Protein AF-A0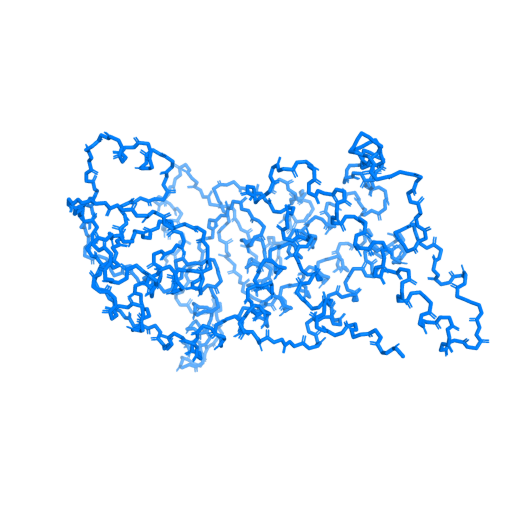A8B6HIJ5-F1 (afdb_monomer)

InterPro domains:
  IPR004137 Hydroxylamine reductase/Ni-containing CO dehydrogenase [PF03063] (13-241)
  IPR004137 Hydroxylamine reductase/Ni-containing CO dehydrogenase [PF03063] (275-353)
  IPR004137 Hydroxylamine reductase/Ni-containing CO dehydrogenase [PTHR30109] (12-237)
  IPR011254 Prismane-like superfamily [SSF56821] (16-355)
  IPR016099 Prismane-like, alpha/beta-sandwich [G3DSA:3.40.50.2030] (252-368)
  IPR016100 Prismane, alpha-bundle [G3DSA:1.20.1270.20] (6-90)
  IPR016100 Prismane, alpha-bundle [G3DSA:1.20.1270.20] (100-184)

Organism: Mytilus galloprovincialis (NCBI:txid29158)

pLDDT: mean 83.3, std 16.52, range [24.28, 98.0]

Radius of gyration: 22.78 Å; Cα contacts (8 Å, |Δi|>4): 437; chains: 1; bounding box: 58×48×63 Å

Sequence (368 aa):
MSFDLNASNSLYKYRNTRSTLTNVNFDQDRFPEYIKTATKHRDAIKKLMEKKSSQPLDEKLKHVPASWVPESYDVKYLEDEGLKVGVLENQSIYGPDVNGYMTIYGIKGLSAYACHANALGEEDPEVSTSLYEVLDFLTSGTEEERHDLTTNLKLALKVGEINLRVMELLDKGHRKQLGIQSPSTVNRAPVPGKCILVSGHDLMDLYAILKHTEKEGINVYTHGEMLPAHS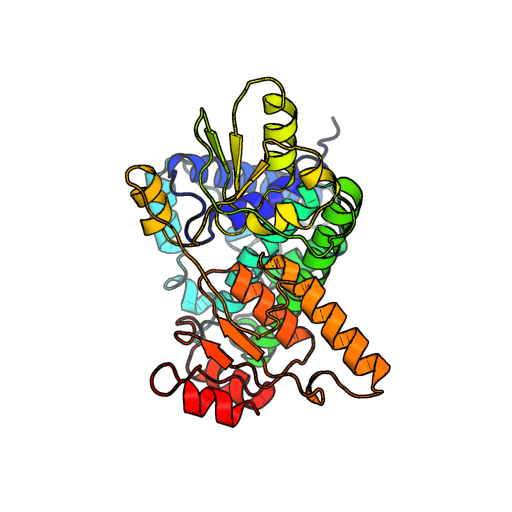YHILREFKHAKSLPGFDDKTVQKFDKNTFTVGFGREVILDNADKCNDSYGAIMVAQALASALNTDINSLPLSLSLSWFEQKAVAVLLSLLSLGIKNIRLGPVMPAFLTPTVRQALKDQYGIMPVDIRHPLKDIEDMM

Solvent-accessible surface area (backbone atoms only — not comparable to full-atom values): 20808 Å² total; per-residue (Å²): 134,84,79,66,66,61,76,65,40,61,56,47,68,22,44,58,51,30,44,72,40,80,95,64,62,85,62,68,79,54,50,39,56,48,51,54,52,49,52,52,51,51,53,51,50,50,56,52,50,55,75,72,42,97,57,83,56,71,78,84,43,65,44,61,88,77,59,67,76,76,95,58,65,48,63,70,57,48,49,62,53,45,64,66,67,30,78,75,65,36,26,81,63,34,20,91,56,45,48,52,49,60,34,51,34,17,49,28,16,32,18,46,41,38,36,53,6,42,75,58,72,30,81,55,71,62,53,56,51,56,50,49,52,54,56,43,47,77,67,68,49,53,62,67,57,42,49,33,64,69,55,35,50,52,53,28,29,50,46,3,50,44,26,49,53,31,34,52,33,29,52,51,28,45,36,74,76,36,41,68,72,45,95,66,88,79,64,48,70,89,73,93,73,53,71,46,83,45,63,56,72,63,64,65,61,50,50,52,52,50,68,76,31,71,86,69,74,41,34,40,30,26,34,48,47,29,56,58,51,59,27,18,58,60,55,55,68,46,80,50,57,42,38,54,57,64,82,49,74,66,46,66,62,29,74,82,53,87,80,88,80,85,88,88,69,101,63,87,79,77,83,63,46,73,33,80,63,31,46,50,55,51,50,51,50,46,51,51,49,15,58,76,67,74,49,52,65,77,74,42,103,67,70,48,76,48,76,61,88,52,32,51,49,44,15,50,51,25,28,41,49,52,72,67,50,54,55,36,25,34,15,83,61,70,61,85,64,53,37,72,68,55,47,47,52,41,27,75,77,32,42,45,40,68,46,47,80,90,44,54,69,57,50,51,59,78,57,109

Nearest PDB structures (foldseek):
  8cns-assembly1_A  TM=8.242E-01  e=7.238E-14  Methanothermococcus thermolithotrophicus DSM 2095
  1upx-assembly1_A  TM=8.158E-01  e=1.186E-13  Desulfovibrio desulfuricans
  1e1d-assembly1_A  TM=7.990E-01  e=7.918E-14  Nitratidesulfovibrio vulgaris
  7e0l-assembly2_K  TM=8.227E-01  e=3.596E-12  Methanothermobacter marburgensis str. Marburg
  7wsx-assembly1_B  TM=7.880E-01  e=8.331E-11  Methanothermobacter marburgensis

Secondary structure (DSSP, 8-state):
----TTHHHHHHHHHHHHTTSTTT---TTHHHHHHHHHHHHHHHHHHHHHHH-SS-GGGTT-SHHHH---S---HHHHHHHHTTSSTTTTHHHH-SS-HHHHHHHHHHHHHHHHHHHHHTT---HHHHHHHHHHHHHHHHS-HHHHH-HHHHHHHHHHHHHHHHHHHHHHHHHHHHHH--B-------S--SSEEEEE-SS-HHHHHHHHHHHTTTTEEEEE-GGGGGGGGBHHHHT-TTEEE-S-SSHHHHHHTTS--------SS----S-SSGGGHHHHHHHHHHHHHHTTS-GGGSS---EEE--SHHHHHHHHHHHHTT----EEESS--TTS-HHHHHHHHHHH--EE--TT-HHHHHHTT-

Structure (mmCIF, N/CA/C/O backbone):
data_AF-A0A8B6HIJ5-F1
#
_entry.id   AF-A0A8B6HIJ5-F1
#
loop_
_atom_site.group_PDB
_atom_site.id
_atom_site.type_symbol
_atom_site.label_atom_id
_atom_site.label_alt_id
_atom_site.label_comp_id
_atom_site.label_asym_id
_atom_site.label_entity_id
_atom_site.label_seq_id
_atom_site.pdbx_PDB_ins_code
_atom_site.Cartn_x
_atom_site.Cartn_y
_atom_site.Cartn_z
_atom_site.occupancy
_atom_site.B_iso_or_equiv
_atom_site.auth_seq_id
_atom_site.auth_comp_id
_atom_site.auth_asym_id
_atom_site.auth_atom_id
_atom_site.pdbx_PDB_model_num
ATOM 1 N N . MET A 1 1 ? -11.083 24.907 -25.120 1.00 32.09 1 MET A N 1
ATOM 2 C CA . MET A 1 1 ? -11.414 23.605 -24.501 1.00 32.09 1 MET A CA 1
ATOM 3 C C . MET A 1 1 ? -10.233 23.171 -23.646 1.00 32.09 1 MET A C 1
ATOM 5 O O . MET A 1 1 ? -9.287 22.584 -24.157 1.00 32.09 1 MET A O 1
ATOM 9 N N . SER A 1 2 ? -10.234 23.562 -22.374 1.00 27.45 2 SER A N 1
ATOM 10 C CA . SER A 1 2 ? -9.283 23.091 -21.368 1.00 27.45 2 SER A CA 1
ATOM 11 C C . SER A 1 2 ? -9.643 21.649 -21.024 1.00 27.45 2 SER A C 1
ATOM 13 O O . SER A 1 2 ? -10.650 21.402 -20.366 1.00 27.45 2 SER A O 1
ATOM 15 N N . PHE A 1 3 ? -8.872 20.686 -21.524 1.00 34.44 3 PHE A N 1
ATOM 16 C CA . PHE A 1 3 ? -8.910 19.341 -20.964 1.00 34.44 3 PHE A CA 1
ATOM 17 C C . PHE A 1 3 ? -8.360 19.462 -19.541 1.00 34.44 3 PHE A C 1
ATOM 19 O O . PHE A 1 3 ? -7.166 19.705 -19.368 1.00 34.44 3 PHE A O 1
ATOM 26 N N . ASP A 1 4 ? -9.237 19.392 -18.541 1.00 36.66 4 ASP A N 1
ATOM 27 C CA . ASP A 1 4 ? -8.843 19.364 -17.136 1.00 36.66 4 ASP A CA 1
ATOM 28 C C . ASP A 1 4 ? -8.202 18.002 -16.832 1.00 36.66 4 ASP A C 1
ATOM 30 O O . ASP A 1 4 ? -8.840 17.022 -16.434 1.00 36.66 4 ASP A O 1
ATOM 34 N N . LEU A 1 5 ? -6.906 17.937 -17.133 1.00 43.66 5 LEU A N 1
ATOM 35 C CA . LEU A 1 5 ? -6.015 16.832 -16.807 1.00 43.66 5 LEU A CA 1
ATOM 36 C C . LEU A 1 5 ? -5.764 16.710 -15.304 1.00 43.66 5 LEU A C 1
ATOM 38 O O . LEU A 1 5 ? -5.082 15.770 -14.923 1.00 43.66 5 LEU A O 1
ATOM 42 N N . ASN A 1 6 ? -6.267 17.613 -14.457 1.00 48.31 6 ASN A N 1
ATOM 43 C CA . ASN A 1 6 ? -5.980 17.564 -13.028 1.00 48.31 6 ASN A CA 1
ATOM 44 C C . ASN A 1 6 ? -7.020 16.716 -12.287 1.00 48.31 6 ASN A C 1
ATOM 46 O O . ASN A 1 6 ? -6.643 15.755 -11.627 1.00 48.31 6 ASN A O 1
ATOM 50 N N . ALA A 1 7 ? -8.320 16.969 -12.469 1.00 40.06 7 ALA A N 1
ATOM 51 C CA . ALA A 1 7 ? -9.354 16.269 -11.691 1.00 40.06 7 ALA A CA 1
ATOM 52 C C . ALA A 1 7 ? -9.641 14.825 -12.160 1.00 40.06 7 ALA A C 1
ATOM 54 O O . ALA A 1 7 ? -9.906 13.938 -11.353 1.00 40.06 7 ALA A O 1
ATOM 55 N N . SER A 1 8 ? -9.587 14.563 -13.471 1.00 43.56 8 SER A N 1
ATOM 56 C CA . SER A 1 8 ? -9.859 13.221 -14.025 1.00 43.56 8 SER A CA 1
ATOM 57 C C . SER A 1 8 ? -8.665 12.266 -13.921 1.00 43.56 8 SER A C 1
ATOM 59 O O . SER A 1 8 ? -8.841 11.050 -13.892 1.00 43.56 8 SER A O 1
ATOM 61 N N . ASN A 1 9 ? -7.451 12.812 -13.842 1.00 53.19 9 ASN A N 1
ATOM 62 C CA . ASN A 1 9 ? -6.207 12.049 -13.852 1.00 53.19 9 ASN A CA 1
ATOM 63 C C . ASN A 1 9 ? -5.758 11.670 -12.435 1.00 53.19 9 ASN A C 1
ATOM 65 O O . ASN A 1 9 ? -5.149 10.620 -12.267 1.00 53.19 9 ASN A O 1
ATOM 69 N N . SER A 1 10 ? -6.078 12.468 -11.407 1.00 52.88 10 SER A N 1
ATOM 70 C CA . SER A 1 10 ? -5.586 12.212 -10.048 1.00 52.88 10 SER A CA 1
ATOM 71 C C . SER A 1 10 ? -6.171 10.931 -9.439 1.00 52.88 10 SER A C 1
ATOM 73 O O . SER A 1 10 ? -5.424 10.072 -8.974 1.00 52.88 10 SER A O 1
ATOM 75 N N . LEU A 1 11 ? -7.490 10.726 -9.523 1.00 55.50 11 LEU A N 1
ATOM 76 C CA . LEU A 1 11 ? -8.153 9.484 -9.094 1.00 55.50 11 LEU A CA 1
ATOM 77 C C . LEU A 1 11 ? -7.778 8.289 -9.980 1.00 55.50 11 LEU A C 1
ATOM 79 O O . LEU A 1 11 ? -7.619 7.166 -9.499 1.00 55.50 11 LEU A O 1
ATOM 83 N N . TYR A 1 12 ? -7.639 8.521 -11.284 1.00 66.19 12 TYR A N 1
ATOM 84 C CA . TYR A 1 12 ? -7.384 7.458 -12.249 1.00 66.19 12 TYR A CA 1
ATOM 85 C C . TYR A 1 12 ? -5.957 6.902 -12.164 1.00 66.19 12 TYR A C 1
ATOM 87 O O . TYR A 1 12 ? -5.760 5.690 -12.280 1.00 66.19 12 TYR A O 1
ATOM 95 N N . LYS A 1 13 ? -4.977 7.774 -11.890 1.00 72.81 13 LYS A N 1
ATOM 96 C CA . LYS A 1 13 ? -3.544 7.460 -11.828 1.00 72.81 13 LYS A CA 1
ATOM 97 C C . LYS A 1 13 ? -3.235 6.227 -10.981 1.00 72.81 13 LYS A C 1
ATOM 99 O O . LYS A 1 13 ? -2.440 5.385 -11.388 1.00 72.81 13 LYS A O 1
ATOM 104 N N . TYR A 1 14 ? -3.879 6.109 -9.824 1.00 85.69 14 TYR A N 1
ATOM 105 C CA . TYR A 1 14 ? -3.638 5.010 -8.889 1.00 85.69 14 TYR A CA 1
ATOM 106 C C . TYR A 1 14 ? -4.634 3.860 -9.040 1.00 85.69 14 TYR A C 1
ATOM 108 O O . TYR A 1 14 ? -4.318 2.719 -8.699 1.00 85.69 14 TYR A O 1
ATOM 116 N N . ARG A 1 15 ? -5.833 4.131 -9.569 1.00 84.88 15 ARG A N 1
ATOM 117 C CA . ARG A 1 15 ? -6.931 3.158 -9.657 1.00 84.88 15 ARG A CA 1
ATOM 118 C C . ARG A 1 15 ? -6.578 1.949 -10.519 1.00 84.88 15 ARG A C 1
ATOM 120 O O . ARG A 1 15 ? -6.873 0.823 -10.123 1.00 84.88 15 ARG A O 1
ATOM 127 N N . ASN A 1 16 ? -5.927 2.170 -11.658 1.00 87.94 16 ASN A N 1
ATOM 128 C CA . ASN A 1 16 ? -5.509 1.083 -12.542 1.00 87.94 16 ASN A CA 1
ATOM 129 C C . ASN A 1 16 ? -4.526 0.148 -11.849 1.00 87.94 16 ASN A C 1
ATOM 131 O O . ASN A 1 16 ? -4.763 -1.054 -11.771 1.00 87.94 16 ASN A O 1
ATOM 135 N N . THR A 1 17 ? -3.464 0.707 -11.275 1.00 90.19 17 THR A N 1
ATOM 136 C CA . THR A 1 17 ? -2.471 -0.058 -10.522 1.00 90.19 17 THR A CA 1
ATOM 137 C C . THR A 1 17 ? -3.124 -0.793 -9.351 1.00 90.19 17 THR A C 1
ATOM 139 O O . THR A 1 17 ? -2.894 -1.992 -9.177 1.00 90.19 17 THR A O 1
ATOM 142 N N . ARG A 1 18 ? -4.020 -0.118 -8.611 1.00 88.94 18 ARG A N 1
ATOM 143 C CA . ARG A 1 18 ? -4.779 -0.703 -7.498 1.00 88.94 18 ARG A CA 1
ATOM 144 C C . ARG A 1 18 ? -5.619 -1.911 -7.928 1.00 88.94 18 ARG A C 1
ATOM 146 O O . ARG A 1 18 ? -5.718 -2.884 -7.191 1.00 88.94 18 ARG A O 1
ATOM 153 N N . SER A 1 19 ? -6.212 -1.875 -9.120 1.00 90.81 19 SER A N 1
ATOM 154 C CA . SER A 1 19 ? -7.050 -2.976 -9.620 1.00 90.81 19 SER A CA 1
ATOM 155 C C . SER A 1 19 ? -6.290 -4.295 -9.819 1.00 90.81 19 SER A C 1
ATOM 157 O O . SER A 1 19 ? -6.915 -5.343 -9.930 1.00 90.81 19 SER A O 1
ATOM 159 N N . THR A 1 20 ? -4.952 -4.247 -9.818 1.00 92.62 20 THR A N 1
ATOM 160 C CA . THR A 1 20 ? -4.061 -5.403 -10.005 1.00 92.62 20 THR A CA 1
ATOM 161 C C . THR A 1 20 ? -3.468 -5.948 -8.697 1.00 92.62 20 THR A C 1
ATOM 163 O O . THR A 1 20 ? -2.506 -6.726 -8.743 1.00 92.62 20 THR A O 1
ATOM 166 N N . LEU A 1 21 ? -3.969 -5.502 -7.537 1.00 92.56 21 LEU A N 1
ATOM 167 C CA . LEU A 1 21 ? -3.647 -6.116 -6.246 1.00 92.56 21 LEU A CA 1
ATOM 168 C C . LEU A 1 21 ? -4.324 -7.483 -6.118 1.00 92.56 21 LEU A C 1
ATOM 170 O O . LEU A 1 21 ? -5.367 -7.746 -6.723 1.00 92.56 21 LEU A O 1
ATOM 174 N N . THR A 1 22 ? -3.741 -8.337 -5.279 1.00 92.25 22 THR A N 1
ATOM 175 C CA . THR A 1 22 ? -4.320 -9.636 -4.929 1.00 92.25 22 THR A CA 1
ATOM 176 C C . THR A 1 22 ? -5.737 -9.450 -4.378 1.00 92.25 22 THR A C 1
ATOM 178 O O . THR A 1 22 ? -5.953 -8.652 -3.470 1.00 92.25 22 THR A O 1
ATOM 181 N N . ASN A 1 23 ? -6.697 -10.212 -4.910 1.00 88.25 23 ASN A N 1
ATOM 182 C CA . ASN A 1 23 ? -8.101 -10.226 -4.483 1.00 88.25 23 ASN A CA 1
ATOM 183 C C . ASN A 1 23 ? -8.872 -8.899 -4.632 1.00 88.25 23 ASN A C 1
ATOM 185 O O . ASN A 1 23 ? -9.823 -8.666 -3.890 1.00 88.25 23 ASN A O 1
ATOM 189 N N . VAL A 1 24 ? -8.504 -8.036 -5.590 1.00 88.81 24 VAL A N 1
ATOM 190 C CA . VAL A 1 24 ? -9.208 -6.756 -5.808 1.00 88.81 24 VAL A CA 1
ATOM 191 C C . VAL A 1 24 ? -10.208 -6.787 -6.959 1.00 88.81 24 VAL A C 1
ATOM 193 O O . VAL A 1 24 ? -11.347 -6.364 -6.774 1.00 88.81 24 VAL A O 1
ATOM 196 N N . ASN A 1 25 ? -9.811 -7.236 -8.151 1.00 90.25 25 ASN A N 1
ATOM 197 C CA . ASN A 1 25 ? -10.698 -7.237 -9.311 1.00 90.25 25 ASN A CA 1
ATOM 198 C C . ASN A 1 25 ? -10.501 -8.491 -10.166 1.00 90.25 25 ASN A C 1
ATOM 200 O O . ASN A 1 25 ? -9.410 -8.733 -10.671 1.00 90.25 25 ASN A O 1
ATOM 204 N N . PHE A 1 26 ? -11.581 -9.247 -10.344 1.00 91.81 26 PHE A N 1
ATOM 205 C CA . PHE A 1 26 ? -11.626 -10.476 -11.142 1.00 91.81 26 PHE A CA 1
ATOM 206 C C . PHE A 1 26 ? -12.487 -10.324 -12.400 1.00 91.81 26 PHE A C 1
ATOM 208 O O . PHE A 1 26 ? -12.658 -11.278 -13.151 1.00 91.81 26 PHE A O 1
ATOM 215 N N . ASP A 1 27 ? -13.051 -9.136 -12.617 1.00 92.94 27 ASP A N 1
ATOM 216 C CA . ASP A 1 27 ? -13.854 -8.835 -13.792 1.00 92.94 27 ASP A CA 1
ATOM 217 C C . ASP A 1 27 ? -12.931 -8.500 -14.971 1.00 92.94 27 ASP A C 1
ATOM 219 O O . ASP A 1 27 ? -12.347 -7.410 -15.042 1.00 92.94 27 ASP A O 1
ATOM 223 N N . GLN A 1 28 ? -12.778 -9.469 -15.875 1.00 92.62 28 GLN A N 1
ATOM 224 C CA . GLN A 1 28 ? -11.919 -9.369 -17.055 1.00 92.62 28 GLN A CA 1
ATOM 225 C C . GLN A 1 28 ? -12.324 -8.215 -17.982 1.00 92.62 28 GLN A C 1
ATOM 227 O O . GLN A 1 28 ? -11.456 -7.586 -18.585 1.00 92.62 28 GLN A O 1
ATOM 232 N N . ASP A 1 29 ? -13.613 -7.866 -18.031 1.00 93.25 29 ASP A N 1
ATOM 233 C CA . ASP A 1 29 ? -14.143 -6.862 -18.958 1.00 93.25 29 ASP A CA 1
ATOM 234 C C . ASP A 1 29 ? -13.778 -5.431 -18.528 1.00 93.25 29 ASP A C 1
ATOM 236 O O . ASP A 1 29 ? -13.795 -4.494 -19.329 1.00 93.25 29 ASP A O 1
ATOM 240 N N . ARG A 1 30 ? -13.347 -5.250 -17.273 1.00 92.69 30 ARG A N 1
ATOM 241 C CA . ARG A 1 30 ? -12.899 -3.953 -16.737 1.00 92.69 30 ARG A CA 1
ATOM 242 C C . ARG A 1 30 ? -11.489 -3.579 -17.176 1.00 92.69 30 ARG A C 1
ATOM 244 O O . ARG A 1 30 ? -11.177 -2.392 -17.281 1.00 92.69 30 ARG A O 1
ATOM 251 N N . PHE A 1 31 ? -10.621 -4.556 -17.426 1.00 93.12 31 PHE A N 1
ATOM 252 C CA . PHE A 1 31 ? -9.229 -4.292 -17.799 1.00 93.12 31 PHE A CA 1
ATOM 253 C C . PHE A 1 31 ? -9.080 -3.623 -19.175 1.00 93.12 31 PHE A C 1
ATOM 255 O O . PHE A 1 31 ? -8.307 -2.664 -19.258 1.00 93.12 31 PHE A O 1
ATOM 262 N N . PRO A 1 32 ? -9.840 -4.001 -20.223 1.00 95.19 32 PRO A N 1
ATOM 263 C CA . PRO A 1 32 ? -9.919 -3.229 -21.460 1.00 95.19 3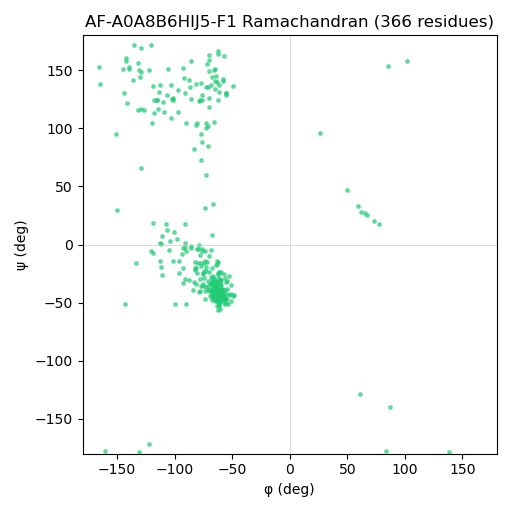2 PRO A CA 1
ATOM 264 C C . PRO A 1 32 ? -10.200 -1.739 -21.250 1.00 95.19 32 PRO A C 1
ATOM 266 O O . PRO A 1 32 ? -9.532 -0.893 -21.847 1.00 95.19 32 PRO A O 1
ATOM 269 N N . GLU A 1 33 ? -11.144 -1.392 -20.370 1.00 92.69 33 GLU A N 1
ATOM 270 C CA . GLU A 1 33 ? -11.494 0.004 -20.077 1.00 92.69 33 GLU A CA 1
ATOM 271 C C . GLU A 1 33 ? -10.337 0.756 -19.409 1.00 92.69 33 GLU A C 1
ATOM 273 O O . GLU A 1 33 ? -10.046 1.907 -19.764 1.00 92.69 33 GLU A O 1
ATOM 278 N N . TYR A 1 34 ? -9.650 0.093 -18.475 1.00 91.50 34 TYR A N 1
ATOM 279 C CA . TYR A 1 34 ? -8.462 0.620 -17.808 1.00 91.50 34 TYR A CA 1
ATOM 280 C C . TYR A 1 34 ? -7.293 0.812 -18.783 1.00 91.50 34 TYR A C 1
ATOM 282 O O . TYR A 1 34 ? -6.598 1.830 -18.758 1.00 91.50 34 TYR A O 1
ATOM 290 N N . ILE A 1 35 ? -7.066 -0.127 -19.693 1.00 92.44 35 ILE A N 1
ATOM 291 C CA . ILE A 1 35 ? -5.982 -0.003 -20.670 1.00 92.44 35 ILE A CA 1
ATOM 292 C C . ILE A 1 35 ? -6.319 1.116 -21.664 1.00 92.44 35 ILE A C 1
ATOM 294 O O . ILE A 1 35 ? -5.494 1.997 -21.899 1.00 92.44 35 ILE A O 1
ATOM 298 N N . LYS A 1 36 ? -7.563 1.178 -22.151 1.00 92.00 36 LYS A N 1
ATOM 299 C CA . LYS A 1 36 ? -8.046 2.222 -23.070 1.00 92.00 36 LYS A CA 1
ATOM 300 C C . LYS A 1 36 ? -7.988 3.627 -22.489 1.00 92.00 36 LYS A C 1
ATOM 302 O O . LYS A 1 36 ? -7.662 4.588 -23.186 1.00 92.00 36 LYS A O 1
ATOM 307 N N . THR A 1 37 ? -8.324 3.781 -21.215 1.00 89.81 37 THR A N 1
ATOM 308 C CA . THR A 1 37 ? -8.261 5.098 -20.581 1.00 89.81 37 THR A CA 1
ATOM 309 C C . THR A 1 37 ? -6.805 5.485 -20.285 1.00 89.81 37 THR A C 1
ATOM 311 O O . THR A 1 37 ? -6.437 6.642 -20.485 1.00 89.81 37 THR A O 1
ATOM 314 N N . ALA A 1 38 ? -5.930 4.527 -19.948 1.00 89.00 38 ALA A N 1
ATOM 315 C CA . ALA A 1 38 ? -4.496 4.783 -19.786 1.00 89.00 38 ALA A CA 1
ATOM 316 C C . ALA A 1 38 ? -3.813 5.209 -21.099 1.00 89.00 38 ALA A C 1
ATOM 318 O O . ALA A 1 38 ? -3.092 6.209 -21.108 1.00 89.00 38 ALA A O 1
ATOM 319 N N . THR A 1 39 ? -4.078 4.525 -22.218 1.00 90.19 39 THR A N 1
ATOM 320 C CA . THR A 1 39 ? -3.539 4.901 -23.540 1.00 90.19 39 THR A CA 1
ATOM 321 C C . THR A 1 39 ? -4.029 6.283 -23.969 1.00 90.19 39 THR A C 1
ATOM 323 O O . THR A 1 39 ? -3.231 7.106 -24.411 1.00 90.19 39 THR A O 1
ATOM 326 N N . LYS A 1 40 ? -5.308 6.609 -23.731 1.00 89.62 40 LYS A N 1
ATOM 327 C CA . LYS A 1 40 ? -5.850 7.954 -23.980 1.00 89.62 40 LYS A CA 1
ATOM 328 C C . LYS A 1 40 ? -5.116 9.037 -23.182 1.00 89.62 40 LYS A C 1
ATOM 330 O O . LYS A 1 40 ? -4.809 10.093 -23.739 1.00 89.62 40 LYS A O 1
ATOM 335 N N . HIS A 1 41 ? -4.846 8.806 -21.895 1.00 87.06 41 HIS A N 1
ATOM 336 C CA . HIS A 1 41 ? -4.104 9.759 -21.063 1.00 87.06 41 HIS A CA 1
ATOM 337 C C . HIS A 1 41 ? -2.654 9.909 -21.523 1.00 87.06 41 HIS A C 1
ATOM 339 O O . HIS A 1 41 ? -2.186 11.036 -21.687 1.00 87.06 41 HIS A O 1
ATOM 345 N N . ARG A 1 42 ? -1.971 8.796 -21.803 1.00 88.31 42 ARG A N 1
ATOM 346 C CA . ARG A 1 42 ? -0.613 8.795 -22.353 1.00 88.31 42 ARG A CA 1
ATOM 347 C C . ARG A 1 42 ? -0.532 9.599 -23.650 1.00 88.31 42 ARG A C 1
ATOM 349 O O . ARG A 1 42 ? 0.307 10.488 -23.764 1.00 88.31 42 ARG A O 1
ATOM 356 N N . ASP A 1 43 ? -1.426 9.346 -24.602 1.00 87.31 43 ASP A N 1
ATOM 357 C CA . ASP A 1 43 ? -1.418 10.020 -25.904 1.00 87.31 43 ASP A CA 1
ATOM 358 C C . ASP A 1 43 ? -1.749 11.517 -25.774 1.00 87.31 43 ASP A C 1
ATOM 360 O O . ASP A 1 43 ? -1.217 12.351 -26.513 1.00 87.31 43 ASP A O 1
ATOM 364 N N . ALA A 1 44 ? -2.602 11.891 -24.814 1.00 86.88 44 ALA A N 1
ATOM 365 C CA . ALA A 1 44 ? -2.866 13.290 -24.490 1.00 86.88 44 ALA A CA 1
ATOM 366 C C . ALA A 1 44 ? -1.624 13.989 -23.911 1.00 86.88 44 ALA A C 1
ATOM 368 O O . ALA A 1 44 ? -1.314 15.111 -24.319 1.00 86.88 44 ALA A O 1
ATOM 369 N N . ILE A 1 45 ? -0.893 13.325 -23.009 1.00 85.00 45 ILE A N 1
ATOM 370 C CA . ILE A 1 45 ? 0.373 13.824 -22.454 1.00 85.00 45 ILE A CA 1
ATOM 371 C C . ILE A 1 45 ? 1.414 13.969 -23.566 1.00 85.00 45 ILE A C 1
ATOM 373 O O . ILE A 1 45 ? 2.020 15.034 -23.682 1.00 85.00 45 ILE A O 1
ATOM 377 N N . LYS A 1 46 ? 1.553 12.967 -24.445 1.00 83.62 46 LYS A N 1
ATOM 378 C CA . LYS A 1 46 ? 2.453 13.019 -25.605 1.00 83.62 46 LYS A CA 1
ATOM 379 C C . LYS A 1 46 ? 2.181 14.256 -26.467 1.00 83.62 46 LYS A C 1
ATOM 381 O O . LYS A 1 46 ? 3.082 15.063 -26.670 1.00 83.62 46 LYS A O 1
ATOM 386 N N . LYS A 1 47 ? 0.923 14.499 -26.850 1.00 85.00 47 LYS A N 1
ATOM 387 C CA . LYS A 1 47 ? 0.526 15.699 -27.618 1.00 85.00 47 LYS A CA 1
ATOM 388 C C . LYS A 1 47 ? 0.833 17.014 -26.897 1.00 85.00 47 LYS A C 1
ATOM 390 O O . LYS A 1 47 ? 1.125 18.020 -27.542 1.00 85.00 47 LYS A O 1
ATOM 395 N N . LEU A 1 48 ? 0.722 17.054 -25.568 1.00 84.56 48 LEU A N 1
ATOM 396 C CA . LEU A 1 48 ? 1.085 18.243 -24.791 1.00 84.56 48 LEU A CA 1
ATOM 397 C C . LEU A 1 48 ? 2.592 18.475 -24.762 1.00 84.56 48 LEU A C 1
ATOM 399 O O . LEU A 1 48 ? 3.023 19.624 -24.851 1.00 84.56 48 LEU A O 1
ATOM 403 N N . MET A 1 49 ? 3.380 17.407 -24.653 1.00 82.88 49 MET A N 1
ATOM 404 C CA . MET A 1 49 ? 4.833 17.494 -24.727 1.00 82.88 49 MET A CA 1
ATOM 405 C C . MET A 1 49 ? 5.279 17.952 -26.119 1.00 82.88 49 MET A C 1
ATOM 407 O O . MET A 1 49 ? 6.131 18.830 -26.205 1.00 82.88 49 MET A O 1
ATOM 411 N N . GLU A 1 50 ? 4.676 17.436 -27.197 1.00 83.62 50 GLU A N 1
ATOM 412 C CA . GLU A 1 50 ? 5.005 17.823 -28.582 1.00 83.62 50 GLU A CA 1
ATOM 413 C C . GLU A 1 50 ? 4.773 19.319 -28.811 1.00 83.62 50 GLU A C 1
ATOM 415 O O . GLU A 1 50 ? 5.591 19.992 -29.424 1.00 83.62 50 GLU A O 1
ATOM 420 N N . LYS A 1 51 ? 3.694 19.873 -28.244 1.00 85.00 51 LYS A N 1
ATOM 421 C CA . LYS A 1 51 ? 3.406 21.316 -28.305 1.00 85.00 51 LYS A CA 1
ATOM 422 C C . LYS A 1 51 ? 4.387 22.177 -27.512 1.00 85.00 51 LYS A C 1
ATOM 424 O O . LYS A 1 51 ? 4.521 23.359 -27.813 1.00 85.00 51 LYS A O 1
ATOM 429 N N . LYS A 1 52 ? 4.995 21.629 -26.457 1.00 83.94 52 LYS A N 1
ATOM 430 C CA . LYS A 1 52 ? 5.942 22.346 -25.588 1.00 83.94 52 LYS A CA 1
ATOM 431 C C . LYS A 1 52 ? 7.396 22.179 -26.024 1.00 83.94 52 LYS A C 1
ATOM 433 O O . LYS A 1 52 ? 8.235 22.972 -25.610 1.00 83.94 52 LYS A O 1
ATOM 438 N N . SER A 1 53 ? 7.698 21.149 -26.807 1.00 78.38 53 SER A N 1
ATOM 439 C CA . SER A 1 53 ? 9.051 20.834 -27.246 1.00 78.38 53 SER A CA 1
ATOM 440 C C . SER A 1 53 ? 9.370 21.510 -28.576 1.00 78.38 53 SER A C 1
ATOM 442 O O . SER A 1 53 ? 8.639 21.365 -29.550 1.00 78.38 53 SER A O 1
ATOM 444 N N . SER A 1 54 ? 10.512 22.193 -28.639 1.00 72.06 54 SER A N 1
ATOM 445 C CA . SER A 1 54 ? 11.078 22.714 -29.893 1.00 72.06 54 SER A CA 1
ATOM 446 C C . SER A 1 54 ? 11.809 21.638 -30.714 1.00 72.06 54 SER A C 1
ATOM 448 O O . SER A 1 54 ? 12.295 21.930 -31.803 1.00 72.06 54 SER A O 1
ATOM 450 N N . GLN A 1 55 ? 11.929 20.412 -30.187 1.00 66.75 55 GLN A N 1
ATOM 451 C CA . GLN A 1 55 ? 12.575 19.265 -30.836 1.00 66.75 55 GLN A CA 1
ATOM 452 C C . GLN A 1 55 ? 11.605 18.078 -30.977 1.00 66.75 55 GLN A C 1
ATOM 454 O O . GLN A 1 55 ? 10.746 17.902 -30.103 1.00 66.75 55 GLN A O 1
ATOM 459 N N . PRO A 1 56 ? 11.756 17.229 -32.014 1.00 67.25 56 PRO A N 1
ATOM 460 C CA . PRO A 1 56 ? 11.004 15.982 -32.132 1.00 67.25 56 PRO A CA 1
ATOM 461 C C . PRO A 1 56 ? 11.183 15.104 -30.886 1.00 67.25 56 PRO A C 1
ATOM 463 O O . PRO A 1 56 ? 12.304 14.867 -30.438 1.00 67.25 56 PRO A O 1
ATOM 466 N N . LEU A 1 57 ? 10.080 14.612 -30.319 1.00 69.25 57 LEU A N 1
ATOM 467 C CA . LEU A 1 57 ? 10.109 13.728 -29.144 1.00 69.25 57 LEU A CA 1
ATOM 468 C C . LEU A 1 57 ? 10.422 12.268 -29.491 1.00 69.25 57 LEU A C 1
ATOM 470 O O . LEU A 1 57 ? 10.553 11.440 -28.589 1.00 69.25 57 LEU A O 1
ATOM 474 N N . ASP A 1 58 ? 10.545 11.959 -30.780 1.00 64.88 58 ASP A N 1
ATOM 475 C CA . ASP A 1 58 ? 10.592 10.593 -31.291 1.00 64.88 58 ASP A CA 1
ATOM 476 C C . ASP A 1 58 ? 11.785 9.786 -30.791 1.00 64.88 58 ASP A C 1
ATOM 478 O O . ASP A 1 58 ? 11.665 8.574 -30.731 1.00 64.88 58 ASP A O 1
ATOM 482 N N . GLU A 1 59 ? 12.907 10.400 -30.394 1.00 63.09 59 GLU A N 1
ATOM 483 C CA . GLU A 1 59 ? 14.024 9.672 -29.766 1.00 63.09 59 GLU A CA 1
ATOM 484 C C . GLU A 1 59 ? 13.845 9.445 -28.263 1.00 63.09 59 GLU A C 1
ATOM 486 O O . GLU A 1 59 ? 14.255 8.404 -27.759 1.00 63.09 59 GLU A O 1
ATOM 491 N N . LYS A 1 60 ? 13.183 10.369 -27.554 1.00 63.22 60 LYS A N 1
ATOM 492 C CA . LYS A 1 60 ? 12.967 10.290 -26.096 1.00 63.22 60 LYS A CA 1
ATOM 493 C C . LYS A 1 60 ? 11.782 9.401 -25.706 1.00 63.22 60 LYS A C 1
ATOM 495 O O . LYS A 1 60 ? 11.700 8.958 -24.570 1.00 63.22 60 LYS A O 1
ATOM 500 N N . LEU A 1 61 ? 10.860 9.142 -26.636 1.00 67.12 61 LEU A N 1
ATOM 501 C CA . LEU A 1 61 ? 9.654 8.333 -26.415 1.00 67.12 61 LEU A CA 1
ATOM 502 C C . LEU A 1 61 ? 9.716 6.946 -27.086 1.00 67.12 61 LEU A C 1
ATOM 504 O O . LEU A 1 61 ? 8.673 6.315 -27.260 1.00 67.12 61 LEU A O 1
ATOM 508 N N . LYS A 1 62 ? 10.908 6.452 -27.467 1.00 65.12 62 LYS A N 1
ATOM 509 C CA . LYS A 1 62 ? 11.068 5.131 -28.122 1.00 65.12 62 LYS A CA 1
ATOM 510 C C . LYS A 1 62 ? 10.818 3.937 -27.201 1.00 65.12 62 LYS A C 1
ATOM 512 O O . LYS A 1 62 ? 10.739 2.814 -27.691 1.00 65.12 62 LYS A O 1
ATOM 517 N N . HIS A 1 63 ? 10.692 4.142 -25.891 1.00 71.75 63 HIS A N 1
ATOM 518 C CA . HIS A 1 63 ? 10.410 3.043 -24.970 1.00 71.75 63 HIS A CA 1
ATOM 519 C C . HIS A 1 63 ? 9.020 2.445 -25.240 1.00 71.75 63 HIS A C 1
ATOM 521 O O . HIS A 1 63 ? 8.055 3.158 -25.540 1.00 71.75 63 HIS A O 1
ATOM 527 N N . VAL A 1 64 ? 8.923 1.115 -25.146 1.00 74.19 64 VAL A N 1
ATOM 528 C CA . VAL A 1 64 ? 7.750 0.344 -25.592 1.00 74.19 64 VAL A CA 1
ATOM 529 C C . VAL A 1 64 ? 6.442 0.822 -24.938 1.00 74.19 64 VAL A C 1
ATOM 531 O O . VAL A 1 64 ? 5.501 1.102 -25.676 1.00 74.19 64 VAL A O 1
ATOM 534 N N . PRO A 1 65 ? 6.342 1.049 -23.610 1.00 83.00 65 PRO A N 1
ATOM 535 C CA . PRO A 1 65 ? 5.074 1.482 -23.002 1.00 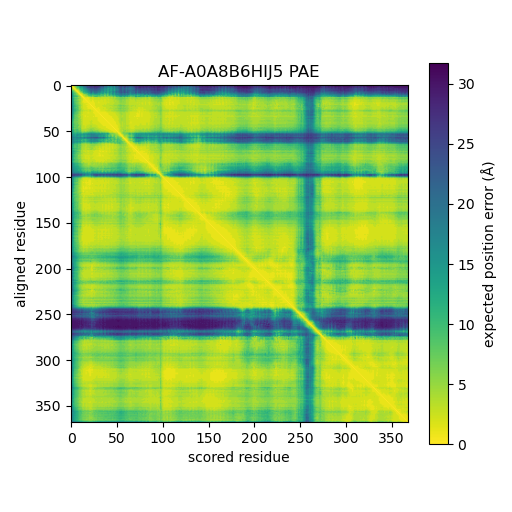83.00 65 PRO A CA 1
ATOM 536 C C . PRO A 1 65 ? 4.590 2.863 -23.484 1.00 83.00 65 PRO A C 1
ATOM 538 O O . PRO A 1 65 ? 3.384 3.111 -23.605 1.00 83.00 65 PRO A O 1
ATOM 541 N N . ALA A 1 66 ? 5.530 3.764 -23.792 1.00 83.81 66 ALA A N 1
ATOM 542 C CA . ALA A 1 66 ? 5.244 5.122 -24.252 1.00 83.81 66 ALA A CA 1
ATOM 543 C C . ALA A 1 66 ? 4.779 5.171 -25.721 1.00 83.81 66 ALA A C 1
ATOM 545 O O . ALA A 1 66 ? 4.080 6.108 -26.113 1.00 83.81 66 ALA A O 1
ATOM 546 N N . SER A 1 67 ? 5.146 4.166 -26.520 1.00 84.19 67 SER A N 1
ATOM 547 C CA . SER A 1 67 ? 4.893 4.107 -27.965 1.00 84.19 67 SER A CA 1
ATOM 548 C C . SER A 1 67 ? 3.898 3.021 -28.394 1.00 84.19 67 SER A C 1
ATOM 550 O O . SER A 1 67 ? 3.400 3.085 -29.514 1.00 84.19 67 SER A O 1
ATOM 552 N N . TRP A 1 68 ? 3.567 2.060 -27.524 1.00 89.19 68 TRP A N 1
ATOM 553 C CA . TRP A 1 68 ? 2.683 0.934 -27.844 1.00 89.19 68 TRP A CA 1
ATOM 554 C C . TRP A 1 68 ? 1.269 1.390 -28.223 1.00 89.19 68 TRP A C 1
ATOM 556 O O . TRP A 1 68 ? 0.591 2.074 -27.456 1.00 89.19 68 TRP A O 1
ATOM 566 N N . VAL A 1 69 ? 0.785 0.992 -29.393 1.00 90.19 69 VAL A N 1
ATOM 567 C CA . VAL A 1 69 ? -0.587 1.262 -29.831 1.00 90.19 69 VAL A CA 1
ATOM 568 C C . VAL A 1 69 ? -1.277 -0.085 -30.014 1.00 90.19 69 VAL A C 1
ATOM 570 O O . VAL A 1 69 ? -0.863 -0.831 -30.899 1.00 90.19 69 VAL A O 1
ATOM 573 N N . PRO A 1 70 ? -2.289 -0.424 -29.196 1.00 92.88 70 PRO A N 1
ATOM 574 C CA . PRO A 1 70 ? -2.996 -1.684 -29.362 1.00 92.88 70 PRO A CA 1
ATOM 575 C C . PRO A 1 70 ? -3.821 -1.676 -30.650 1.00 92.88 70 PRO A C 1
ATOM 577 O O . PRO A 1 70 ? -4.511 -0.696 -30.940 1.00 92.88 70 PRO A O 1
ATOM 580 N N . GLU A 1 71 ? -3.795 -2.785 -31.387 1.00 95.69 71 GLU A N 1
ATOM 581 C CA . GLU A 1 71 ? -4.643 -2.986 -32.569 1.00 95.69 71 GLU A CA 1
ATOM 582 C C . GLU A 1 71 ? -6.116 -3.184 -32.183 1.00 95.69 71 GLU A C 1
ATOM 584 O O . GLU A 1 71 ? -7.017 -2.764 -32.911 1.00 95.69 71 GLU A O 1
ATOM 589 N N . SER A 1 72 ? -6.365 -3.777 -31.012 1.00 96.44 72 SER A N 1
ATOM 590 C CA . SER A 1 72 ? -7.697 -3.951 -30.434 1.00 96.44 72 SER A CA 1
ATOM 591 C C . SER A 1 72 ? -7.681 -3.775 -28.910 1.00 96.44 72 SER A C 1
ATOM 593 O O . SER A 1 72 ? -6.646 -3.874 -28.259 1.00 96.44 72 SER A O 1
ATOM 595 N N . TYR A 1 73 ? -8.852 -3.515 -28.328 1.00 95.94 73 TYR A N 1
ATOM 596 C CA . TYR A 1 73 ? -9.077 -3.586 -26.879 1.00 95.94 73 TYR A CA 1
ATOM 597 C C . TYR A 1 73 ? -9.895 -4.820 -26.479 1.00 95.94 73 TYR A C 1
ATOM 599 O O . TYR A 1 73 ? -10.365 -4.898 -25.349 1.00 95.94 73 TYR A O 1
ATOM 607 N N . ASP A 1 74 ? -10.087 -5.778 -27.385 1.00 96.25 74 ASP A N 1
ATOM 608 C CA . ASP A 1 74 ? -10.753 -7.034 -27.050 1.00 96.25 74 ASP A CA 1
ATOM 609 C C . ASP A 1 74 ? -9.934 -7.808 -26.013 1.00 96.25 74 ASP A C 1
ATOM 611 O O . ASP A 1 74 ? -8.704 -7.873 -26.105 1.00 96.25 74 ASP A O 1
ATOM 615 N N . VAL A 1 75 ? -10.620 -8.429 -25.047 1.00 96.00 75 VAL A N 1
ATOM 616 C CA . VAL A 1 75 ? -9.987 -9.148 -23.925 1.00 96.00 75 VAL A CA 1
ATOM 617 C C . VAL A 1 75 ? -8.938 -10.134 -24.430 1.00 96.00 75 VAL A C 1
ATOM 619 O O . VAL A 1 75 ? -7.794 -10.079 -23.994 1.00 96.00 75 VAL A O 1
ATOM 622 N N . LYS A 1 76 ? -9.284 -10.960 -25.426 1.00 96.44 76 LYS A N 1
ATOM 623 C CA . LYS A 1 76 ? -8.375 -11.982 -25.954 1.00 96.44 76 LYS A CA 1
ATOM 624 C C . LYS A 1 76 ? -7.092 -11.397 -26.556 1.00 96.44 76 LYS A C 1
ATOM 626 O O . LYS A 1 76 ? -6.009 -11.918 -26.313 1.00 96.44 76 LYS A O 1
ATOM 631 N N . TYR A 1 77 ? -7.208 -10.302 -27.307 1.00 96.88 77 TYR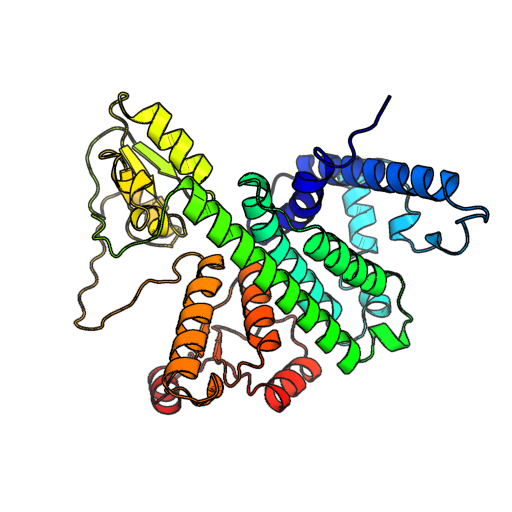 A N 1
ATOM 632 C CA . TYR A 1 77 ? -6.045 -9.609 -27.861 1.00 96.88 77 TYR A CA 1
ATOM 633 C C . TYR A 1 77 ? -5.151 -9.063 -26.739 1.00 96.88 77 TYR A C 1
ATOM 635 O O . TYR A 1 77 ? -3.938 -9.249 -26.765 1.00 96.88 77 TYR A O 1
ATOM 643 N N . LEU A 1 78 ? -5.746 -8.421 -25.729 1.00 95.81 78 LEU A N 1
ATOM 644 C CA . LEU A 1 78 ? -5.002 -7.841 -24.610 1.00 95.81 78 LEU A CA 1
ATOM 645 C C . LEU A 1 78 ? -4.345 -8.906 -23.722 1.00 95.81 78 LEU A C 1
ATOM 647 O O . LEU A 1 78 ? -3.253 -8.669 -23.212 1.00 95.81 78 LEU A O 1
ATOM 651 N N . GLU A 1 79 ? -4.968 -10.072 -23.559 1.00 94.44 79 GLU A N 1
ATOM 652 C CA . GLU A 1 79 ? -4.354 -11.234 -22.908 1.00 94.44 79 GLU A CA 1
ATOM 653 C C . GLU A 1 79 ? -3.122 -11.717 -23.678 1.00 94.44 79 GLU A C 1
ATOM 655 O O . GLU A 1 79 ? -2.055 -11.880 -23.087 1.00 94.44 79 GLU A O 1
ATOM 660 N N . ASP A 1 80 ? -3.249 -11.898 -24.996 1.00 94.88 80 ASP A N 1
ATOM 661 C CA . ASP A 1 80 ? -2.154 -12.371 -25.847 1.00 94.88 80 ASP A CA 1
ATOM 662 C C . ASP A 1 80 ? -0.990 -11.361 -25.892 1.00 94.88 80 ASP A C 1
ATOM 664 O O . ASP A 1 80 ? 0.176 -11.759 -25.909 1.00 94.88 80 ASP A O 1
ATOM 668 N N . GLU A 1 81 ? -1.277 -10.056 -25.858 1.00 93.75 81 GLU A N 1
ATOM 669 C CA . GLU A 1 81 ? -0.266 -9.005 -25.679 1.00 93.75 81 GLU A CA 1
ATOM 670 C C . GLU A 1 81 ? 0.354 -9.042 -24.275 1.00 93.75 81 GLU A C 1
ATOM 672 O O . GLU A 1 81 ? 1.573 -8.947 -24.132 1.00 93.75 81 GLU A O 1
ATOM 677 N N . GLY A 1 82 ? -0.466 -9.223 -23.237 1.00 91.25 82 GLY A N 1
ATOM 678 C CA . GLY A 1 82 ? -0.032 -9.301 -21.843 1.00 91.25 82 GLY A CA 1
ATOM 679 C C . GLY A 1 82 ? 0.950 -10.444 -21.589 1.00 91.25 82 GLY A C 1
ATOM 680 O O . GLY A 1 82 ? 1.934 -10.253 -20.878 1.00 91.25 82 GLY A O 1
ATOM 681 N N . LEU A 1 83 ? 0.742 -11.598 -22.232 1.00 91.00 83 LEU A N 1
ATOM 682 C CA . LEU A 1 83 ? 1.652 -12.747 -22.166 1.00 91.00 83 LEU A CA 1
ATOM 683 C C . LEU A 1 83 ? 3.051 -12.444 -22.716 1.00 91.00 83 LEU A C 1
ATOM 685 O O . LEU A 1 83 ? 4.003 -13.103 -22.321 1.00 91.00 83 LEU A O 1
ATOM 689 N N . LYS A 1 84 ? 3.206 -11.451 -23.600 1.00 89.56 84 LYS A N 1
ATOM 690 C CA . LYS A 1 84 ? 4.513 -11.062 -24.164 1.00 89.56 84 LYS A CA 1
ATOM 691 C C . LYS A 1 84 ? 5.297 -10.131 -23.247 1.00 89.56 84 LYS A C 1
ATOM 693 O O . LYS A 1 84 ? 6.508 -10.010 -23.394 1.00 89.56 84 LYS A O 1
ATOM 698 N N . VAL A 1 85 ? 4.603 -9.443 -22.341 1.00 86.06 85 VAL A N 1
ATOM 699 C CA . VAL A 1 85 ? 5.171 -8.424 -21.444 1.00 86.06 85 VAL A CA 1
ATOM 700 C C . VAL A 1 85 ? 5.017 -8.802 -19.971 1.00 86.06 85 VAL A C 1
ATOM 702 O O . VAL A 1 85 ? 5.111 -7.948 -19.083 1.00 86.06 85 VAL A O 1
ATOM 705 N N . GLY A 1 86 ? 4.776 -10.087 -19.715 1.00 81.00 86 GLY A N 1
ATOM 706 C CA . GLY A 1 86 ? 4.721 -10.657 -18.384 1.00 81.00 86 GLY A CA 1
ATOM 707 C C . GLY A 1 86 ? 6.054 -10.524 -17.659 1.00 81.00 86 GLY A C 1
ATOM 708 O O . GLY A 1 86 ? 7.097 -10.166 -18.214 1.00 81.00 86 GLY A O 1
ATOM 709 N N . VAL A 1 87 ? 6.014 -10.758 -16.351 1.00 75.38 87 VAL A N 1
ATOM 710 C CA . VAL A 1 87 ? 7.173 -10.452 -15.512 1.00 75.38 87 VAL A CA 1
ATOM 711 C C . VAL A 1 87 ? 8.312 -11.465 -15.684 1.00 75.38 87 VAL A C 1
ATOM 713 O O . VAL A 1 87 ? 9.468 -11.131 -15.428 1.00 75.38 87 VAL A O 1
ATOM 716 N N . LEU A 1 88 ? 8.007 -12.680 -16.149 1.00 77.50 88 LEU A N 1
ATOM 717 C CA . LEU A 1 88 ? 9.019 -13.673 -16.516 1.00 77.50 88 LEU A CA 1
ATOM 718 C C . LEU A 1 88 ? 9.619 -13.356 -17.889 1.00 77.50 88 LEU A C 1
ATOM 720 O O . LEU A 1 88 ? 10.828 -13.442 -18.077 1.00 77.50 88 LEU A O 1
ATOM 724 N N . GLU A 1 89 ? 8.785 -12.923 -18.829 1.00 82.12 89 GLU A N 1
ATOM 725 C CA . GLU A 1 89 ? 9.180 -12.599 -20.199 1.00 82.12 89 GLU A CA 1
ATOM 726 C C . GLU A 1 89 ? 10.066 -11.351 -20.252 1.00 82.12 89 GLU A C 1
ATOM 728 O O . GLU A 1 89 ? 11.018 -11.288 -21.027 1.00 82.12 89 GLU A O 1
ATOM 733 N N . ASN A 1 90 ? 9.821 -10.391 -19.360 1.00 78.44 90 ASN A N 1
ATOM 734 C CA . ASN A 1 90 ? 10.617 -9.176 -19.235 1.00 78.44 90 ASN A CA 1
ATOM 735 C C . ASN A 1 90 ? 11.782 -9.299 -18.234 1.00 78.44 90 ASN A C 1
ATOM 737 O O . ASN A 1 90 ? 12.334 -8.280 -17.815 1.00 78.44 90 ASN A O 1
ATOM 741 N N . GLN A 1 91 ? 12.197 -10.510 -17.844 1.00 75.00 91 GLN A N 1
ATOM 742 C CA . GLN A 1 91 ? 13.302 -10.680 -16.891 1.00 75.00 91 GLN A CA 1
ATOM 743 C C . GLN A 1 91 ? 14.622 -10.079 -17.406 1.00 75.00 91 GLN A C 1
ATOM 745 O O . GLN A 1 91 ? 15.367 -9.495 -16.629 1.00 75.00 91 GLN A O 1
ATOM 750 N N . SER A 1 92 ? 14.905 -10.138 -18.710 1.00 73.06 92 SER A N 1
ATOM 751 C CA . SER A 1 92 ? 16.088 -9.474 -19.285 1.00 73.06 92 SER A CA 1
ATOM 752 C C . SER A 1 92 ? 16.009 -7.946 -19.196 1.00 73.06 92 SER A C 1
ATOM 754 O O . SER A 1 92 ? 17.027 -7.277 -19.039 1.00 73.06 92 SER A O 1
ATOM 756 N N . ILE A 1 93 ? 14.800 -7.380 -19.231 1.00 72.69 93 ILE A N 1
ATOM 757 C CA . ILE A 1 93 ? 14.580 -5.943 -19.062 1.00 72.69 93 ILE A CA 1
ATOM 758 C C . ILE A 1 93 ? 14.787 -5.561 -17.595 1.00 72.69 93 ILE A C 1
ATOM 760 O O . ILE A 1 93 ? 15.497 -4.599 -17.318 1.00 72.69 93 ILE A O 1
ATOM 764 N N . TYR A 1 94 ? 14.205 -6.314 -16.660 1.00 70.06 94 TYR A N 1
ATOM 765 C CA . TYR A 1 94 ? 14.164 -5.955 -15.237 1.00 70.06 94 TYR A CA 1
ATOM 766 C C . TYR A 1 94 ? 15.298 -6.528 -14.375 1.00 70.06 94 TYR A C 1
ATOM 768 O O . TYR A 1 94 ? 15.414 -6.136 -13.216 1.00 70.06 94 TYR A O 1
ATOM 776 N N . GLY A 1 95 ? 16.118 -7.426 -14.917 1.00 69.88 95 GLY A N 1
ATOM 777 C CA . GLY A 1 95 ? 17.238 -8.059 -14.225 1.00 69.88 95 GLY A CA 1
ATOM 778 C C . GLY A 1 95 ? 16.967 -9.487 -13.735 1.00 69.88 95 GLY A C 1
ATOM 779 O O . GLY A 1 95 ? 15.816 -9.900 -13.562 1.00 69.88 95 GLY A O 1
ATOM 780 N N . PRO A 1 96 ? 18.042 -10.275 -13.520 1.00 64.88 96 PRO A N 1
ATOM 781 C CA . PRO A 1 96 ? 17.949 -11.667 -13.079 1.00 64.88 96 PRO A CA 1
ATOM 782 C C . PRO A 1 96 ? 17.495 -11.770 -11.622 1.00 64.88 96 PRO A C 1
ATOM 784 O O . PRO A 1 96 ? 16.732 -12.672 -11.267 1.00 64.88 96 PRO A O 1
ATOM 787 N N . ASP A 1 97 ? 17.931 -10.817 -10.798 1.00 65.81 97 ASP A N 1
ATOM 788 C CA . ASP A 1 97 ? 17.343 -10.564 -9.501 1.00 65.81 97 ASP A CA 1
ATOM 789 C C . ASP A 1 97 ? 16.031 -9.818 -9.718 1.00 65.81 97 ASP A C 1
ATOM 791 O O . ASP A 1 97 ? 15.970 -8.827 -10.436 1.00 65.81 97 ASP A O 1
ATOM 795 N N . VAL A 1 98 ? 14.976 -10.335 -9.097 1.00 56.69 98 VAL A N 1
ATOM 796 C CA . VAL A 1 98 ? 13.543 -9.992 -9.178 1.00 56.69 98 VAL A CA 1
ATOM 797 C C . VAL A 1 98 ? 13.263 -8.572 -8.611 1.00 56.69 98 VAL A C 1
ATOM 799 O O . VAL A 1 98 ? 12.231 -8.275 -8.015 1.00 56.69 98 VAL A O 1
ATOM 802 N N . ASN A 1 99 ? 14.196 -7.648 -8.811 1.00 55.12 99 ASN A N 1
ATOM 803 C CA . ASN A 1 99 ? 14.298 -6.314 -8.243 1.00 55.12 99 ASN A CA 1
ATOM 804 C C . ASN A 1 99 ? 13.193 -5.362 -8.718 1.00 55.12 99 ASN A C 1
ATOM 806 O O . ASN A 1 99 ? 12.735 -4.512 -7.950 1.00 55.12 99 ASN A O 1
ATOM 810 N N . GLY A 1 100 ? 12.666 -5.573 -9.929 1.00 60.09 100 GLY A N 1
ATOM 811 C CA . GLY A 1 100 ? 11.453 -4.897 -10.384 1.00 60.09 100 GLY A CA 1
ATOM 812 C C . GLY A 1 100 ? 10.225 -5.238 -9.533 1.00 60.09 100 GLY A C 1
ATOM 813 O O . GLY A 1 100 ? 9.352 -4.398 -9.358 1.00 60.09 100 GLY A O 1
ATOM 814 N N . TYR A 1 101 ? 10.144 -6.429 -8.936 1.00 76.69 101 TYR A N 1
ATOM 815 C CA . TYR A 1 101 ? 8.915 -6.886 -8.289 1.00 76.69 101 TYR A CA 1
ATOM 816 C C . TYR A 1 101 ? 8.713 -6.266 -6.917 1.00 76.69 101 TYR A C 1
ATOM 818 O O . TYR A 1 101 ? 7.594 -5.882 -6.608 1.00 76.69 101 TYR A O 1
ATOM 826 N N . MET A 1 102 ? 9.762 -6.136 -6.100 1.00 86.00 102 MET A N 1
ATOM 827 C CA . MET A 1 102 ? 9.627 -5.471 -4.800 1.00 86.00 102 MET A CA 1
ATOM 828 C C . MET A 1 102 ? 9.186 -4.015 -4.993 1.00 86.00 102 MET A C 1
ATOM 830 O O . MET A 1 102 ? 8.240 -3.568 -4.348 1.00 86.00 102 MET A O 1
ATOM 834 N N . THR A 1 103 ? 9.798 -3.321 -5.955 1.00 90.06 103 THR A N 1
ATOM 835 C CA . THR A 1 103 ? 9.433 -1.956 -6.346 1.00 90.06 103 THR A CA 1
ATOM 836 C C . THR A 1 103 ? 8.007 -1.894 -6.902 1.00 90.06 103 THR A C 1
ATOM 838 O O . THR A 1 103 ? 7.192 -1.134 -6.391 1.00 90.06 103 THR A O 1
ATOM 841 N N . ILE A 1 104 ? 7.648 -2.723 -7.891 1.00 89.50 104 ILE A N 1
ATOM 842 C CA . ILE A 1 104 ? 6.307 -2.742 -8.506 1.00 89.50 104 ILE A CA 1
ATOM 843 C C . ILE A 1 104 ? 5.230 -3.136 -7.490 1.00 89.50 104 ILE A C 1
ATOM 845 O O . ILE A 1 104 ? 4.164 -2.526 -7.460 1.00 89.50 104 ILE A O 1
ATOM 849 N N . TYR A 1 105 ? 5.473 -4.130 -6.636 1.00 91.94 105 TYR A N 1
ATOM 850 C CA . TYR A 1 105 ? 4.543 -4.516 -5.575 1.00 91.94 105 TYR A CA 1
ATOM 851 C C . TYR A 1 105 ? 4.419 -3.417 -4.520 1.00 91.94 105 TYR A C 1
ATOM 853 O O . TYR A 1 105 ? 3.301 -3.108 -4.119 1.00 91.94 105 TYR A O 1
ATOM 861 N N . GLY A 1 106 ? 5.509 -2.737 -4.160 1.00 94.81 106 GLY A N 1
ATOM 862 C CA . GLY A 1 106 ? 5.447 -1.515 -3.360 1.00 94.81 106 GLY A CA 1
ATOM 863 C C . GLY A 1 106 ? 4.587 -0.427 -4.015 1.00 94.81 106 GLY A C 1
ATOM 864 O O . GLY A 1 106 ? 3.718 0.145 -3.361 1.00 94.81 106 GLY A O 1
ATOM 865 N N . ILE A 1 107 ? 4.743 -0.204 -5.326 1.00 94.06 107 ILE A N 1
ATOM 866 C CA . ILE A 1 107 ? 3.933 0.744 -6.112 1.00 94.06 107 ILE A CA 1
ATOM 867 C C . ILE A 1 107 ? 2.455 0.345 -6.132 1.00 94.06 107 ILE A C 1
ATOM 869 O O . ILE A 1 107 ? 1.578 1.206 -6.036 1.00 94.06 107 ILE A O 1
ATOM 873 N N . LYS A 1 108 ? 2.142 -0.950 -6.226 1.00 94.12 108 LYS A N 1
ATOM 874 C CA . LYS A 1 108 ? 0.763 -1.438 -6.105 1.00 94.12 108 LYS A CA 1
ATOM 875 C C . LYS A 1 108 ? 0.195 -1.112 -4.727 1.00 94.12 108 LYS A C 1
ATOM 877 O O . LYS A 1 108 ? -0.854 -0.474 -4.648 1.00 94.12 108 LYS A O 1
ATOM 882 N N . GLY A 1 109 ? 0.907 -1.475 -3.662 1.00 95.31 109 GLY A N 1
ATOM 883 C CA . GLY A 1 109 ? 0.496 -1.195 -2.287 1.00 95.31 109 GLY A CA 1
ATOM 884 C C . GLY A 1 109 ? 0.261 0.294 -2.026 1.00 95.31 109 GLY A C 1
ATOM 885 O O . GLY A 1 109 ? -0.830 0.671 -1.601 1.00 95.31 109 GLY A O 1
ATOM 886 N N . LEU A 1 110 ? 1.224 1.155 -2.377 1.00 95.50 110 LEU A N 1
ATOM 887 C CA . LEU A 1 110 ? 1.078 2.602 -2.184 1.00 95.50 110 LEU A CA 1
ATOM 888 C C . LEU A 1 110 ? -0.046 3.192 -3.036 1.00 95.50 110 LEU A C 1
ATOM 890 O O . LEU A 1 110 ? -0.729 4.109 -2.590 1.00 95.50 110 LEU A O 1
ATOM 894 N N . SER A 1 111 ? -0.293 2.656 -4.239 1.00 94.19 111 SER A N 1
ATOM 895 C CA . SER A 1 111 ? -1.396 3.112 -5.095 1.00 94.19 111 SER A CA 1
ATOM 896 C C . SER A 1 111 ? -2.757 2.843 -4.455 1.00 94.19 111 SER A C 1
ATOM 898 O O . SER A 1 111 ? -3.688 3.625 -4.646 1.00 94.19 111 SER A O 1
ATOM 900 N N . ALA A 1 112 ? -2.897 1.770 -3.669 1.00 91.88 112 ALA A N 1
ATOM 901 C CA . ALA A 1 112 ? -4.128 1.524 -2.924 1.00 91.88 112 ALA A CA 1
ATOM 902 C C . ALA A 1 112 ? -4.385 2.634 -1.893 1.00 91.88 112 ALA A C 1
ATOM 904 O O . ALA A 1 112 ? -5.479 3.196 -1.869 1.00 91.88 112 ALA A O 1
ATOM 905 N N . TYR A 1 113 ? -3.372 3.009 -1.109 1.00 94.00 113 TYR A N 1
ATOM 906 C CA . TYR A 1 113 ? -3.495 4.092 -0.131 1.00 94.00 113 TYR A CA 1
ATOM 907 C C . TYR A 1 113 ? -3.666 5.463 -0.788 1.00 94.00 113 TYR A C 1
ATOM 909 O O . TYR A 1 113 ? -4.526 6.232 -0.365 1.00 94.00 113 TYR A O 1
ATOM 917 N N . ALA A 1 114 ? -2.927 5.747 -1.862 1.00 93.69 114 ALA A N 1
ATOM 918 C CA . ALA A 1 114 ? -3.023 7.007 -2.595 1.00 93.69 114 ALA A CA 1
ATOM 919 C C . ALA A 1 114 ? -4.410 7.181 -3.224 1.00 93.69 114 ALA A C 1
ATOM 921 O O . ALA A 1 114 ? -4.971 8.270 -3.200 1.00 93.69 114 ALA A O 1
ATOM 922 N N . CYS A 1 115 ? -5.016 6.093 -3.713 1.00 89.31 115 CYS A N 1
ATOM 923 C CA . CYS A 1 115 ? -6.395 6.113 -4.194 1.00 89.31 115 CYS A CA 1
ATOM 924 C C . CYS A 1 115 ? -7.382 6.542 -3.095 1.00 89.31 115 CYS A C 1
ATOM 926 O O . CYS A 1 115 ? -8.299 7.309 -3.382 1.00 89.31 115 CYS A O 1
ATOM 928 N N . HIS A 1 116 ? -7.208 6.062 -1.858 1.00 88.81 116 HIS A N 1
ATOM 929 C CA . HIS A 1 116 ? -8.061 6.455 -0.733 1.00 88.81 116 HIS A CA 1
ATOM 930 C C . HIS A 1 116 ? -7.771 7.886 -0.254 1.00 88.81 116 HIS A C 1
ATOM 932 O O . HIS A 1 116 ? -8.711 8.635 -0.007 1.00 88.81 116 HIS A O 1
ATOM 938 N N . ALA A 1 117 ? -6.503 8.306 -0.196 1.00 91.94 117 ALA A N 1
ATOM 939 C CA . ALA A 1 117 ? -6.136 9.683 0.146 1.00 91.94 117 ALA A CA 1
ATOM 940 C C . ALA A 1 117 ? -6.743 10.689 -0.850 1.00 91.94 117 ALA A C 1
ATOM 942 O O . ALA A 1 117 ? -7.419 11.637 -0.444 1.00 91.94 117 ALA A O 1
ATOM 943 N N . ASN A 1 118 ? -6.623 10.412 -2.154 1.00 90.50 118 ASN A N 1
ATOM 944 C CA . ASN A 1 118 ? -7.219 11.233 -3.208 1.00 90.50 118 ASN A CA 1
ATOM 945 C C . ASN A 1 118 ? -8.750 11.293 -3.096 1.00 90.50 118 ASN A C 1
ATOM 947 O O . ASN A 1 118 ? -9.338 12.359 -3.267 1.00 90.50 118 ASN A O 1
ATOM 951 N N . ALA A 1 119 ? -9.410 10.174 -2.773 1.00 87.00 119 ALA A N 1
ATOM 952 C CA . ALA A 1 119 ? -10.860 10.146 -2.561 1.00 87.00 119 ALA A CA 1
ATOM 953 C C . ALA A 1 119 ? -11.308 11.024 -1.374 1.00 87.00 119 ALA A C 1
ATOM 955 O O . ALA A 1 119 ? -12.425 11.538 -1.370 1.00 87.00 119 ALA A O 1
ATOM 956 N N . LEU A 1 120 ? -10.423 11.254 -0.399 1.00 89.56 120 LEU A N 1
ATOM 957 C CA . LEU A 1 120 ? -10.636 12.162 0.733 1.00 89.56 120 LEU A CA 1
ATOM 958 C C . LEU A 1 120 ? -10.277 13.625 0.413 1.00 89.56 120 LEU A C 1
ATOM 960 O O . LEU A 1 120 ? -10.454 14.500 1.267 1.00 89.56 120 LEU A O 1
ATOM 964 N N . GLY A 1 121 ? -9.800 13.899 -0.806 1.00 91.62 121 GLY A N 1
ATOM 965 C CA . GLY A 1 121 ? -9.336 15.212 -1.252 1.00 91.62 121 GLY A CA 1
ATOM 966 C C . GLY A 1 121 ? -7.941 15.585 -0.746 1.00 91.62 121 GLY A C 1
ATOM 967 O O . GLY A 1 121 ? -7.599 16.767 -0.746 1.00 91.62 121 GLY A O 1
ATOM 968 N N . GLU A 1 122 ? -7.154 14.612 -0.285 1.00 93.06 122 GLU A N 1
ATOM 969 C CA . GLU A 1 122 ? -5.779 14.820 0.163 1.00 93.06 122 GLU A CA 1
ATOM 970 C C . GLU A 1 122 ? -4.811 14.325 -0.916 1.00 93.06 122 GLU A C 1
ATOM 972 O O . GLU A 1 122 ? -4.671 13.127 -1.150 1.00 93.06 122 GLU A O 1
ATOM 977 N N . GLU A 1 123 ? -4.136 15.265 -1.576 1.00 89.56 123 GLU A N 1
ATOM 978 C CA . GLU A 1 123 ? -3.173 14.984 -2.639 1.00 89.56 123 GLU A CA 1
ATOM 979 C C . GLU A 1 123 ? -1.868 15.746 -2.396 1.00 89.56 123 GLU A C 1
ATOM 981 O O . GLU A 1 123 ? -1.862 16.849 -1.846 1.00 89.56 123 GLU A O 1
ATOM 986 N N . ASP A 1 124 ? -0.762 15.170 -2.860 1.00 90.44 124 ASP A N 1
ATOM 987 C CA . ASP A 1 124 ? 0.541 15.825 -2.903 1.00 90.44 124 ASP A CA 1
ATOM 988 C C . ASP A 1 124 ? 1.149 15.631 -4.304 1.00 90.44 124 ASP A C 1
ATOM 990 O O . ASP A 1 124 ? 1.399 14.489 -4.715 1.00 90.44 124 ASP A O 1
ATOM 994 N N . PRO A 1 125 ? 1.367 16.709 -5.079 1.00 88.69 125 PRO A N 1
ATOM 995 C CA . PRO A 1 125 ? 1.996 16.615 -6.391 1.00 88.69 125 PRO A CA 1
ATOM 996 C C . PRO A 1 125 ? 3.372 15.943 -6.354 1.00 88.69 125 PRO A C 1
ATOM 998 O O . PRO A 1 125 ? 3.733 15.277 -7.322 1.00 88.69 125 PRO A O 1
ATOM 1001 N N . GLU A 1 126 ? 4.108 16.049 -5.245 1.00 90.00 126 GLU A N 1
ATOM 1002 C CA . GLU A 1 126 ? 5.436 15.449 -5.111 1.00 90.00 126 GLU A CA 1
ATOM 1003 C C . GLU A 1 126 ? 5.374 13.919 -5.078 1.00 90.00 126 GLU A C 1
ATOM 1005 O O . GLU A 1 126 ? 6.160 13.257 -5.752 1.00 90.00 126 GLU A O 1
ATOM 1010 N N . VAL A 1 127 ? 4.367 13.339 -4.407 1.00 91.56 127 VAL A N 1
ATOM 1011 C CA . VAL A 1 127 ? 4.087 11.887 -4.471 1.00 91.56 127 VAL A CA 1
ATOM 1012 C C . VAL A 1 127 ? 3.923 11.458 -5.924 1.00 91.56 127 VAL A C 1
ATOM 1014 O O . VAL A 1 127 ? 4.442 10.430 -6.360 1.00 91.56 127 VAL A O 1
ATOM 1017 N N . SER A 1 128 ? 3.201 12.273 -6.691 1.00 87.00 128 SER A N 1
ATOM 1018 C CA . SER A 1 128 ? 2.948 11.999 -8.090 1.00 87.00 128 SER A CA 1
ATOM 1019 C C . SER A 1 128 ? 4.206 12.064 -8.953 1.00 87.00 128 SER A C 1
ATOM 1021 O O . SER A 1 128 ? 4.382 11.177 -9.793 1.00 87.00 128 SER A O 1
ATOM 1023 N N . THR A 1 129 ? 5.023 13.098 -8.772 1.00 88.62 129 THR A N 1
ATOM 1024 C CA . THR A 1 129 ? 6.288 13.305 -9.485 1.00 88.62 129 THR A CA 1
ATOM 1025 C C . THR A 1 129 ? 7.262 12.178 -9.176 1.00 88.62 129 THR A C 1
ATOM 1027 O O . THR A 1 129 ? 7.639 11.445 -10.087 1.00 88.62 129 THR A O 1
ATOM 1030 N N . SER A 1 130 ? 7.549 11.952 -7.893 1.00 91.12 130 SER A N 1
ATOM 1031 C CA . SER A 1 130 ? 8.454 10.901 -7.424 1.00 91.12 130 SER A CA 1
ATOM 1032 C C . SER A 1 130 ? 8.030 9.505 -7.914 1.00 91.12 130 SER A C 1
ATOM 1034 O O . SER A 1 130 ? 8.869 8.701 -8.312 1.00 91.12 130 SER A O 1
ATOM 1036 N N . LEU A 1 131 ? 6.726 9.192 -7.954 1.00 90.94 131 LEU A N 1
ATOM 1037 C CA . LEU A 1 131 ? 6.262 7.910 -8.500 1.00 90.94 131 LEU A CA 1
ATOM 1038 C C . LEU A 1 131 ? 6.518 7.783 -10.009 1.00 90.94 131 LEU A C 1
ATOM 1040 O O . LEU A 1 131 ? 6.857 6.699 -10.483 1.00 90.94 131 LEU A O 1
ATOM 1044 N N . TYR A 1 132 ? 6.335 8.863 -10.772 1.00 88.38 132 TYR A N 1
ATOM 1045 C CA . TYR A 1 132 ? 6.620 8.839 -12.205 1.00 88.38 132 TYR A CA 1
ATOM 1046 C C . TYR A 1 132 ? 8.116 8.739 -12.494 1.00 88.38 132 TYR A C 1
ATOM 1048 O O . TYR A 1 132 ? 8.465 8.056 -13.445 1.00 88.38 132 TYR A O 1
ATOM 1056 N N . GLU A 1 133 ? 8.986 9.320 -11.667 1.00 89.94 133 GLU A N 1
ATOM 1057 C CA . GLU A 1 133 ? 10.440 9.124 -11.770 1.00 89.94 133 GLU A CA 1
ATOM 1058 C C . GLU A 1 133 ? 10.824 7.653 -11.573 1.00 89.94 133 GLU A C 1
ATOM 1060 O O . GLU A 1 133 ? 11.618 7.107 -12.338 1.00 89.94 133 GLU A O 1
ATOM 1065 N N . VAL A 1 134 ? 10.203 6.977 -10.598 1.00 90.56 134 VAL A N 1
ATOM 1066 C CA . VAL A 1 134 ? 10.419 5.540 -10.380 1.00 90.56 134 VAL A CA 1
ATOM 1067 C C . VAL A 1 134 ? 9.948 4.716 -11.582 1.00 90.56 134 VAL A C 1
ATOM 1069 O O . VAL A 1 134 ? 10.665 3.832 -12.049 1.00 90.56 134 VAL A O 1
ATOM 1072 N N . LEU A 1 135 ? 8.742 4.989 -12.089 1.00 87.69 135 LEU A N 1
ATOM 1073 C CA . LEU A 1 135 ? 8.188 4.282 -13.249 1.00 87.69 135 LEU A CA 1
ATOM 1074 C C . LEU A 1 135 ? 8.986 4.552 -14.529 1.00 87.69 135 LEU A C 1
ATOM 1076 O O . LEU A 1 135 ? 9.168 3.634 -15.327 1.00 87.69 135 LEU A O 1
ATOM 1080 N N . ASP A 1 136 ? 9.468 5.782 -14.712 1.00 86.06 136 ASP A N 1
ATOM 1081 C CA . ASP A 1 136 ? 10.340 6.141 -15.824 1.00 86.06 136 ASP A CA 1
ATOM 1082 C C . ASP A 1 136 ? 11.614 5.306 -15.756 1.00 86.06 136 ASP A C 1
ATOM 1084 O O . ASP A 1 136 ? 11.836 4.511 -16.662 1.00 86.06 136 ASP A O 1
ATOM 1088 N N . PHE A 1 137 ? 12.342 5.333 -14.634 1.00 87.31 137 PHE A N 1
ATOM 1089 C CA . PHE A 1 137 ? 13.570 4.553 -14.452 1.00 87.31 137 PHE A CA 1
ATOM 1090 C C . PHE A 1 137 ? 13.381 3.055 -14.752 1.00 87.31 137 PHE A C 1
ATOM 1092 O O . PHE A 1 137 ? 14.191 2.452 -15.461 1.00 87.31 137 PHE A O 1
ATOM 1099 N N . LEU A 1 138 ? 12.279 2.451 -14.284 1.00 83.38 138 LEU A N 1
ATOM 1100 C CA . LEU A 1 138 ? 11.968 1.039 -14.551 1.00 83.38 138 LEU A CA 1
ATOM 1101 C C . LEU A 1 138 ? 11.830 0.718 -16.049 1.00 83.38 138 LEU A C 1
ATOM 1103 O O . LEU A 1 138 ? 12.008 -0.434 -16.442 1.00 83.38 138 LEU A O 1
ATOM 1107 N N . THR A 1 139 ? 11.517 1.706 -16.886 1.00 80.75 139 THR A N 1
ATOM 1108 C CA . THR A 1 139 ? 11.283 1.528 -18.329 1.00 80.75 139 THR A CA 1
ATOM 1109 C C . THR A 1 139 ? 12.365 2.143 -19.219 1.00 80.75 139 THR A C 1
ATOM 1111 O O . THR A 1 139 ? 12.574 1.656 -20.332 1.00 80.75 139 THR A O 1
ATOM 1114 N N . SER A 1 140 ? 13.059 3.177 -18.740 1.00 80.88 140 SER A N 1
ATOM 1115 C CA . SER A 1 140 ? 14.002 3.998 -19.504 1.00 80.88 140 SER A CA 1
ATOM 1116 C C . SER A 1 140 ? 15.461 3.824 -19.079 1.00 80.88 140 SER A C 1
ATOM 1118 O O . SER A 1 140 ? 16.345 4.117 -19.882 1.00 80.88 140 SER A O 1
ATOM 1120 N N . GLY A 1 141 ? 15.726 3.302 -17.871 1.00 82.56 141 GLY A N 1
ATOM 1121 C CA . GLY A 1 141 ? 17.085 3.086 -17.360 1.00 82.56 141 GLY A CA 1
ATOM 1122 C C . GLY A 1 141 ? 17.942 2.202 -18.272 1.00 82.56 141 GLY A C 1
ATOM 1123 O O . GLY A 1 141 ? 17.437 1.475 -19.132 1.00 82.56 141 GLY A O 1
ATOM 1124 N N . THR A 1 142 ? 19.258 2.228 -18.119 1.00 85.62 142 THR A N 1
ATOM 1125 C CA . THR A 1 142 ? 20.106 1.270 -18.841 1.00 85.62 142 THR A CA 1
ATOM 1126 C C . THR A 1 142 ? 19.921 -0.143 -18.278 1.00 85.62 142 THR A C 1
ATOM 1128 O O . THR A 1 142 ? 19.448 -0.332 -17.156 1.00 85.62 142 THR A O 1
ATOM 1131 N N . GLU A 1 143 ? 20.261 -1.166 -19.066 1.00 84.00 143 GLU A N 1
ATOM 1132 C CA . GLU A 1 143 ? 20.234 -2.555 -18.588 1.00 84.00 143 GLU A CA 1
ATOM 1133 C C . GLU A 1 143 ? 21.143 -2.738 -17.365 1.00 84.00 143 GLU A C 1
ATOM 1135 O O . GLU A 1 143 ? 20.714 -3.308 -16.367 1.00 84.00 143 GLU A O 1
ATOM 1140 N N . GLU A 1 144 ? 22.345 -2.156 -17.401 1.00 87.12 144 GLU A N 1
ATOM 1141 C CA . GLU A 1 144 ? 23.304 -2.176 -16.293 1.00 87.12 144 GLU A CA 1
ATOM 1142 C C . GLU A 1 144 ? 22.716 -1.572 -15.007 1.00 87.12 144 GLU A C 1
ATOM 1144 O O . GLU A 1 144 ? 22.740 -2.214 -13.958 1.00 87.12 144 GLU A O 1
ATOM 1149 N N . GLU A 1 145 ? 22.105 -0.385 -15.083 1.00 86.69 145 GLU A N 1
ATOM 1150 C CA . GLU A 1 145 ? 21.476 0.264 -13.922 1.00 86.69 145 GLU A CA 1
ATOM 1151 C C . GLU A 1 145 ? 20.289 -0.535 -13.375 1.00 86.69 145 GLU A C 1
ATOM 1153 O O . GLU A 1 145 ? 20.117 -0.646 -12.159 1.00 86.69 145 GLU A O 1
ATOM 1158 N N . ARG A 1 146 ? 19.461 -1.109 -14.258 1.00 82.75 146 ARG A N 1
ATOM 1159 C CA . ARG A 1 146 ? 18.320 -1.938 -13.844 1.00 82.75 146 ARG A CA 1
ATOM 1160 C C . ARG A 1 146 ? 18.740 -3.294 -13.297 1.00 82.75 146 ARG A C 1
ATOM 1162 O O . ARG A 1 146 ? 17.944 -3.916 -12.604 1.00 82.75 146 ARG A O 1
ATOM 1169 N N . HIS A 1 147 ? 19.945 -3.771 -13.585 1.00 84.31 147 HIS A N 1
ATOM 1170 C CA . HIS A 1 147 ? 20.451 -5.042 -13.062 1.00 84.31 147 HIS A CA 1
ATOM 1171 C C . HIS A 1 147 ? 21.322 -4.848 -11.812 1.00 84.31 147 HIS A C 1
ATOM 1173 O O . HIS A 1 147 ? 21.532 -5.805 -11.069 1.00 84.31 147 HIS A O 1
ATOM 1179 N N . ASP A 1 148 ? 21.765 -3.622 -11.517 1.00 87.50 148 ASP A N 1
ATOM 1180 C CA . ASP A 1 148 ? 22.512 -3.309 -10.298 1.00 87.50 148 ASP A CA 1
ATOM 1181 C C . ASP A 1 148 ? 21.627 -3.392 -9.042 1.00 87.50 148 ASP A C 1
ATOM 1183 O O . ASP A 1 148 ? 20.660 -2.644 -8.859 1.00 87.50 148 ASP A O 1
ATOM 1187 N N . LEU A 1 149 ? 21.984 -4.292 -8.126 1.00 86.38 149 LEU A N 1
ATOM 1188 C CA . LEU A 1 149 ? 21.249 -4.516 -6.882 1.00 86.38 149 LEU A CA 1
ATOM 1189 C C . LEU A 1 149 ? 21.158 -3.250 -6.022 1.00 86.38 149 LEU A C 1
ATOM 1191 O O . LEU A 1 149 ? 20.107 -2.972 -5.446 1.00 86.38 149 LEU A O 1
ATOM 1195 N N . THR A 1 150 ? 22.237 -2.471 -5.937 1.00 88.94 150 THR A N 1
ATOM 1196 C CA . THR A 1 150 ? 22.278 -1.279 -5.078 1.00 88.94 150 THR A CA 1
ATOM 1197 C C . THR A 1 150 ? 21.290 -0.222 -5.564 1.00 88.94 150 THR A C 1
ATOM 1199 O O . THR A 1 150 ? 20.538 0.349 -4.771 1.00 88.94 150 THR A O 1
ATOM 1202 N N . THR A 1 151 ? 21.269 0.027 -6.869 1.00 88.94 151 THR A N 1
ATOM 1203 C CA . THR A 1 151 ? 20.366 0.976 -7.524 1.00 88.94 151 THR A CA 1
ATOM 1204 C C . THR A 1 151 ? 18.913 0.544 -7.373 1.00 88.94 151 THR A C 1
ATOM 1206 O O . THR A 1 151 ? 18.065 1.341 -6.974 1.00 88.94 151 THR A O 1
ATOM 1209 N N . ASN A 1 152 ? 18.631 -0.741 -7.572 1.00 86.25 152 ASN A N 1
ATOM 1210 C CA . ASN A 1 152 ? 17.295 -1.290 -7.375 1.00 86.25 152 ASN A CA 1
ATOM 1211 C C . ASN A 1 152 ? 16.794 -1.195 -5.931 1.00 86.25 152 ASN A C 1
ATOM 1213 O O . ASN A 1 152 ? 15.641 -0.828 -5.700 1.00 86.25 152 ASN A O 1
ATOM 1217 N N . LEU A 1 153 ? 17.645 -1.504 -4.948 1.00 89.31 153 LEU A N 1
ATOM 1218 C CA . LEU A 1 153 ? 17.284 -1.356 -3.540 1.00 89.31 153 LEU A CA 1
ATOM 1219 C C . LEU A 1 153 ? 16.985 0.109 -3.211 1.00 89.31 153 LEU A C 1
ATOM 1221 O O . LEU A 1 153 ? 15.967 0.385 -2.583 1.00 89.31 153 LEU A O 1
ATOM 1225 N N . LYS A 1 154 ? 17.795 1.059 -3.696 1.00 91.75 154 LYS A N 1
ATOM 1226 C CA . LYS A 1 154 ? 17.515 2.499 -3.541 1.00 91.75 154 LYS A CA 1
ATOM 1227 C C . LYS A 1 154 ? 16.163 2.889 -4.136 1.00 91.75 154 LYS A C 1
ATOM 1229 O O . LYS A 1 154 ? 15.419 3.638 -3.508 1.00 91.75 154 LYS A O 1
ATOM 1234 N N . LEU A 1 155 ? 15.823 2.355 -5.306 1.00 91.69 155 LEU A N 1
ATOM 1235 C CA . LEU A 1 155 ? 14.537 2.604 -5.951 1.00 91.69 155 LEU A CA 1
ATOM 1236 C C . LEU A 1 155 ? 13.363 2.075 -5.113 1.00 91.69 155 LEU A C 1
ATOM 1238 O O . LEU A 1 155 ? 12.375 2.778 -4.907 1.00 91.69 155 LEU A O 1
ATOM 1242 N N . ALA A 1 156 ? 13.485 0.865 -4.570 1.00 93.00 156 ALA A N 1
ATOM 1243 C CA . ALA A 1 156 ? 12.468 0.293 -3.694 1.00 93.00 156 ALA A CA 1
ATOM 1244 C C . ALA A 1 156 ? 12.330 1.073 -2.372 1.00 93.00 156 ALA A C 1
ATOM 1246 O O . ALA A 1 156 ? 11.219 1.282 -1.886 1.00 93.00 156 ALA A O 1
ATOM 1247 N N . LEU A 1 157 ? 13.434 1.565 -1.805 1.00 95.50 157 LEU A N 1
ATOM 1248 C CA . LEU A 1 157 ? 13.400 2.432 -0.622 1.00 95.50 157 LEU A CA 1
ATOM 1249 C C . LEU A 1 157 ? 12.728 3.774 -0.929 1.00 95.50 157 LEU A C 1
ATOM 1251 O O . LEU A 1 157 ? 11.918 4.235 -0.130 1.00 95.50 157 LEU A O 1
ATOM 1255 N N . LYS A 1 158 ? 12.963 4.348 -2.117 1.00 96.31 158 LYS A N 1
ATOM 1256 C CA . LYS A 1 158 ? 12.257 5.551 -2.581 1.00 96.31 158 LYS A CA 1
ATOM 1257 C C . LYS A 1 158 ? 10.744 5.328 -2.648 1.00 96.31 158 LYS A C 1
ATOM 1259 O O . LYS A 1 158 ? 9.975 6.185 -2.225 1.00 96.31 158 LYS A O 1
ATOM 1264 N N . VAL A 1 159 ? 10.299 4.156 -3.105 1.00 96.94 159 VAL A N 1
ATOM 1265 C CA . VAL A 1 159 ? 8.882 3.749 -3.045 1.00 96.94 159 VAL A CA 1
ATOM 1266 C C . VAL A 1 159 ? 8.367 3.704 -1.599 1.00 96.94 159 VAL A C 1
ATOM 1268 O O . VAL A 1 159 ? 7.250 4.149 -1.339 1.00 96.94 159 VAL A O 1
ATOM 1271 N N . GLY A 1 160 ? 9.185 3.240 -0.651 1.00 97.69 160 GLY A N 1
ATOM 1272 C CA . GLY A 1 160 ? 8.898 3.285 0.786 1.00 97.69 160 GLY A CA 1
ATOM 1273 C C . GLY A 1 160 ? 8.706 4.701 1.340 1.00 97.69 160 GLY A C 1
ATOM 1274 O O . GLY A 1 160 ? 7.740 4.940 2.071 1.00 97.69 160 GLY A O 1
ATOM 1275 N N . GLU A 1 161 ? 9.560 5.648 0.940 1.00 97.94 161 GLU A N 1
ATOM 1276 C CA . GLU A 1 161 ? 9.451 7.071 1.303 1.00 97.94 161 GLU A CA 1
ATOM 1277 C C . GLU A 1 161 ? 8.160 7.694 0.757 1.00 97.94 161 GLU A C 1
ATOM 1279 O O . GLU A 1 161 ? 7.415 8.349 1.491 1.00 97.94 161 GLU A O 1
ATOM 1284 N N . ILE A 1 162 ? 7.860 7.447 -0.524 1.00 97.75 162 ILE A N 1
ATOM 1285 C CA . ILE A 1 162 ? 6.624 7.910 -1.170 1.00 97.75 162 ILE A CA 1
ATOM 1286 C C . ILE A 1 162 ? 5.411 7.346 -0.424 1.00 97.75 162 ILE A C 1
ATOM 1288 O O . ILE A 1 162 ? 4.465 8.074 -0.121 1.00 97.75 162 ILE A O 1
ATOM 1292 N N . ASN A 1 163 ? 5.438 6.052 -0.099 1.00 98.00 163 ASN A N 1
ATOM 1293 C CA . ASN A 1 163 ? 4.352 5.396 0.614 1.00 98.00 163 ASN A CA 1
ATOM 1294 C C . ASN A 1 163 ? 4.135 5.978 2.020 1.00 98.00 163 ASN A C 1
ATOM 1296 O O . ASN A 1 163 ? 2.990 6.149 2.431 1.00 98.00 163 ASN A O 1
ATOM 1300 N N . LEU A 1 164 ? 5.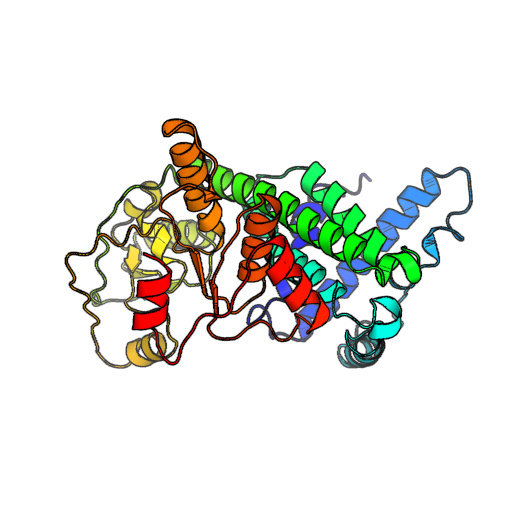204 6.342 2.735 1.00 96.81 164 LEU A N 1
ATOM 1301 C CA . LEU A 1 164 ? 5.088 6.984 4.046 1.00 96.81 164 LEU A CA 1
ATOM 1302 C C . LEU A 1 164 ? 4.320 8.308 3.947 1.00 96.81 164 LEU A C 1
ATOM 1304 O O . LEU A 1 164 ? 3.394 8.544 4.725 1.00 96.81 164 LEU A O 1
ATOM 1308 N N . ARG A 1 165 ? 4.643 9.125 2.937 1.00 97.50 165 ARG A N 1
ATOM 1309 C CA . ARG A 1 165 ? 3.921 10.371 2.654 1.00 97.50 165 ARG A CA 1
ATOM 1310 C C . ARG A 1 165 ? 2.459 10.119 2.285 1.00 97.50 165 ARG A C 1
ATOM 1312 O O . ARG A 1 165 ? 1.572 10.838 2.733 1.00 97.50 165 ARG A O 1
ATOM 1319 N N . VAL A 1 166 ? 2.182 9.087 1.494 1.00 96.81 166 VAL A N 1
ATOM 1320 C CA . VAL A 1 166 ? 0.809 8.705 1.138 1.00 96.81 166 VAL A CA 1
ATOM 1321 C C . VAL A 1 166 ? -0.002 8.276 2.365 1.00 96.81 166 VAL A C 1
ATOM 1323 O O . VAL A 1 166 ? -1.155 8.686 2.497 1.00 96.81 166 VAL A O 1
ATOM 1326 N N . MET A 1 167 ? 0.572 7.478 3.271 1.00 96.06 167 MET A N 1
ATOM 1327 C CA . MET A 1 167 ? -0.126 7.068 4.494 1.00 96.06 167 MET A CA 1
ATOM 1328 C C . MET A 1 167 ? -0.395 8.258 5.427 1.00 96.06 167 MET A C 1
ATOM 1330 O O . MET A 1 167 ? -1.468 8.315 6.021 1.00 96.06 167 MET A O 1
ATOM 1334 N N . GLU A 1 168 ? 0.513 9.238 5.497 1.00 95.75 168 GLU A N 1
ATOM 1335 C CA . GLU A 1 168 ? 0.277 10.507 6.202 1.00 95.75 168 GLU A CA 1
ATOM 1336 C C . GLU A 1 168 ? -0.916 11.279 5.609 1.00 95.75 168 GLU A C 1
ATOM 1338 O O . GLU A 1 168 ? -1.785 11.741 6.349 1.00 95.75 168 GLU A O 1
ATOM 1343 N N . LEU A 1 169 ? -0.992 11.407 4.278 1.00 95.81 169 LEU A N 1
ATOM 1344 C CA . LEU A 1 169 ? -2.120 12.068 3.604 1.00 95.81 169 LEU A CA 1
ATOM 1345 C C . LEU A 1 169 ? -3.444 11.342 3.875 1.00 95.81 169 LEU A C 1
ATOM 1347 O O . LEU A 1 169 ? -4.462 11.987 4.131 1.00 95.81 169 LEU A O 1
ATOM 1351 N N . LEU A 1 170 ? -3.428 10.007 3.851 1.00 93.88 170 LEU A N 1
ATOM 1352 C CA . LEU A 1 170 ? -4.594 9.179 4.148 1.00 93.88 170 LEU A CA 1
ATOM 1353 C C . LEU A 1 170 ? -5.057 9.351 5.605 1.00 93.88 170 LEU A C 1
ATOM 1355 O O . LEU A 1 170 ? -6.241 9.586 5.849 1.00 93.88 170 LEU A O 1
ATOM 1359 N N . ASP A 1 171 ? -4.132 9.292 6.567 1.00 92.31 171 ASP A N 1
ATOM 1360 C CA . ASP A 1 171 ? -4.413 9.548 7.984 1.00 92.31 171 ASP A CA 1
ATOM 1361 C C . ASP A 1 171 ? -4.992 10.956 8.193 1.00 92.31 171 ASP A C 1
ATOM 1363 O O . ASP A 1 171 ? -6.042 11.109 8.825 1.00 92.31 171 ASP A O 1
ATOM 1367 N N . LYS A 1 172 ? -4.382 11.981 7.585 1.00 93.94 172 LYS A N 1
ATOM 1368 C CA . LYS A 1 172 ? -4.883 13.362 7.609 1.00 93.94 172 LYS A CA 1
ATOM 1369 C C . LYS A 1 172 ? -6.312 13.456 7.070 1.00 93.94 172 LYS A C 1
ATOM 1371 O O . LYS A 1 172 ? -7.160 14.086 7.708 1.00 93.94 172 LYS A O 1
ATOM 1376 N N . GLY A 1 173 ? -6.587 12.828 5.926 1.00 93.88 173 GLY A N 1
ATOM 1377 C CA . GLY A 1 173 ? -7.909 12.810 5.300 1.00 93.88 173 GLY A CA 1
ATOM 1378 C C . GLY A 1 173 ? -8.962 12.182 6.210 1.00 93.88 173 GLY A C 1
ATOM 1379 O O . GLY A 1 173 ? -10.007 12.789 6.458 1.00 93.88 173 GLY A O 1
ATOM 1380 N N . HIS A 1 174 ? -8.661 11.019 6.793 1.00 91.50 174 HIS A N 1
ATOM 1381 C CA . HIS A 1 174 ? -9.553 10.370 7.751 1.00 91.50 174 HIS A CA 1
ATOM 1382 C C . HIS A 1 174 ? -9.772 11.227 8.999 1.00 91.50 174 HIS A C 1
ATOM 1384 O O . HIS A 1 174 ? -10.916 11.425 9.400 1.00 91.50 174 HIS A O 1
ATOM 1390 N N . ARG A 1 175 ? -8.718 11.796 9.597 1.00 90.44 175 ARG A N 1
ATOM 1391 C CA . ARG A 1 175 ? -8.854 12.639 10.797 1.00 90.44 175 ARG A CA 1
ATOM 1392 C C . ARG A 1 175 ? -9.699 13.879 10.547 1.00 90.44 175 ARG A C 1
ATOM 1394 O O . ARG A 1 175 ? -10.504 14.251 11.396 1.00 90.44 175 ARG A O 1
ATOM 1401 N N . LYS A 1 176 ? -9.546 14.505 9.380 1.00 94.69 176 LYS A N 1
ATOM 1402 C CA . LYS A 1 176 ? -10.328 15.678 8.977 1.00 94.69 176 LYS A CA 1
ATOM 1403 C C . LYS A 1 176 ? -11.816 15.359 8.822 1.00 94.69 176 LYS A C 1
ATOM 1405 O O . LYS A 1 176 ? -12.641 16.193 9.180 1.00 94.69 176 LYS A O 1
ATOM 1410 N N . GLN A 1 177 ? -12.157 14.186 8.285 1.00 92.31 177 GLN A N 1
ATOM 1411 C CA . GLN A 1 177 ? -13.547 13.824 7.981 1.00 92.31 177 GLN A CA 1
ATOM 1412 C C . GLN A 1 177 ? -14.258 13.062 9.110 1.00 92.31 177 GLN A C 1
ATOM 1414 O O . GLN A 1 177 ? -15.460 13.230 9.288 1.00 92.31 177 GLN A O 1
ATOM 1419 N N . LEU A 1 178 ? -13.531 12.236 9.867 1.00 91.31 178 LEU A N 1
ATOM 1420 C CA . LEU A 1 178 ? -14.068 11.287 10.855 1.00 91.31 178 LEU A CA 1
ATOM 1421 C C . LEU A 1 178 ? -13.584 11.564 12.291 1.00 91.31 178 LEU A C 1
ATOM 1423 O O . LEU A 1 178 ? -14.059 10.946 13.250 1.00 91.31 178 LEU A O 1
ATOM 1427 N N . GLY A 1 179 ? -12.652 12.506 12.449 1.00 91.06 179 GLY A N 1
ATOM 1428 C CA . GLY A 1 179 ? -12.015 12.844 13.715 1.00 91.06 179 GLY A CA 1
ATOM 1429 C C . GLY A 1 179 ? -10.837 11.953 14.083 1.00 91.06 179 GLY A C 1
ATOM 1430 O O . GLY A 1 179 ? -10.445 11.046 13.357 1.00 91.06 179 GLY A O 1
ATOM 1431 N N . ILE A 1 180 ? -10.266 12.218 15.255 1.00 86.38 180 ILE A N 1
ATOM 1432 C CA . ILE A 1 180 ? -9.158 11.427 15.791 1.00 86.38 180 ILE A CA 1
ATOM 1433 C C . ILE A 1 180 ? -9.709 10.111 16.348 1.00 86.38 180 ILE A C 1
ATOM 1435 O O . ILE A 1 180 ? -10.766 10.089 16.990 1.00 86.38 180 ILE A O 1
ATOM 1439 N N . GLN A 1 181 ? -8.989 9.022 16.090 1.00 84.25 181 GLN A N 1
ATOM 1440 C CA . GLN A 1 181 ? -9.295 7.720 16.663 1.00 84.25 181 GLN A CA 1
ATOM 1441 C C . GLN A 1 181 ? -9.142 7.756 18.190 1.00 84.25 181 GLN A C 1
ATOM 1443 O O . GLN A 1 181 ? -8.260 8.418 18.736 1.00 84.25 181 GLN A O 1
ATOM 1448 N N . SER A 1 182 ? -9.987 7.019 18.897 1.00 81.75 182 SER A N 1
ATOM 1449 C CA . SER A 1 182 ? -9.876 6.838 20.342 1.00 81.75 182 SER A CA 1
ATOM 1450 C C . SER A 1 182 ? -10.179 5.390 20.717 1.00 81.75 182 SER A C 1
ATOM 1452 O O . SER A 1 182 ? -10.990 4.759 20.026 1.00 81.75 182 SER A O 1
ATOM 1454 N N . PRO A 1 183 ? -9.628 4.881 21.838 1.00 82.25 183 PRO A N 1
ATOM 1455 C CA . PRO A 1 183 ? -9.993 3.571 22.358 1.00 82.25 183 PRO A CA 1
ATOM 1456 C C . PRO A 1 183 ? -11.512 3.412 22.432 1.00 82.25 183 PRO A C 1
ATOM 1458 O O . PRO A 1 183 ? -12.232 4.331 22.837 1.00 82.25 183 PRO A O 1
ATOM 1461 N N . SER A 1 184 ? -12.004 2.253 22.007 1.00 78.44 184 SER A N 1
ATOM 1462 C CA . SER A 1 184 ? -13.432 1.957 21.990 1.00 78.44 184 SER A CA 1
ATOM 1463 C C . SER A 1 184 ? -13.680 0.489 22.309 1.00 78.44 184 SER A C 1
ATOM 1465 O O . SER A 1 184 ? -12.842 -0.372 22.053 1.00 78.44 184 SER A O 1
ATOM 1467 N N . THR A 1 185 ? -14.839 0.201 22.896 1.00 81.44 185 THR A N 1
ATOM 1468 C CA . THR A 1 185 ? -15.311 -1.172 23.078 1.00 81.44 185 THR A CA 1
ATOM 1469 C C . THR A 1 185 ? -16.345 -1.470 22.013 1.00 81.44 185 THR A C 1
ATOM 1471 O O . THR A 1 185 ? -17.347 -0.765 21.895 1.00 81.44 185 THR A O 1
ATOM 1474 N N . VAL A 1 186 ? -16.111 -2.536 21.256 1.00 79.94 186 VAL A N 1
ATOM 1475 C CA . VAL A 1 186 ? -16.972 -2.926 20.146 1.00 79.94 186 VAL A CA 1
ATOM 1476 C C . VAL A 1 186 ? -17.718 -4.201 20.510 1.00 79.94 186 VAL A C 1
ATOM 1478 O O . VAL A 1 186 ? -17.111 -5.223 20.826 1.00 79.94 186 VAL A O 1
ATOM 1481 N N . ASN A 1 187 ? -19.050 -4.154 20.464 1.00 80.75 187 ASN A N 1
ATOM 1482 C CA . ASN A 1 187 ? -19.859 -5.354 20.636 1.00 80.75 187 ASN A CA 1
ATOM 1483 C C . ASN A 1 187 ? -19.815 -6.199 19.352 1.00 80.75 187 ASN A C 1
ATOM 1485 O O . ASN A 1 187 ? -20.165 -5.712 18.277 1.00 80.75 187 ASN A O 1
ATOM 1489 N N . ARG A 1 188 ? -19.405 -7.463 19.488 1.00 79.19 188 ARG A N 1
ATOM 1490 C CA . ARG A 1 188 ? -19.286 -8.439 18.390 1.00 79.19 188 ARG A CA 1
ATOM 1491 C C . ARG A 1 188 ? -20.422 -9.467 18.381 1.00 79.19 188 ARG A C 1
ATOM 1493 O O . ARG A 1 188 ? -20.403 -10.399 17.583 1.00 79.19 188 ARG A O 1
ATOM 1500 N N . ALA A 1 189 ? -21.390 -9.337 19.287 1.00 79.69 189 ALA A N 1
ATOM 1501 C CA . ALA A 1 189 ? -22.550 -10.214 19.332 1.00 79.69 189 ALA A CA 1
ATOM 1502 C C . ALA A 1 189 ? -23.502 -9.908 18.157 1.00 79.69 189 ALA A C 1
ATOM 1504 O O . ALA A 1 189 ? -23.794 -8.734 17.892 1.00 79.69 189 ALA A O 1
ATOM 1505 N N . PRO A 1 190 ? -24.028 -10.936 17.469 1.00 79.19 190 PRO A N 1
ATOM 1506 C CA . PRO A 1 190 ? -25.085 -10.748 16.485 1.00 79.19 190 PRO A CA 1
ATOM 1507 C C . PRO A 1 190 ? -26.327 -10.093 17.104 1.00 79.19 190 PRO A C 1
ATOM 1509 O O . PRO A 1 190 ? -26.711 -10.396 18.233 1.00 79.19 190 PRO A O 1
ATOM 1512 N N . VAL A 1 191 ? -26.969 -9.208 16.344 1.00 85.12 191 VAL A N 1
ATOM 1513 C CA . VAL A 1 191 ? -28.199 -8.503 16.714 1.00 85.12 191 VAL A CA 1
ATOM 1514 C C . VAL A 1 191 ? -29.282 -8.915 15.714 1.00 85.12 191 VAL A C 1
ATOM 1516 O O . VAL A 1 191 ? -29.067 -8.749 14.511 1.00 85.12 191 VAL A O 1
ATOM 1519 N N . PRO A 1 192 ? -30.437 -9.442 16.165 1.00 83.44 192 PRO A N 1
ATOM 1520 C CA . PRO A 1 192 ? -31.528 -9.814 15.269 1.00 83.44 192 PRO A CA 1
ATOM 1521 C C . PRO A 1 192 ? -32.021 -8.633 14.423 1.00 83.44 192 PRO A C 1
ATOM 1523 O O . PRO A 1 192 ? -32.152 -7.516 14.924 1.00 83.44 192 PRO A O 1
ATOM 1526 N N . GLY A 1 193 ? -32.336 -8.888 13.152 1.00 86.06 193 GLY A N 1
ATOM 1527 C CA . GLY A 1 193 ? -32.895 -7.893 12.234 1.00 86.06 193 GLY A CA 1
ATOM 1528 C C . GLY A 1 193 ? -32.291 -7.963 10.835 1.00 86.06 193 GLY A C 1
ATOM 1529 O O . GLY A 1 193 ? -31.441 -8.805 10.551 1.00 86.06 193 GLY A O 1
ATOM 1530 N N . LYS A 1 194 ? -32.735 -7.061 9.952 1.00 90.75 194 LYS A N 1
ATOM 1531 C CA . LYS A 1 194 ? -32.121 -6.883 8.630 1.00 90.75 194 LYS A CA 1
ATOM 1532 C C . LYS A 1 194 ? -30.717 -6.315 8.801 1.00 90.75 194 LYS A C 1
ATOM 1534 O O . LYS A 1 194 ? -30.499 -5.480 9.682 1.00 90.75 194 LYS A O 1
ATOM 1539 N N . CYS A 1 195 ? -29.783 -6.724 7.950 1.00 91.12 195 CYS A N 1
ATOM 1540 C CA . CYS A 1 195 ? -28.428 -6.204 8.004 1.00 91.12 195 CYS A CA 1
ATOM 1541 C C . CYS A 1 195 ? -27.787 -6.004 6.629 1.00 91.12 195 CYS A C 1
ATOM 1543 O O . CYS A 1 195 ? -28.187 -6.615 5.640 1.00 91.12 195 CYS A O 1
ATOM 1545 N N . ILE A 1 196 ? -26.777 -5.136 6.607 1.00 86.62 196 ILE A N 1
ATOM 1546 C CA . ILE A 1 196 ? -25.803 -4.975 5.528 1.00 86.62 196 ILE A CA 1
ATOM 1547 C C . ILE A 1 196 ? -24.429 -5.273 6.119 1.00 86.62 196 ILE A C 1
ATOM 1549 O O . ILE A 1 196 ? -24.112 -4.802 7.211 1.00 86.62 196 ILE A O 1
ATOM 1553 N N . LEU A 1 197 ? -23.615 -6.035 5.395 1.00 86.88 197 LEU A N 1
ATOM 1554 C CA . LEU A 1 197 ? -22.223 -6.284 5.742 1.00 86.88 197 LEU A CA 1
ATOM 1555 C C . LEU A 1 197 ? -21.310 -5.426 4.864 1.00 86.88 197 LEU A C 1
ATOM 1557 O O . LEU A 1 197 ? -21.391 -5.498 3.641 1.00 86.88 197 LEU A O 1
ATOM 1561 N N . VAL A 1 198 ? -20.436 -4.640 5.486 1.00 85.44 198 VAL A N 1
ATOM 1562 C CA . VAL A 1 198 ? -19.455 -3.780 4.818 1.00 85.44 198 VAL A CA 1
ATOM 1563 C C . VAL A 1 198 ? -18.051 -4.279 5.152 1.00 85.44 198 VAL A C 1
ATOM 1565 O O . VAL A 1 198 ? -17.679 -4.401 6.322 1.00 85.44 198 VAL A O 1
ATOM 1568 N N . SER A 1 199 ? -17.265 -4.568 4.118 1.00 83.06 199 SER A N 1
ATOM 1569 C CA . SER A 1 199 ? -15.874 -5.016 4.232 1.00 83.06 199 SER A CA 1
ATOM 1570 C C . SER A 1 199 ? -14.964 -4.207 3.303 1.00 83.06 199 SER A C 1
ATOM 1572 O O . SER A 1 199 ? -15.423 -3.284 2.633 1.00 83.06 199 SER A O 1
ATOM 1574 N N . GLY A 1 200 ? -13.671 -4.525 3.278 1.00 82.56 200 GLY A N 1
ATOM 1575 C CA . GLY A 1 200 ? -12.654 -3.716 2.610 1.00 82.56 200 GLY A CA 1
ATOM 1576 C C . GLY A 1 200 ? -12.102 -2.629 3.530 1.00 82.56 200 GLY A C 1
ATOM 1577 O O . GLY A 1 200 ? -11.847 -2.887 4.706 1.00 82.56 200 GLY A O 1
ATOM 1578 N N . HIS A 1 201 ? -11.876 -1.429 2.985 1.00 82.88 201 HIS A N 1
ATOM 1579 C CA . HIS A 1 201 ? -11.085 -0.392 3.666 1.00 82.88 201 HIS A CA 1
ATOM 1580 C C . HIS A 1 201 ? -11.708 0.998 3.653 1.00 82.88 201 HIS A C 1
ATOM 1582 O O . HIS A 1 201 ? -11.266 1.839 4.434 1.00 82.88 201 HIS A O 1
ATOM 1588 N N . ASP A 1 202 ? -12.700 1.246 2.801 1.00 85.94 202 ASP A N 1
ATOM 1589 C CA . ASP A 1 202 ? -13.207 2.593 2.559 1.00 85.94 202 ASP A CA 1
ATOM 1590 C C . ASP A 1 202 ? -14.182 3.043 3.656 1.00 85.94 202 ASP A C 1
ATOM 1592 O O . ASP A 1 202 ? -15.329 2.594 3.743 1.00 85.94 202 ASP A O 1
ATOM 1596 N N . LEU A 1 203 ? -13.704 3.924 4.537 1.00 88.62 203 LEU A N 1
ATOM 1597 C CA . LEU A 1 203 ? -14.493 4.433 5.657 1.00 88.62 203 LEU A CA 1
ATOM 1598 C C . LEU A 1 203 ? -15.575 5.424 5.218 1.00 88.62 203 LEU A C 1
ATOM 1600 O O . LEU A 1 203 ? -16.563 5.589 5.937 1.00 88.62 203 LEU A O 1
ATOM 1604 N N . MET A 1 204 ? -15.422 6.061 4.055 1.00 89.56 204 MET A N 1
ATOM 1605 C CA . MET A 1 204 ? -16.401 7.027 3.564 1.00 89.56 204 MET A CA 1
ATOM 1606 C C . MET A 1 204 ? -17.580 6.343 2.890 1.00 89.56 204 MET A C 1
ATOM 1608 O O . MET A 1 204 ? -18.713 6.788 3.081 1.00 89.56 204 MET A O 1
ATOM 1612 N N . ASP A 1 205 ? -17.349 5.213 2.221 1.00 88.38 205 ASP A N 1
ATOM 1613 C CA . ASP A 1 205 ? -18.434 4.334 1.780 1.00 88.38 205 ASP A CA 1
ATOM 1614 C C . ASP A 1 205 ? -19.248 3.830 2.981 1.00 88.38 205 ASP A C 1
ATOM 1616 O O . ASP A 1 205 ? -20.479 3.908 2.981 1.00 88.38 205 ASP A O 1
ATOM 1620 N N . LEU A 1 206 ? -18.579 3.394 4.059 1.00 91.00 206 LEU A N 1
ATOM 1621 C CA . LEU A 1 206 ? -19.264 3.014 5.298 1.00 91.00 206 LEU A CA 1
ATOM 1622 C C . LEU A 1 206 ? -20.057 4.184 5.893 1.00 91.00 206 LEU A C 1
ATOM 1624 O O . LEU A 1 206 ? -21.218 4.000 6.256 1.00 91.00 206 LEU A O 1
ATOM 1628 N N . TYR A 1 207 ? -19.463 5.377 5.983 1.00 92.81 207 TYR A N 1
ATOM 1629 C CA . TYR A 1 207 ? -20.154 6.573 6.469 1.00 92.81 207 TYR A CA 1
ATOM 1630 C C . TYR A 1 207 ? -21.411 6.873 5.641 1.00 92.81 207 TYR A C 1
ATOM 1632 O O . TYR A 1 207 ? -22.483 7.117 6.200 1.00 92.81 207 TYR A O 1
ATOM 1640 N N . ALA A 1 208 ? -21.309 6.804 4.311 1.00 92.00 208 ALA A N 1
ATOM 1641 C CA . ALA A 1 208 ? -22.437 7.008 3.416 1.00 92.00 208 ALA A CA 1
ATOM 1642 C C . ALA A 1 208 ? -23.532 5.953 3.638 1.00 92.00 208 ALA A C 1
ATOM 1644 O O . ALA A 1 208 ? -24.702 6.321 3.761 1.00 92.00 208 ALA A O 1
ATOM 1645 N N . ILE A 1 209 ? -23.175 4.670 3.754 1.00 91.44 209 ILE A N 1
ATOM 1646 C CA . ILE A 1 209 ? -24.123 3.582 4.042 1.00 91.44 209 ILE A CA 1
ATOM 1647 C C . ILE A 1 209 ? -24.814 3.811 5.388 1.00 91.44 209 ILE A C 1
ATOM 1649 O O . ILE A 1 209 ? -26.042 3.751 5.462 1.00 91.44 209 ILE A O 1
ATOM 1653 N N . LEU A 1 210 ? -24.058 4.115 6.446 1.00 95.06 210 LEU A N 1
ATOM 1654 C CA . LEU A 1 210 ? -24.597 4.376 7.784 1.00 95.06 210 LEU A CA 1
ATOM 1655 C C . LEU A 1 210 ? -25.596 5.531 7.771 1.00 95.06 210 LEU A C 1
ATOM 1657 O O . LEU A 1 210 ? -26.709 5.386 8.275 1.00 95.06 210 LEU A O 1
ATOM 1661 N N . LYS A 1 211 ? -25.234 6.639 7.122 1.00 95.88 211 LYS A N 1
ATOM 1662 C CA . LYS A 1 211 ? -26.084 7.825 7.005 1.00 95.88 211 LYS A CA 1
ATOM 1663 C C . LYS A 1 211 ? -27.398 7.542 6.273 1.00 95.88 211 LYS A C 1
ATOM 1665 O O . LYS A 1 211 ? -28.442 8.019 6.702 1.00 95.88 211 LYS A O 1
ATOM 1670 N N . HIS A 1 212 ? -27.368 6.761 5.193 1.00 95.12 212 HIS A N 1
ATOM 1671 C CA . HIS A 1 212 ? -28.578 6.434 4.426 1.00 95.12 212 HIS A CA 1
ATOM 1672 C C . HIS A 1 212 ? -29.457 5.366 5.093 1.00 95.12 212 HIS A C 1
ATOM 1674 O O . HIS A 1 212 ? -30.629 5.256 4.751 1.00 95.12 212 HIS A O 1
ATOM 1680 N N . THR A 1 213 ? -28.920 4.587 6.036 1.00 92.31 213 THR A N 1
ATOM 1681 C CA . THR A 1 213 ? -29.635 3.468 6.681 1.00 92.31 213 THR A CA 1
ATOM 1682 C C . THR A 1 213 ? -30.109 3.762 8.104 1.00 92.31 213 THR A C 1
ATOM 1684 O O . THR A 1 213 ? -30.820 2.943 8.685 1.00 92.31 213 THR A O 1
ATOM 1687 N N . GLU A 1 214 ? -29.769 4.926 8.667 1.00 93.75 214 GLU A N 1
ATOM 1688 C CA . GLU A 1 214 ? -29.992 5.271 10.081 1.00 93.75 214 GLU A CA 1
ATOM 1689 C C . GLU A 1 214 ? -31.447 5.111 10.552 1.00 93.75 214 GLU A C 1
ATOM 1691 O O . GLU A 1 214 ? -31.695 4.753 11.703 1.00 93.75 214 GLU A O 1
ATOM 1696 N N . LYS A 1 215 ? -32.422 5.329 9.663 1.00 93.94 215 LYS A N 1
ATOM 1697 C CA . LYS A 1 215 ? -33.859 5.255 9.981 1.00 93.94 215 LYS A CA 1
ATOM 1698 C C . LYS A 1 215 ? -34.577 4.068 9.340 1.00 93.94 215 LYS A C 1
ATOM 1700 O O . LYS A 1 215 ? -35.788 3.943 9.482 1.00 93.94 215 LYS A O 1
ATOM 1705 N N . GLU A 1 216 ? -33.837 3.166 8.702 1.00 93.94 216 GLU A N 1
ATOM 1706 C CA . GLU A 1 216 ? -34.399 2.067 7.906 1.00 93.94 216 GLU A CA 1
ATOM 1707 C C . GLU A 1 216 ? -34.589 0.768 8.709 1.00 93.94 216 GLU A C 1
ATOM 1709 O O . GLU A 1 216 ? -35.074 -0.237 8.188 1.00 93.94 216 GLU A O 1
ATOM 1714 N N . GLY A 1 217 ? -34.185 0.752 9.986 1.00 91.38 217 GLY A N 1
ATOM 1715 C CA . GLY A 1 217 ? -34.222 -0.458 10.817 1.00 91.38 217 GLY A CA 1
ATOM 1716 C C . GLY A 1 217 ? -33.267 -1.557 10.328 1.00 91.38 217 GLY A C 1
ATOM 1717 O O . GLY A 1 217 ? -33.524 -2.743 10.541 1.00 91.38 217 GLY A O 1
ATOM 1718 N N . ILE A 1 218 ? -32.183 -1.168 9.649 1.00 91.00 218 ILE A N 1
ATOM 1719 C CA . ILE A 1 218 ? -31.143 -2.055 9.118 1.00 91.00 218 ILE A CA 1
ATOM 1720 C C . ILE A 1 218 ? -29.889 -1.895 9.979 1.00 91.00 218 ILE A C 1
ATOM 1722 O O . ILE A 1 218 ? -29.424 -0.781 10.181 1.00 91.00 218 ILE A O 1
ATOM 1726 N N . ASN A 1 219 ? -29.312 -2.992 10.467 1.00 90.75 219 ASN A N 1
ATOM 1727 C CA . ASN A 1 219 ? -28.003 -2.971 11.125 1.00 90.75 219 ASN A CA 1
ATOM 1728 C C . ASN A 1 219 ? -26.878 -2.973 10.079 1.00 90.75 219 ASN A C 1
ATOM 1730 O O . ASN A 1 219 ? -26.923 -3.747 9.125 1.00 90.75 219 ASN A O 1
ATOM 1734 N N . VAL A 1 220 ? -25.831 -2.175 10.270 1.00 92.44 220 VAL A N 1
ATOM 1735 C CA . VAL A 1 220 ? -24.665 -2.153 9.372 1.00 92.44 220 VAL A CA 1
ATOM 1736 C C . VAL A 1 220 ? -23.477 -2.768 10.096 1.00 92.44 220 VAL A C 1
ATOM 1738 O O . VAL A 1 220 ? -23.006 -2.224 11.089 1.00 92.44 220 VAL A O 1
ATOM 1741 N N . TYR A 1 221 ? -23.001 -3.911 9.618 1.00 90.50 221 TYR A N 1
ATOM 1742 C CA . TYR A 1 221 ? -21.885 -4.645 10.203 1.00 90.50 221 TYR A CA 1
ATOM 1743 C C . TYR A 1 221 ? -20.578 -4.331 9.483 1.00 90.50 221 TYR A C 1
ATOM 1745 O O . TYR A 1 221 ? -20.513 -4.400 8.261 1.00 90.50 221 TYR A O 1
ATOM 1753 N N . THR A 1 222 ? -19.520 -4.049 10.239 1.00 89.44 222 THR A N 1
ATOM 1754 C CA . THR A 1 222 ? -18.143 -3.984 9.730 1.00 89.44 222 THR A CA 1
ATOM 1755 C C . THR A 1 222 ? -17.477 -5.361 9.767 1.00 89.44 222 THR A C 1
ATOM 1757 O O . THR A 1 222 ? -17.652 -6.096 10.742 1.00 89.44 222 THR A O 1
ATOM 1760 N N . HIS A 1 223 ? -16.672 -5.687 8.752 1.00 83.50 223 HIS A N 1
ATOM 1761 C CA . HIS A 1 223 ? -15.918 -6.944 8.655 1.00 83.50 223 HIS A CA 1
ATOM 1762 C C . HIS A 1 223 ? -14.470 -6.750 8.194 1.00 83.50 223 HIS A C 1
ATOM 1764 O O . HIS A 1 223 ? -14.207 -5.953 7.286 1.00 83.50 223 HIS A O 1
ATOM 1770 N N . GLY A 1 224 ? -13.553 -7.532 8.774 1.00 80.56 224 GLY A N 1
ATOM 1771 C CA . GLY A 1 224 ? -12.121 -7.494 8.474 1.00 80.56 224 GLY A CA 1
ATOM 1772 C C . GLY A 1 224 ? -11.511 -6.126 8.780 1.00 80.56 224 GLY A C 1
ATOM 1773 O O . GLY A 1 224 ? -11.765 -5.556 9.840 1.00 80.56 224 GLY A O 1
ATOM 1774 N N . GLU A 1 225 ? -10.798 -5.549 7.809 1.00 78.25 225 GLU A N 1
ATOM 1775 C CA . GLU A 1 225 ? -10.128 -4.238 7.921 1.00 78.25 225 GLU A CA 1
ATOM 1776 C C . GLU A 1 225 ? -11.096 -3.032 8.039 1.00 78.25 225 GLU A C 1
ATOM 1778 O O . GLU A 1 225 ? -10.679 -1.873 8.005 1.00 78.25 225 GLU A O 1
ATOM 1783 N N . MET A 1 226 ? -12.402 -3.261 8.205 1.00 84.19 226 MET A N 1
ATOM 1784 C CA . MET A 1 226 ? -13.367 -2.227 8.601 1.00 84.19 226 MET A CA 1
ATOM 1785 C C . MET A 1 226 ? -13.539 -2.103 10.122 1.00 84.19 226 MET A C 1
ATOM 1787 O O . MET A 1 226 ? -14.224 -1.181 10.560 1.00 84.19 226 MET A O 1
ATOM 1791 N N . LEU A 1 227 ? -12.923 -2.975 10.932 1.00 85.25 227 LEU A N 1
ATOM 1792 C CA . LEU A 1 227 ? -12.982 -2.906 12.399 1.00 85.25 227 LEU A CA 1
ATOM 1793 C C . LEU A 1 227 ? -12.550 -1.535 12.974 1.00 85.25 227 LEU A C 1
ATOM 1795 O O . LEU A 1 227 ? -13.270 -1.026 13.842 1.00 85.25 227 LEU A O 1
ATOM 1799 N N . PRO A 1 228 ? -11.523 -0.840 12.434 1.00 85.25 228 PRO A N 1
ATOM 1800 C CA . PRO A 1 228 ? -11.129 0.492 12.912 1.00 85.25 228 PRO A CA 1
ATOM 1801 C C . PRO A 1 228 ? -12.173 1.572 12.763 1.00 85.25 228 PRO A C 1
ATOM 1803 O O . PRO A 1 228 ? -12.056 2.613 13.395 1.00 85.25 228 PRO A O 1
ATOM 1806 N N . ALA A 1 229 ? -13.216 1.359 11.959 1.00 88.62 229 ALA A N 1
ATOM 1807 C CA . ALA A 1 229 ? -14.315 2.310 11.871 1.00 88.62 229 ALA A CA 1
ATOM 1808 C C . ALA A 1 229 ? -14.859 2.684 13.263 1.00 88.62 229 ALA A C 1
ATOM 1810 O O . ALA A 1 229 ? -15.214 3.834 13.506 1.00 88.62 229 ALA A O 1
ATOM 1811 N N . HIS A 1 230 ? -14.862 1.736 14.205 1.00 89.81 230 HIS A N 1
ATOM 1812 C CA . HIS A 1 230 ? -15.374 1.946 15.559 1.00 89.81 230 HIS A CA 1
ATOM 1813 C C . HIS A 1 230 ? -14.454 2.799 16.447 1.00 89.81 230 HIS A C 1
ATOM 1815 O O . HIS A 1 230 ? -14.906 3.312 17.473 1.00 89.81 230 HIS A O 1
ATOM 1821 N N . SER A 1 231 ? -13.195 3.032 16.064 1.00 87.25 231 SER A N 1
ATOM 1822 C CA . SER A 1 231 ? -12.301 3.944 16.787 1.00 87.25 231 SER A CA 1
ATOM 1823 C C . SER A 1 231 ? -12.568 5.421 16.454 1.00 87.25 231 SER A C 1
ATOM 1825 O O . SER A 1 231 ? -12.224 6.291 17.257 1.00 87.25 231 SER A O 1
ATOM 1827 N N . TYR A 1 232 ? -13.289 5.725 15.368 1.00 90.19 232 TYR A N 1
ATOM 1828 C CA . TYR A 1 232 ? -13.683 7.087 14.995 1.00 90.19 232 TYR A CA 1
ATOM 1829 C C . TYR A 1 232 ? -14.975 7.530 15.685 1.00 90.19 232 TYR A C 1
ATOM 1831 O O . TYR A 1 232 ? -16.020 6.888 15.564 1.00 90.19 232 TYR A O 1
ATOM 1839 N N . HIS A 1 233 ? -14.934 8.669 16.382 1.00 89.81 233 HIS A N 1
ATOM 1840 C CA . HIS A 1 233 ? -16.092 9.160 17.134 1.00 89.81 233 HIS A CA 1
ATOM 1841 C C . HIS A 1 233 ? -17.319 9.427 16.251 1.00 89.81 233 HIS A C 1
ATOM 1843 O O . HIS A 1 233 ? -18.409 9.015 16.634 1.00 89.81 233 HIS A O 1
ATOM 1849 N N . ILE A 1 234 ? -17.129 10.005 15.057 1.00 94.00 234 ILE A N 1
ATOM 1850 C CA . ILE A 1 234 ? -18.214 10.309 14.109 1.00 94.00 234 ILE A CA 1
ATOM 1851 C C . ILE A 1 234 ? -18.956 9.034 13.690 1.00 94.00 234 ILE A C 1
ATOM 1853 O O . ILE A 1 234 ? -20.180 9.021 13.606 1.00 94.00 234 ILE A O 1
ATOM 1857 N N . LEU A 1 235 ? -18.242 7.925 13.479 1.00 93.94 235 LEU A N 1
ATOM 1858 C CA . LEU A 1 235 ? -18.869 6.657 13.093 1.00 93.94 235 LEU A CA 1
ATOM 1859 C C . LEU A 1 235 ? -19.592 5.977 14.267 1.00 93.94 235 LEU A C 1
ATOM 1861 O O . LEU A 1 235 ? -20.606 5.314 14.060 1.00 93.94 235 LEU A O 1
ATOM 1865 N N . ARG A 1 236 ? -19.136 6.187 15.509 1.00 91.12 236 ARG A N 1
ATOM 1866 C CA . ARG A 1 236 ? -19.793 5.658 16.723 1.00 91.12 236 ARG A CA 1
ATOM 1867 C C . ARG A 1 236 ? -21.116 6.341 17.076 1.00 91.12 236 ARG A C 1
ATOM 1869 O O . ARG A 1 236 ? -21.864 5.844 17.931 1.00 91.12 236 ARG A O 1
ATOM 1876 N N . GLU A 1 237 ? -21.405 7.495 16.485 1.00 93.62 237 GLU A N 1
ATOM 1877 C CA . GLU A 1 237 ? -22.690 8.167 16.684 1.00 93.62 237 GLU A CA 1
ATOM 1878 C C . GLU A 1 237 ? -23.842 7.317 16.124 1.00 93.62 237 GLU A C 1
ATOM 1880 O O . GLU A 1 237 ? -24.893 7.220 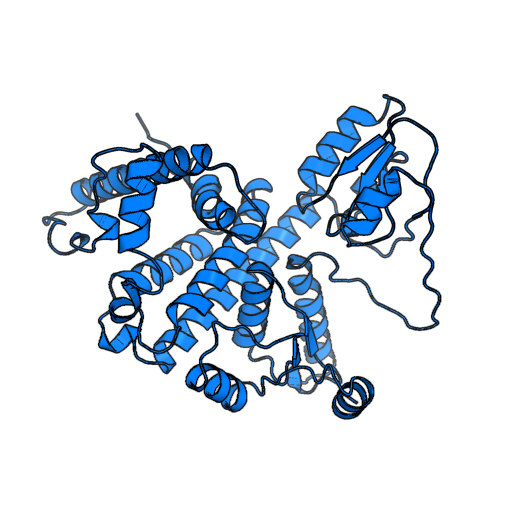16.764 1.00 93.62 237 GLU A O 1
ATOM 1885 N N . PHE A 1 238 ? -23.593 6.573 15.041 1.00 95.12 238 PHE A N 1
ATOM 1886 C CA . PHE A 1 238 ? -24.545 5.652 14.424 1.00 95.12 238 PHE A CA 1
ATOM 1887 C C . PHE A 1 238 ? -24.758 4.387 15.266 1.00 95.12 238 PHE A C 1
ATOM 1889 O O . PHE A 1 238 ? -23.980 3.434 15.234 1.00 95.12 238 PHE A O 1
ATOM 1896 N N . LYS A 1 239 ? -25.860 4.333 16.022 1.00 93.19 239 LYS A N 1
ATOM 1897 C CA . LYS A 1 239 ? -26.149 3.215 16.946 1.00 93.19 239 LYS A CA 1
ATOM 1898 C C . LYS A 1 239 ? -26.440 1.885 16.251 1.00 93.19 239 LYS A C 1
ATOM 1900 O O . LYS A 1 239 ? -26.324 0.835 16.890 1.00 93.19 239 LYS A O 1
ATOM 1905 N N . HIS A 1 240 ? -26.807 1.909 14.972 1.00 93.50 240 HIS A N 1
ATOM 1906 C CA . HIS A 1 240 ? -27.012 0.724 14.134 1.00 93.50 240 HIS A CA 1
ATOM 1907 C C . HIS A 1 240 ? -25.718 0.207 13.487 1.00 93.50 240 HIS A C 1
ATOM 1909 O O . HIS A 1 240 ? -25.757 -0.851 12.860 1.00 93.50 240 HIS A O 1
ATOM 1915 N N . ALA A 1 241 ? -24.577 0.882 13.682 1.00 92.38 241 ALA A N 1
ATOM 1916 C CA . ALA A 1 241 ? -23.263 0.337 13.358 1.00 92.38 241 ALA A CA 1
ATOM 1917 C C . ALA A 1 241 ? -22.904 -0.790 14.341 1.00 92.38 241 ALA A C 1
ATOM 1919 O O . ALA A 1 241 ? -22.944 -0.615 15.562 1.00 92.38 241 ALA A O 1
ATOM 1920 N N . LYS A 1 242 ? -22.564 -1.963 13.809 1.00 91.44 242 LYS A N 1
ATOM 1921 C CA . LYS A 1 242 ? -22.181 -3.180 14.534 1.00 91.44 242 LYS A CA 1
ATOM 1922 C C . LYS A 1 242 ? -20.862 -3.710 13.974 1.00 91.44 242 LYS A C 1
ATOM 1924 O O . LYS A 1 242 ? -20.400 -3.267 12.926 1.00 91.44 242 LYS A O 1
ATOM 1929 N N . SER A 1 243 ? -20.258 -4.678 14.652 1.00 85.50 243 SER A N 1
ATOM 1930 C CA . SER A 1 243 ? -19.048 -5.347 14.171 1.00 85.50 243 SER A CA 1
ATOM 1931 C C . SER A 1 243 ? -19.212 -6.852 14.215 1.00 85.50 243 SER A C 1
ATOM 1933 O O . SER A 1 243 ? -19.918 -7.370 15.084 1.00 85.50 243 SER A O 1
ATOM 1935 N N . LEU A 1 244 ? -18.563 -7.550 13.285 1.00 75.81 244 LEU A N 1
ATOM 1936 C CA . LEU A 1 244 ? -18.501 -9.002 13.318 1.00 75.81 244 LEU A CA 1
ATOM 1937 C C . LEU A 1 244 ? -17.272 -9.560 14.042 1.00 75.81 244 LEU A C 1
ATOM 1939 O O . LEU A 1 244 ? -16.202 -8.940 14.086 1.00 75.81 244 LEU A O 1
ATOM 1943 N N . PRO A 1 245 ? -17.393 -10.770 14.620 1.00 60.16 245 PRO A N 1
ATOM 1944 C CA . PRO A 1 245 ? -16.232 -11.576 14.931 1.00 60.16 245 PRO A CA 1
ATOM 1945 C C . PRO A 1 245 ? -15.498 -11.997 13.645 1.00 60.16 245 PRO A C 1
ATOM 1947 O O . PRO A 1 245 ? -16.129 -12.141 12.608 1.00 60.16 245 PRO A O 1
ATOM 1950 N N . GLY A 1 246 ? -14.179 -12.194 13.724 1.00 55.75 246 GLY A N 1
ATOM 1951 C CA . GLY A 1 246 ? -13.374 -12.865 12.691 1.00 55.75 246 GLY A CA 1
ATOM 1952 C C . GLY A 1 246 ? -12.863 -12.017 11.512 1.00 55.75 246 GLY A C 1
ATOM 1953 O O . GLY A 1 246 ? -13.449 -11.003 11.144 1.00 55.75 246 GLY A O 1
ATOM 1954 N N . PHE A 1 247 ? -11.742 -12.475 10.941 1.00 51.41 247 PHE A N 1
ATOM 1955 C CA . PHE A 1 247 ? -11.116 -12.012 9.689 1.00 51.41 247 PHE A CA 1
ATOM 1956 C C . PHE A 1 247 ? -11.193 -13.084 8.574 1.00 51.41 247 PHE A C 1
ATOM 1958 O O . PHE A 1 247 ? -10.671 -12.861 7.486 1.00 51.41 247 PHE A O 1
ATOM 1965 N N . ASP A 1 248 ? -11.788 -14.260 8.835 1.00 50.62 248 ASP A N 1
ATOM 1966 C CA . ASP A 1 248 ? -11.740 -15.414 7.925 1.00 50.62 248 ASP A CA 1
ATOM 1967 C C . ASP A 1 248 ? -13.056 -15.672 7.161 1.00 50.62 248 ASP A C 1
ATOM 1969 O O . ASP A 1 248 ? -14.161 -15.412 7.644 1.00 50.62 248 ASP A O 1
ATOM 1973 N N . ASP A 1 249 ? -12.936 -16.255 5.960 1.00 45.47 249 ASP A N 1
ATOM 1974 C CA . ASP A 1 249 ? -14.067 -16.641 5.094 1.00 45.47 249 ASP A CA 1
ATOM 1975 C C . ASP A 1 249 ? -15.049 -17.599 5.786 1.00 45.47 249 ASP A C 1
ATOM 1977 O O . ASP A 1 249 ? -16.241 -17.644 5.470 1.00 45.47 249 ASP A O 1
ATOM 1981 N N . LYS A 1 250 ? -14.570 -18.355 6.781 1.00 49.12 250 LYS A N 1
ATOM 1982 C CA . LYS A 1 250 ? -15.406 -19.251 7.586 1.00 49.12 250 LYS A CA 1
ATOM 1983 C C . LYS A 1 250 ? -16.384 -18.472 8.458 1.00 49.12 250 LYS A C 1
ATOM 1985 O O . LYS A 1 250 ? -17.462 -18.988 8.740 1.00 49.12 250 LYS A O 1
ATOM 1990 N N . THR A 1 251 ? -16.048 -17.255 8.875 1.00 51.28 251 THR A N 1
ATOM 1991 C CA . THR A 1 251 ? -16.939 -16.412 9.674 1.00 51.28 251 THR A CA 1
ATOM 1992 C C . THR A 1 251 ? -18.054 -15.802 8.821 1.00 51.28 251 THR A C 1
ATOM 1994 O O . THR A 1 251 ? -19.203 -15.768 9.261 1.00 51.28 251 THR A O 1
ATOM 1997 N N . VAL A 1 252 ? -17.764 -15.451 7.562 1.00 50.34 252 VAL A N 1
ATOM 1998 C CA . VAL A 1 252 ? -18.782 -15.051 6.572 1.00 50.34 252 VAL A CA 1
ATOM 1999 C C . VAL A 1 252 ? -19.721 -16.223 6.253 1.00 50.34 252 VAL A C 1
ATOM 2001 O O . VAL A 1 252 ? -20.938 -16.058 6.272 1.00 50.34 252 VAL A O 1
ATOM 2004 N N . GLN A 1 253 ? -19.185 -17.436 6.063 1.00 46.91 253 GLN A N 1
ATOM 2005 C CA . GLN A 1 253 ? -19.990 -18.649 5.839 1.00 46.91 253 GLN A CA 1
ATOM 2006 C C . GLN A 1 253 ? -20.827 -19.061 7.067 1.00 46.91 253 GLN A C 1
ATOM 2008 O O . GLN A 1 253 ? -21.926 -19.593 6.922 1.00 46.91 253 GLN A O 1
ATOM 2013 N N . LYS A 1 254 ? -20.347 -18.792 8.289 1.00 47.44 254 LYS A N 1
ATOM 2014 C CA . LYS A 1 254 ? -21.082 -19.026 9.549 1.00 47.44 254 LYS A CA 1
ATOM 2015 C C . LYS A 1 254 ? -22.146 -17.973 9.857 1.00 47.44 254 LYS A C 1
ATOM 2017 O O . LYS A 1 254 ? -22.947 -18.201 10.760 1.00 47.44 254 LYS A O 1
ATOM 2022 N N . PHE A 1 255 ? -22.221 -16.866 9.119 1.00 45.94 255 PHE A N 1
ATOM 2023 C CA . PHE A 1 255 ? -23.337 -15.921 9.249 1.00 45.94 255 PHE A CA 1
ATOM 2024 C C . PHE A 1 255 ? -24.681 -16.566 8.846 1.00 45.94 255 PHE A C 1
ATOM 2026 O O . PHE A 1 255 ? -25.736 -16.118 9.283 1.00 45.94 255 PHE A O 1
ATOM 2033 N N . ASP A 1 256 ? -24.639 -17.685 8.113 1.00 45.47 256 ASP A N 1
ATOM 2034 C CA . ASP A 1 256 ? -25.799 -18.543 7.848 1.00 45.47 256 ASP A CA 1
ATOM 2035 C C . ASP A 1 256 ? -26.112 -19.510 9.018 1.00 45.47 256 ASP A C 1
ATOM 2037 O O . ASP A 1 256 ? -27.229 -20.007 9.150 1.00 45.47 256 ASP A O 1
ATOM 2041 N N . LYS A 1 257 ? -25.151 -19.788 9.920 1.00 35.88 257 LYS A N 1
ATOM 2042 C CA . LYS A 1 257 ? -25.309 -20.719 11.058 1.00 35.88 257 LYS A CA 1
ATOM 2043 C C . LYS A 1 257 ? -24.433 -20.344 12.268 1.00 35.88 257 LYS A C 1
ATOM 2045 O O . LYS A 1 257 ? -23.290 -20.776 12.375 1.00 35.88 257 LYS A O 1
ATOM 2050 N N . ASN A 1 258 ? -25.030 -19.608 13.212 1.00 37.38 258 ASN A N 1
ATOM 2051 C CA . ASN A 1 258 ? -24.721 -19.546 14.652 1.00 37.38 258 ASN A CA 1
ATOM 2052 C C . ASN A 1 258 ? -23.277 -19.892 15.095 1.00 37.38 258 ASN A C 1
ATOM 2054 O O . ASN A 1 258 ? -23.035 -21.055 15.417 1.00 37.38 258 ASN A O 1
ATOM 2058 N N . THR A 1 259 ? -22.360 -18.927 15.297 1.00 34.97 259 THR A N 1
ATOM 2059 C CA . THR A 1 259 ? -21.388 -19.003 16.427 1.00 34.97 259 THR A CA 1
ATOM 2060 C C . THR A 1 259 ? -20.626 -17.705 16.760 1.00 34.97 259 THR A C 1
ATOM 2062 O O . THR A 1 259 ? -20.364 -16.868 15.905 1.00 34.97 259 THR A O 1
ATOM 2065 N N . PHE A 1 260 ? -20.239 -17.636 18.044 1.00 27.28 260 PHE A N 1
ATOM 2066 C CA . PHE A 1 260 ? -19.371 -16.712 18.790 1.00 27.28 260 PHE A CA 1
ATOM 2067 C C . PHE A 1 260 ? -17.864 -16.794 18.460 1.00 27.28 260 PHE A C 1
ATOM 2069 O O . PHE A 1 260 ? -17.362 -17.832 18.029 1.00 27.28 260 PHE A O 1
ATOM 2076 N N . THR A 1 261 ? -17.107 -15.758 18.851 1.00 25.53 261 THR A N 1
ATOM 2077 C CA . THR A 1 261 ? -15.690 -15.892 19.251 1.00 25.53 261 THR A CA 1
ATOM 2078 C C . THR A 1 261 ? -15.369 -14.930 20.403 1.00 25.53 261 THR A C 1
ATOM 2080 O O . THR A 1 261 ? -15.709 -13.750 20.343 1.00 25.53 261 THR A O 1
ATOM 2083 N N . VAL A 1 262 ? -14.742 -15.459 21.458 1.00 24.28 262 VAL A N 1
ATOM 2084 C CA . VAL A 1 262 ? -14.264 -14.757 22.660 1.00 24.28 262 VAL A CA 1
ATOM 2085 C C . VAL A 1 262 ? -12.739 -14.808 22.656 1.00 24.28 262 VAL A C 1
ATOM 2087 O O . VAL A 1 262 ? -12.174 -15.866 22.397 1.00 24.28 262 VAL A O 1
ATOM 2090 N N . GLY A 1 263 ? -12.089 -13.697 22.996 1.00 24.38 263 GLY A N 1
ATOM 2091 C CA . GLY A 1 263 ? -10.699 -13.675 23.443 1.00 24.38 263 GLY A CA 1
ATOM 2092 C C . GLY A 1 263 ? -10.633 -12.934 24.775 1.00 24.38 263 GLY A C 1
ATOM 2093 O O . GLY A 1 263 ? -10.967 -11.755 24.829 1.00 24.38 263 GLY A O 1
ATOM 2094 N N . PHE A 1 264 ? -10.253 -13.632 25.845 1.00 25.66 264 PHE A N 1
ATOM 2095 C CA . PHE A 1 264 ? -9.837 -13.024 27.108 1.00 25.66 264 PHE A CA 1
ATOM 2096 C C . PHE A 1 264 ? -8.352 -13.319 27.314 1.00 25.66 264 PHE A C 1
ATOM 2098 O O . PHE A 1 264 ? -7.941 -14.474 27.248 1.00 25.66 264 PHE A O 1
ATOM 2105 N N . GLY A 1 265 ? -7.587 -12.280 27.633 1.00 27.44 265 GLY A N 1
ATOM 2106 C CA . GLY A 1 265 ? -6.215 -12.346 28.122 1.00 27.44 265 GLY A CA 1
ATOM 2107 C C . GLY A 1 265 ? -5.851 -10.987 28.713 1.00 27.44 265 GLY A C 1
ATOM 2108 O O . GLY A 1 265 ? -6.230 -9.959 28.164 1.00 27.44 265 GLY A O 1
ATOM 2109 N N . ARG A 1 266 ? -5.166 -10.962 29.860 1.00 30.94 266 ARG A N 1
ATOM 2110 C CA . ARG A 1 266 ? -4.670 -9.746 30.544 1.00 30.94 266 ARG A CA 1
ATOM 2111 C C . ARG A 1 266 ? -3.456 -9.119 29.828 1.00 30.94 266 ARG A C 1
ATOM 2113 O O . ARG A 1 266 ? -2.593 -8.531 30.469 1.00 30.94 266 ARG A O 1
ATOM 2120 N N . GLU A 1 267 ? -3.389 -9.255 28.513 1.00 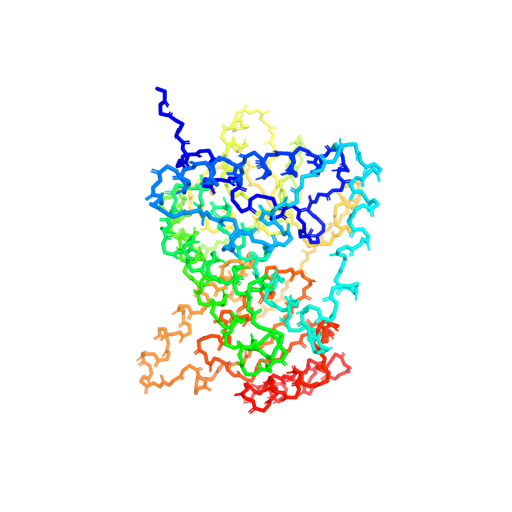38.31 267 GLU A N 1
ATOM 2121 C CA . GLU A 1 267 ? -2.375 -8.649 27.658 1.00 38.31 267 GLU A CA 1
ATOM 2122 C C . GLU A 1 267 ? -3.009 -7.426 27.000 1.00 38.31 267 GLU A C 1
ATOM 2124 O O . GLU A 1 267 ? -4.096 -7.510 26.424 1.00 38.31 267 GLU A O 1
ATOM 2129 N N . VAL A 1 268 ? -2.376 -6.261 27.129 1.00 41.28 268 VAL A N 1
ATOM 2130 C CA . VAL A 1 268 ? -2.842 -5.057 26.440 1.00 41.28 268 VAL A CA 1
ATOM 2131 C C . VAL A 1 268 ? -2.420 -5.185 24.978 1.00 41.28 268 VAL A C 1
ATOM 2133 O O . VAL A 1 268 ? -1.339 -4.744 24.599 1.00 41.28 268 VAL A O 1
ATOM 2136 N N . ILE A 1 269 ? -3.265 -5.801 24.152 1.00 51.09 269 ILE A N 1
ATOM 2137 C CA . ILE A 1 269 ? -3.172 -5.641 22.699 1.00 51.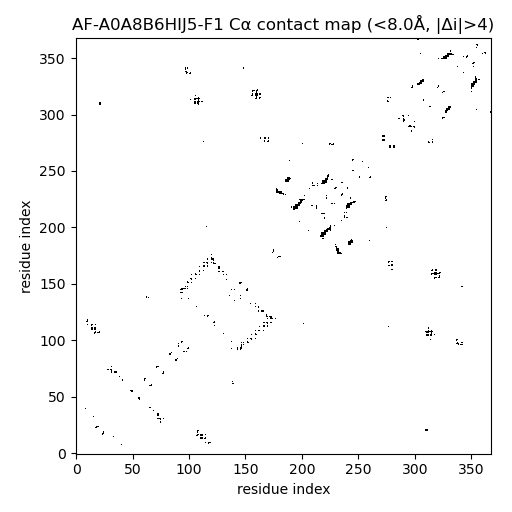09 269 ILE A CA 1
ATOM 2138 C C . ILE A 1 269 ? -3.635 -4.213 22.406 1.00 51.09 269 ILE A C 1
ATOM 2140 O O . ILE A 1 269 ? -4.828 -3.908 22.467 1.00 51.09 269 ILE A O 1
ATOM 2144 N N . LEU A 1 270 ? -2.680 -3.313 22.165 1.00 50.72 270 LEU A N 1
ATOM 2145 C CA . LEU A 1 270 ? -2.975 -1.991 21.622 1.00 50.72 270 LEU A CA 1
ATOM 2146 C C . LEU A 1 270 ? -3.235 -2.145 20.130 1.00 50.72 270 LEU A C 1
ATOM 2148 O O . LEU A 1 270 ? -2.311 -2.160 19.319 1.00 50.72 270 LEU A O 1
ATOM 2152 N N . ASP A 1 271 ? -4.509 -2.262 19.790 1.00 56.38 271 ASP A N 1
ATOM 2153 C CA . ASP A 1 271 ? -4.964 -2.302 18.410 1.00 56.38 271 ASP A CA 1
ATOM 2154 C C . ASP A 1 271 ? -4.968 -0.891 17.798 1.00 56.38 271 ASP A C 1
ATOM 2156 O O . ASP A 1 271 ? -5.995 -0.227 17.664 1.00 56.38 271 ASP A O 1
ATOM 2160 N N . ASN A 1 272 ? -3.762 -0.386 17.532 1.00 44.56 272 ASN A N 1
ATOM 2161 C CA . ASN A 1 272 ? -3.522 0.928 16.936 1.00 44.56 272 ASN A CA 1
ATOM 2162 C C . ASN A 1 272 ? -3.264 0.837 15.412 1.00 44.56 272 ASN A C 1
ATOM 2164 O O . ASN A 1 272 ? -2.898 1.849 14.818 1.00 44.56 272 ASN A O 1
ATOM 2168 N N . ALA A 1 273 ? -3.377 -0.355 14.796 1.00 52.53 273 ALA A N 1
ATOM 2169 C CA . ALA A 1 273 ? -2.914 -0.632 13.425 1.00 52.53 273 ALA A CA 1
ATOM 2170 C C . ALA A 1 273 ? -3.724 -1.710 12.655 1.00 52.53 273 ALA A C 1
ATOM 2172 O O . ALA A 1 273 ? -3.181 -2.420 11.810 1.00 52.53 273 ALA A O 1
ATOM 2173 N N . ASP A 1 274 ? -5.015 -1.853 12.949 1.00 56.84 274 ASP A N 1
ATOM 2174 C CA . ASP A 1 274 ? -5.927 -2.862 12.380 1.00 56.84 274 ASP A CA 1
ATOM 2175 C C . ASP A 1 274 ? -6.092 -2.783 10.838 1.00 56.84 274 ASP A C 1
ATOM 2177 O O . ASP A 1 274 ? -6.321 -3.798 10.174 1.00 56.84 274 ASP A O 1
ATOM 2181 N N . LYS A 1 275 ? -6.005 -1.580 10.242 1.00 63.12 275 LYS A N 1
ATOM 2182 C CA . LYS A 1 275 ? -5.835 -1.424 8.785 1.00 63.12 275 LYS A CA 1
ATOM 2183 C C . LYS A 1 275 ? -4.353 -1.355 8.467 1.00 63.12 275 LYS A C 1
ATOM 2185 O O . LYS A 1 275 ? -3.608 -0.652 9.146 1.00 63.12 275 LYS A O 1
ATOM 2190 N N . CYS A 1 276 ? -3.929 -1.935 7.345 1.00 72.94 276 CYS A N 1
ATOM 2191 C CA . CYS A 1 276 ? -2.516 -1.878 6.957 1.00 72.94 276 CYS A CA 1
ATOM 2192 C C . CYS A 1 276 ? -1.959 -0.432 6.881 1.00 72.94 276 CYS A C 1
ATOM 2194 O O . CYS A 1 276 ? -0.796 -0.217 7.219 1.00 72.94 276 CYS A O 1
ATOM 2196 N N . ASN A 1 277 ? -2.774 0.571 6.511 1.00 75.44 277 ASN A N 1
ATOM 2197 C CA . ASN A 1 277 ? -2.360 1.987 6.490 1.00 75.44 277 ASN A CA 1
ATOM 2198 C C . ASN A 1 277 ? -2.151 2.607 7.880 1.00 75.44 277 ASN A C 1
ATOM 2200 O O . ASN A 1 277 ? -1.400 3.572 8.004 1.00 75.44 277 ASN A O 1
ATOM 2204 N N . ASP A 1 278 ? -2.777 2.066 8.925 1.00 77.00 278 ASP A N 1
ATOM 2205 C CA . ASP A 1 278 ? -2.635 2.564 10.298 1.00 77.00 278 ASP A CA 1
ATOM 2206 C C . ASP A 1 278 ? -1.259 2.196 10.894 1.00 77.00 278 ASP A C 1
ATOM 2208 O O . ASP A 1 278 ? -0.855 2.728 11.929 1.00 77.00 278 ASP A O 1
ATOM 2212 N N . SER A 1 279 ? -0.454 1.406 10.165 1.00 82.06 279 SER A N 1
ATOM 2213 C CA . SER A 1 279 ? 0.988 1.257 10.413 1.00 82.06 279 SER A CA 1
ATOM 2214 C C . SER A 1 279 ? 1.714 2.608 10.475 1.00 82.06 279 SER A C 1
ATOM 2216 O O . SER A 1 279 ? 2.703 2.729 11.193 1.00 82.06 279 SER A O 1
ATOM 2218 N N . TYR A 1 280 ? 1.209 3.648 9.796 1.00 85.94 280 TYR A N 1
ATOM 2219 C CA . TYR A 1 280 ? 1.709 5.015 9.965 1.00 85.94 280 TYR A CA 1
ATOM 2220 C C . TYR A 1 280 ? 1.583 5.503 11.413 1.00 85.94 280 TYR A C 1
ATOM 2222 O O . TYR A 1 280 ? 2.548 6.018 11.968 1.00 85.94 280 TYR A O 1
ATOM 2230 N N . GLY A 1 281 ? 0.439 5.279 12.068 1.00 81.25 281 GLY A N 1
ATOM 2231 C CA . GLY A 1 281 ? 0.243 5.626 13.476 1.00 81.25 281 GLY A CA 1
ATOM 2232 C C . GLY A 1 281 ? 1.241 4.914 14.391 1.00 81.25 281 GLY A C 1
ATOM 2233 O O . GLY A 1 281 ? 1.861 5.555 15.239 1.00 81.25 281 GLY A O 1
ATOM 2234 N N . ALA A 1 282 ? 1.468 3.616 14.170 1.00 83.88 282 ALA A N 1
ATOM 2235 C CA . ALA A 1 282 ? 2.464 2.842 14.914 1.00 83.88 282 ALA A CA 1
ATOM 2236 C C . ALA A 1 282 ? 3.899 3.370 14.707 1.00 83.88 282 ALA A C 1
ATOM 2238 O O . ALA A 1 282 ? 4.643 3.521 15.678 1.00 83.88 282 ALA A O 1
ATOM 2239 N N . ILE A 1 283 ? 4.266 3.720 13.468 1.00 87.50 283 ILE A N 1
ATOM 2240 C CA . ILE A 1 283 ? 5.556 4.350 13.143 1.00 87.50 283 ILE A CA 1
ATOM 2241 C C . ILE A 1 283 ? 5.713 5.676 13.895 1.00 87.50 283 ILE A C 1
ATOM 2243 O O . ILE A 1 283 ? 6.742 5.899 14.533 1.00 87.50 283 ILE A O 1
ATOM 2247 N N . MET A 1 284 ? 4.688 6.533 13.876 1.00 86.69 284 MET A N 1
ATOM 2248 C CA . MET A 1 284 ? 4.719 7.827 14.566 1.00 86.69 284 MET A CA 1
ATOM 2249 C C . MET A 1 284 ? 4.865 7.662 16.084 1.00 86.69 284 MET A C 1
ATOM 2251 O O . MET A 1 284 ? 5.610 8.412 16.713 1.00 86.69 284 MET A O 1
ATOM 2255 N N . VAL A 1 285 ? 4.206 6.661 16.681 1.00 84.50 285 VAL A N 1
ATOM 2256 C CA . VAL A 1 285 ? 4.362 6.335 18.109 1.00 84.50 285 VAL A CA 1
ATOM 2257 C C . VAL A 1 285 ? 5.791 5.893 18.418 1.00 84.50 285 VAL A C 1
ATOM 2259 O O . VAL A 1 285 ? 6.386 6.401 19.367 1.00 84.50 285 VAL A O 1
ATOM 2262 N N . ALA A 1 286 ? 6.366 4.993 17.618 1.00 87.06 286 ALA A N 1
ATOM 2263 C CA . ALA A 1 286 ? 7.739 4.534 17.813 1.00 87.06 286 ALA A CA 1
ATOM 2264 C C . ALA A 1 286 ? 8.750 5.686 17.676 1.00 87.06 286 ALA A C 1
ATOM 2266 O O . ALA A 1 286 ? 9.627 5.844 18.521 1.00 87.06 286 ALA A O 1
ATOM 2267 N N . GLN A 1 287 ? 8.594 6.557 16.675 1.00 88.31 287 GLN A N 1
ATOM 2268 C CA . GLN A 1 287 ? 9.443 7.742 16.505 1.00 88.31 287 GLN A CA 1
ATOM 2269 C C . GLN A 1 287 ? 9.312 8.735 17.667 1.00 88.31 287 GLN A C 1
ATOM 2271 O O . GLN A 1 287 ? 10.315 9.278 18.140 1.00 88.31 287 GLN A O 1
ATOM 2276 N N . ALA A 1 288 ? 8.091 8.961 18.157 1.00 85.88 288 ALA A N 1
ATOM 2277 C CA . ALA A 1 288 ? 7.851 9.814 19.315 1.00 85.88 288 ALA A CA 1
ATOM 2278 C C . ALA A 1 288 ? 8.482 9.228 20.587 1.00 85.88 288 ALA A C 1
ATOM 2280 O O . ALA A 1 288 ? 9.085 9.967 21.363 1.00 85.88 288 ALA A O 1
ATOM 2281 N N . LEU A 1 289 ? 8.402 7.907 20.777 1.00 86.81 289 LEU A N 1
ATOM 2282 C CA . LEU A 1 289 ? 9.029 7.215 21.901 1.00 86.81 289 LEU A CA 1
ATOM 2283 C C . LEU A 1 289 ? 10.559 7.294 21.834 1.00 86.81 289 LEU A C 1
ATOM 2285 O O . LEU A 1 289 ? 11.187 7.641 22.831 1.00 86.81 289 LEU A O 1
ATOM 2289 N N . ALA A 1 290 ? 11.150 7.037 20.664 1.00 91.31 290 ALA A N 1
ATOM 2290 C CA . ALA A 1 290 ? 12.588 7.188 20.434 1.00 91.31 290 ALA A CA 1
ATOM 2291 C C . ALA A 1 290 ? 13.055 8.609 20.782 1.00 91.31 290 ALA A C 1
ATOM 2293 O O . ALA A 1 290 ? 13.997 8.791 21.554 1.00 91.31 290 ALA A O 1
ATOM 2294 N N . SER A 1 291 ? 12.315 9.615 20.308 1.00 91.94 291 SER A N 1
ATOM 2295 C CA . SER A 1 291 ? 12.583 11.025 20.607 1.00 91.94 291 SER A CA 1
ATOM 2296 C C . SER A 1 291 ? 12.476 11.330 22.105 1.00 91.94 291 SER A C 1
ATOM 2298 O O . SER A 1 291 ? 13.354 11.980 22.666 1.00 91.94 291 SER A O 1
ATOM 2300 N N . ALA A 1 292 ? 11.430 10.837 22.776 1.00 91.31 292 ALA A N 1
ATOM 2301 C CA . ALA A 1 292 ? 11.213 11.052 24.207 1.00 91.31 292 ALA A CA 1
ATOM 2302 C C . ALA A 1 292 ? 12.293 10.395 25.082 1.00 91.31 292 ALA A C 1
ATOM 2304 O O . ALA A 1 292 ? 12.627 10.917 26.144 1.00 91.31 292 ALA A O 1
ATOM 2305 N N . LEU A 1 293 ? 12.848 9.267 24.633 1.00 93.25 293 LEU A N 1
ATOM 2306 C CA . LEU A 1 293 ? 13.933 8.548 25.301 1.00 93.25 293 LEU A CA 1
ATOM 2307 C C . LEU A 1 293 ? 15.328 8.996 24.838 1.00 93.25 293 LEU A C 1
ATOM 2309 O O . LEU A 1 293 ? 16.323 8.458 25.321 1.00 93.25 293 LEU A O 1
ATOM 2313 N N . ASN A 1 294 ? 15.408 9.978 23.931 1.00 94.62 294 ASN A N 1
ATOM 2314 C CA . ASN A 1 294 ? 16.647 10.465 23.323 1.00 94.62 294 ASN A CA 1
ATOM 2315 C C . ASN A 1 294 ? 17.518 9.322 22.767 1.00 94.62 294 ASN A C 1
ATOM 2317 O O . ASN A 1 294 ? 18.718 9.233 23.036 1.00 94.62 294 ASN A O 1
ATOM 2321 N N . THR A 1 295 ? 16.881 8.421 22.025 1.00 95.31 295 THR A N 1
ATOM 2322 C CA . THR A 1 295 ? 17.504 7.245 21.415 1.00 95.31 295 THR A CA 1
ATOM 2323 C C . THR A 1 295 ? 17.043 7.084 19.968 1.00 95.31 295 THR A C 1
ATOM 2325 O O . THR A 1 295 ? 16.161 7.808 19.504 1.00 95.31 295 THR A O 1
ATOM 2328 N N . ASP A 1 296 ? 17.649 6.162 19.226 1.00 93.00 296 ASP A N 1
ATOM 2329 C CA . ASP A 1 296 ? 17.187 5.807 17.887 1.00 93.00 296 ASP A CA 1
ATOM 2330 C C . ASP A 1 296 ? 16.092 4.729 17.938 1.00 93.00 296 ASP A C 1
ATOM 2332 O O . ASP A 1 296 ? 15.969 3.975 18.903 1.00 93.00 296 ASP A O 1
ATOM 2336 N N . ILE A 1 297 ? 15.285 4.638 16.878 1.00 92.81 297 ILE A N 1
ATOM 2337 C CA . ILE A 1 297 ? 14.140 3.718 16.829 1.00 92.81 297 ILE A CA 1
ATOM 2338 C C . ILE A 1 297 ? 14.535 2.240 16.979 1.00 92.81 297 ILE A C 1
ATOM 2340 O O . ILE A 1 297 ? 13.747 1.465 17.511 1.00 92.81 297 ILE A O 1
ATOM 2344 N N . ASN A 1 298 ? 15.743 1.850 16.552 1.00 94.75 298 ASN A N 1
ATOM 2345 C CA . ASN A 1 298 ? 16.220 0.468 16.648 1.00 94.75 298 ASN A CA 1
ATOM 2346 C C . ASN A 1 298 ? 16.776 0.133 18.039 1.00 94.75 298 ASN A C 1
ATOM 2348 O O . ASN A 1 298 ? 16.950 -1.041 18.351 1.00 94.75 298 ASN A O 1
ATOM 2352 N N . SER A 1 299 ? 17.049 1.147 18.862 1.00 94.69 299 SER A N 1
ATOM 2353 C CA . SER A 1 299 ? 17.470 1.001 20.260 1.00 94.69 299 SER A CA 1
ATOM 2354 C C . SER A 1 299 ? 16.294 0.991 21.240 1.00 94.69 299 SER A C 1
ATOM 2356 O O . SER A 1 299 ? 16.490 0.844 22.448 1.00 94.69 299 SER A O 1
ATOM 2358 N N . LEU A 1 300 ? 15.062 1.155 20.749 1.00 91.69 300 LEU A N 1
ATOM 2359 C CA . LEU A 1 300 ? 13.873 0.967 21.569 1.00 91.69 300 LEU A CA 1
ATOM 2360 C C . LEU A 1 300 ? 13.734 -0.501 21.994 1.00 91.69 300 LEU A C 1
ATOM 2362 O O . LEU A 1 300 ? 14.096 -1.392 21.226 1.00 91.69 300 LEU A O 1
ATOM 2366 N N . PRO A 1 301 ? 13.126 -0.780 23.163 1.00 89.44 301 PRO A N 1
ATOM 2367 C CA . PRO A 1 301 ? 12.687 -2.125 23.533 1.00 89.44 301 PRO A CA 1
ATOM 2368 C C . PRO A 1 301 ? 11.445 -2.515 22.707 1.00 89.44 301 PRO A C 1
ATOM 2370 O O . PRO A 1 301 ? 10.353 -2.708 23.239 1.00 89.44 301 PRO A O 1
ATOM 2373 N N . LEU A 1 302 ? 11.602 -2.538 21.383 1.00 88.88 302 LEU A N 1
ATOM 2374 C CA . LEU A 1 302 ? 10.569 -2.769 20.388 1.00 88.88 302 LEU A CA 1
ATOM 2375 C C . LEU A 1 302 ? 11.048 -3.852 19.424 1.00 88.88 302 LEU A C 1
ATOM 2377 O O . LEU A 1 302 ? 11.990 -3.651 18.662 1.00 88.88 302 LEU A O 1
ATOM 2381 N N . SER A 1 303 ? 10.332 -4.970 19.416 1.00 90.88 303 SER A N 1
ATOM 2382 C CA . SER A 1 303 ? 10.535 -6.053 18.458 1.00 90.88 303 SER A CA 1
ATOM 2383 C C . SER A 1 303 ? 9.445 -6.020 17.391 1.00 90.88 303 SER A C 1
ATOM 2385 O O . SER A 1 303 ? 8.271 -5.802 17.692 1.00 90.88 303 SER A O 1
ATOM 2387 N N . LEU A 1 304 ? 9.832 -6.225 16.130 1.00 92.38 304 LEU A N 1
ATOM 2388 C CA . LEU A 1 304 ? 8.929 -6.165 14.981 1.00 92.38 304 LEU A CA 1
ATOM 2389 C C . LEU A 1 304 ? 8.795 -7.543 14.334 1.00 92.38 304 LEU A C 1
ATOM 2391 O O . LEU A 1 304 ? 9.755 -8.077 13.781 1.00 92.38 304 LEU A O 1
ATOM 2395 N N . SER A 1 305 ? 7.578 -8.085 14.362 1.00 92.56 305 SER A N 1
ATOM 2396 C CA . SER A 1 305 ? 7.196 -9.296 13.635 1.00 92.56 305 SER A CA 1
ATOM 2397 C C . SER A 1 305 ? 6.069 -8.960 12.662 1.00 92.56 305 SER A C 1
ATOM 2399 O O . SER A 1 305 ? 4.931 -8.714 13.057 1.00 92.56 305 SER A O 1
ATOM 2401 N N . LEU A 1 306 ? 6.418 -8.865 11.380 1.00 92.69 306 LEU A N 1
ATOM 2402 C CA . LEU A 1 306 ? 5.546 -8.447 10.292 1.00 92.69 306 LEU A CA 1
ATOM 2403 C C . LEU A 1 306 ? 4.981 -9.679 9.582 1.00 92.69 306 LEU A C 1
ATOM 2405 O O . LEU A 1 306 ? 5.697 -10.423 8.903 1.00 92.69 306 LEU A O 1
ATOM 2409 N N . SER A 1 307 ? 3.665 -9.857 9.698 1.00 90.56 307 SER A N 1
ATOM 2410 C CA . SER A 1 307 ? 2.923 -10.792 8.856 1.00 90.56 307 SER A CA 1
ATOM 2411 C C . SER A 1 307 ? 2.509 -10.113 7.553 1.00 90.56 307 SER A C 1
ATOM 2413 O O . SER A 1 307 ? 2.044 -8.973 7.569 1.00 90.56 307 SER A O 1
ATOM 2415 N N . TRP A 1 308 ? 2.681 -10.791 6.421 1.00 93.00 308 TRP A N 1
ATOM 2416 C CA . TRP A 1 308 ? 2.327 -10.248 5.111 1.00 93.00 308 TRP A CA 1
ATOM 2417 C C . TRP A 1 308 ? 1.514 -11.248 4.283 1.00 93.00 308 TRP A C 1
ATOM 2419 O O . TRP A 1 308 ? 1.584 -12.463 4.480 1.00 93.00 308 TRP A O 1
ATOM 2429 N N . PHE A 1 309 ? 0.751 -10.712 3.330 1.00 89.69 309 PHE A N 1
ATOM 2430 C CA . PHE A 1 309 ? -0.006 -11.498 2.356 1.00 89.69 309 PHE A CA 1
ATOM 2431 C C . PHE A 1 309 ? -0.014 -10.831 0.977 1.00 89.69 309 PHE A C 1
ATOM 2433 O O . PHE A 1 309 ? 0.330 -11.459 -0.022 1.00 89.69 309 PHE A O 1
ATOM 2440 N N . GLU A 1 310 ? -0.377 -9.548 0.913 1.00 92.44 310 GLU A N 1
ATOM 2441 C CA . GLU A 1 310 ? -0.546 -8.811 -0.342 1.00 92.44 310 GLU A CA 1
ATOM 2442 C C . GLU A 1 310 ? 0.356 -7.564 -0.427 1.00 92.44 310 GLU A C 1
ATOM 2444 O O . GLU A 1 310 ? 1.292 -7.380 0.353 1.00 92.44 310 GLU A O 1
ATOM 2449 N N . GLN A 1 311 ? 0.144 -6.740 -1.453 1.00 95.50 311 GLN A N 1
ATOM 2450 C CA . GLN A 1 311 ? 1.077 -5.695 -1.865 1.00 95.50 311 GLN A CA 1
ATOM 2451 C C . GLN A 1 311 ? 1.087 -4.461 -0.951 1.00 95.50 311 GLN A C 1
ATOM 2453 O O . GLN A 1 311 ? 2.119 -3.793 -0.868 1.00 95.50 311 GLN A O 1
ATOM 2458 N N . LYS A 1 312 ? 0.002 -4.150 -0.228 1.00 95.00 312 LYS A N 1
ATOM 2459 C CA . LYS A 1 312 ? 0.015 -3.082 0.787 1.00 95.00 312 LYS A CA 1
ATOM 2460 C C . LYS A 1 312 ? 1.009 -3.399 1.904 1.00 95.00 312 LYS A C 1
ATOM 2462 O O . LYS A 1 312 ? 1.746 -2.505 2.317 1.00 95.00 312 LYS A O 1
ATOM 2467 N N . ALA A 1 313 ? 1.104 -4.660 2.336 1.00 94.69 313 ALA A N 1
ATOM 2468 C CA . ALA A 1 313 ? 2.115 -5.084 3.309 1.00 94.69 313 ALA A CA 1
ATOM 2469 C C . ALA A 1 313 ? 3.555 -4.903 2.783 1.00 94.69 313 ALA A C 1
ATOM 2471 O O . ALA A 1 313 ? 4.446 -4.527 3.543 1.00 94.69 313 ALA A O 1
ATOM 2472 N N . VAL A 1 314 ? 3.784 -5.090 1.476 1.00 95.88 314 VAL A N 1
ATOM 2473 C CA . VAL A 1 314 ? 5.087 -4.807 0.843 1.00 95.88 314 VAL A CA 1
ATOM 2474 C C . VAL A 1 314 ? 5.409 -3.313 0.895 1.00 95.88 314 VAL A C 1
ATOM 2476 O O . VAL A 1 314 ? 6.527 -2.944 1.242 1.00 95.88 314 VAL A O 1
ATOM 2479 N N . ALA A 1 315 ? 4.436 -2.445 0.608 1.00 97.12 315 ALA A N 1
ATOM 2480 C CA . ALA A 1 315 ? 4.624 -0.999 0.712 1.00 97.12 315 ALA A CA 1
ATOM 2481 C C . ALA A 1 315 ? 4.933 -0.556 2.156 1.00 97.12 315 ALA A C 1
ATOM 2483 O O . ALA A 1 315 ? 5.824 0.265 2.362 1.00 97.12 315 ALA A O 1
ATOM 2484 N N . VAL A 1 316 ? 4.266 -1.150 3.157 1.00 96.56 316 VAL A N 1
ATOM 2485 C CA . VAL A 1 316 ? 4.565 -0.917 4.583 1.00 96.56 316 VAL A CA 1
ATOM 2486 C C . VAL A 1 316 ? 5.980 -1.377 4.934 1.00 96.56 316 VAL A C 1
ATOM 2488 O O . VAL A 1 316 ? 6.724 -0.608 5.537 1.00 96.56 316 VAL A O 1
ATOM 2491 N N . LEU A 1 317 ? 6.390 -2.581 4.517 1.00 96.62 317 LEU A N 1
ATOM 2492 C CA . LEU A 1 317 ? 7.759 -3.064 4.722 1.00 96.62 317 LEU A CA 1
ATOM 2493 C C . LEU A 1 317 ? 8.783 -2.086 4.131 1.00 96.62 317 LEU A C 1
ATOM 2495 O O . LEU A 1 317 ? 9.732 -1.717 4.816 1.00 96.62 317 LEU A O 1
ATOM 2499 N N . LEU A 1 318 ? 8.575 -1.617 2.898 1.00 97.19 318 LEU A N 1
ATOM 2500 C CA . LEU A 1 318 ? 9.465 -0.640 2.268 1.00 97.19 318 LEU A CA 1
ATOM 2501 C C . LEU A 1 318 ? 9.508 0.688 3.024 1.00 97.19 318 LEU A C 1
ATOM 2503 O O . LEU A 1 318 ? 10.589 1.252 3.157 1.00 97.19 318 LEU A O 1
ATOM 2507 N N . SER A 1 319 ? 8.382 1.168 3.562 1.00 97.81 319 SER A N 1
ATOM 2508 C CA . SER A 1 319 ? 8.371 2.361 4.418 1.00 97.81 319 SER A CA 1
ATOM 2509 C C . SER A 1 319 ? 9.161 2.165 5.715 1.00 97.81 319 SER A C 1
ATOM 2511 O O . SER A 1 319 ? 9.863 3.075 6.149 1.00 97.81 319 SER A O 1
ATOM 2513 N N . LEU A 1 320 ? 9.092 0.983 6.337 1.00 97.31 320 LEU A N 1
ATOM 2514 C CA . LEU A 1 320 ? 9.907 0.675 7.518 1.00 97.31 320 LEU A CA 1
ATOM 2515 C C . LEU A 1 320 ? 11.402 0.659 7.155 1.00 97.31 320 LEU A C 1
ATOM 2517 O O . LEU A 1 320 ? 12.220 1.282 7.832 1.00 97.31 320 LEU A O 1
ATOM 2521 N N . LEU A 1 321 ? 11.756 0.008 6.044 1.00 96.81 321 LEU A N 1
ATOM 2522 C CA . LEU A 1 321 ? 13.135 -0.065 5.557 1.00 96.81 321 LEU A CA 1
ATOM 2523 C C . LEU A 1 321 ? 13.691 1.309 5.150 1.00 96.81 321 LEU A C 1
ATOM 2525 O O . LEU A 1 321 ? 14.854 1.600 5.431 1.00 96.81 321 LEU A O 1
ATOM 2529 N N . SER A 1 322 ? 12.881 2.180 4.536 1.00 96.81 322 SER A N 1
ATOM 2530 C CA . SER A 1 322 ? 13.299 3.544 4.176 1.00 96.81 322 SER A CA 1
ATOM 2531 C C . SER A 1 322 ? 13.568 4.416 5.402 1.00 96.81 322 SER A C 1
ATOM 2533 O O . SER A 1 322 ? 14.404 5.310 5.350 1.00 96.81 322 SER A O 1
ATOM 2535 N N . LEU A 1 323 ? 12.910 4.125 6.528 1.00 96.38 323 LEU A N 1
ATOM 2536 C CA . LEU A 1 323 ? 13.188 4.748 7.825 1.00 96.38 323 LEU A CA 1
ATOM 2537 C C . LEU A 1 323 ? 14.425 4.163 8.527 1.00 96.38 323 LEU A C 1
ATOM 2539 O O . LEU A 1 323 ? 14.772 4.601 9.622 1.00 96.38 323 LEU A O 1
ATOM 2543 N N . GLY A 1 324 ? 15.093 3.174 7.925 1.00 96.00 324 GLY A N 1
ATOM 2544 C CA . GLY A 1 324 ? 16.256 2.515 8.513 1.00 96.00 324 GLY A CA 1
ATOM 2545 C C . GLY A 1 324 ? 15.911 1.575 9.669 1.00 96.00 324 GLY A C 1
ATOM 2546 O O . GLY A 1 324 ? 16.791 1.274 10.477 1.00 96.00 324 GLY A O 1
ATOM 2547 N N . ILE A 1 325 ? 14.655 1.128 9.766 1.00 96.38 325 ILE A N 1
ATOM 2548 C CA . ILE A 1 325 ? 14.217 0.169 10.782 1.00 96.38 325 ILE A CA 1
ATOM 2549 C C . ILE A 1 325 ? 14.803 -1.210 10.466 1.00 96.38 325 ILE A C 1
ATOM 2551 O O . ILE A 1 325 ? 14.802 -1.657 9.316 1.00 96.38 325 ILE A O 1
ATOM 2555 N N . LYS A 1 326 ? 15.318 -1.875 11.499 1.00 96.31 326 LYS A N 1
ATOM 2556 C CA . LYS A 1 326 ? 16.068 -3.128 11.413 1.00 96.31 326 LYS A CA 1
ATOM 2557 C C . LYS A 1 326 ? 15.413 -4.254 12.206 1.00 96.31 326 LYS A C 1
ATOM 2559 O O . LYS A 1 326 ? 14.480 -4.040 12.972 1.00 96.31 326 LYS A O 1
ATOM 2564 N N . ASN A 1 327 ? 15.950 -5.459 12.025 1.00 96.44 327 ASN A N 1
ATOM 2565 C CA . ASN A 1 327 ? 15.633 -6.668 12.786 1.00 96.44 327 ASN A CA 1
ATOM 2566 C C . ASN A 1 327 ? 14.154 -7.084 12.705 1.00 96.44 327 ASN A C 1
ATOM 2568 O O . ASN A 1 327 ? 13.597 -7.634 13.654 1.00 96.44 327 ASN A O 1
ATOM 2572 N N . ILE A 1 328 ? 13.518 -6.831 11.555 1.00 96.94 328 ILE A N 1
ATOM 2573 C CA . ILE A 1 328 ? 12.127 -7.217 11.309 1.00 96.94 328 ILE A CA 1
ATOM 2574 C C . ILE A 1 328 ? 12.077 -8.712 10.982 1.00 96.94 328 ILE A C 1
ATOM 2576 O O . ILE A 1 328 ? 12.709 -9.181 10.027 1.00 96.94 328 ILE A O 1
ATOM 2580 N N . ARG A 1 329 ? 11.270 -9.450 11.745 1.00 96.62 329 ARG A N 1
ATOM 2581 C CA . ARG A 1 329 ? 10.861 -10.816 11.414 1.00 96.62 329 ARG A CA 1
ATOM 2582 C C . ARG A 1 329 ? 9.746 -10.769 10.378 1.00 96.62 329 ARG A C 1
ATOM 2584 O O . ARG A 1 329 ? 8.732 -10.126 10.610 1.00 96.62 329 ARG A O 1
ATOM 2591 N N . LEU A 1 330 ? 9.924 -11.420 9.234 1.00 96.38 330 LEU A N 1
ATOM 2592 C CA . LEU A 1 330 ? 8.984 -11.399 8.111 1.00 96.38 330 LEU A CA 1
ATOM 2593 C C . LEU A 1 330 ? 8.407 -12.798 7.872 1.00 96.38 330 LEU A C 1
ATOM 2595 O O . LEU A 1 330 ? 9.149 -13.760 7.664 1.00 96.38 330 LEU A O 1
ATOM 2599 N N . GLY A 1 331 ? 7.080 -12.932 7.891 1.00 94.50 331 GLY A N 1
ATOM 2600 C CA . GLY A 1 331 ? 6.428 -14.240 7.791 1.00 94.50 331 GLY A CA 1
ATOM 2601 C C . GLY A 1 331 ? 4.955 -14.199 7.370 1.00 94.50 331 GLY A C 1
ATOM 2602 O O . GLY A 1 331 ? 4.420 -13.131 7.086 1.00 94.50 331 GLY A O 1
ATOM 2603 N N . PRO A 1 332 ? 4.270 -15.356 7.302 1.00 91.88 332 PRO A N 1
ATOM 2604 C CA . PRO A 1 332 ? 4.720 -16.673 7.774 1.00 91.88 332 PRO A CA 1
ATOM 2605 C C . PRO A 1 332 ? 5.729 -17.367 6.845 1.00 91.88 332 PRO A C 1
ATOM 2607 O O . PRO A 1 332 ? 6.401 -18.307 7.256 1.00 91.88 332 PRO A O 1
ATOM 2610 N N . VAL A 1 333 ? 5.850 -16.909 5.598 1.00 92.75 333 VAL A N 1
ATOM 2611 C CA . VAL A 1 333 ? 6.847 -17.378 4.626 1.00 92.75 333 VAL A CA 1
ATOM 2612 C C . VAL A 1 333 ? 7.537 -16.160 4.029 1.00 92.75 333 VAL A C 1
ATOM 2614 O O . VAL A 1 333 ? 6.894 -15.135 3.817 1.00 92.75 333 VAL A O 1
ATOM 2617 N N . MET A 1 334 ? 8.834 -16.255 3.739 1.00 92.50 334 MET A N 1
ATOM 2618 C CA . MET A 1 334 ? 9.531 -15.183 3.026 1.00 92.50 334 MET A CA 1
ATOM 2619 C C . MET A 1 334 ? 8.915 -14.971 1.634 1.00 92.50 334 MET A C 1
ATOM 2621 O O . MET A 1 334 ? 8.659 -15.959 0.940 1.00 92.50 334 MET A O 1
ATOM 2625 N N . PRO A 1 335 ? 8.711 -13.718 1.190 1.00 91.62 335 PRO A N 1
ATOM 2626 C CA . PRO A 1 335 ? 8.164 -13.463 -0.131 1.00 91.62 335 PRO A CA 1
ATOM 2627 C C . PRO A 1 335 ? 8.965 -14.125 -1.245 1.00 91.62 335 PRO A C 1
ATOM 2629 O O . PRO A 1 335 ? 10.179 -13.957 -1.343 1.00 91.62 335 PRO A O 1
ATOM 2632 N N . ALA A 1 336 ? 8.262 -14.863 -2.108 1.00 89.62 336 ALA A N 1
ATOM 2633 C CA . ALA A 1 336 ? 8.867 -15.607 -3.213 1.00 89.62 336 ALA A CA 1
ATOM 2634 C C . ALA A 1 336 ? 9.586 -14.695 -4.218 1.00 89.62 336 ALA A C 1
ATOM 2636 O O . ALA A 1 336 ? 10.512 -15.130 -4.894 1.00 89.62 336 ALA A O 1
ATOM 2637 N N . PHE A 1 337 ? 9.180 -13.424 -4.286 1.00 86.81 337 PHE A N 1
ATOM 2638 C CA . PHE A 1 337 ? 9.821 -12.427 -5.133 1.00 86.81 337 PHE A CA 1
ATOM 2639 C C . PHE A 1 337 ? 11.159 -11.903 -4.575 1.00 86.81 337 PHE A C 1
ATOM 2641 O O . PHE A 1 337 ? 11.841 -11.142 -5.251 1.00 86.81 337 PHE A O 1
ATOM 2648 N N . LEU A 1 338 ? 11.562 -12.284 -3.358 1.00 89.06 338 LEU A N 1
ATOM 2649 C CA . LEU A 1 338 ? 12.889 -11.965 -2.832 1.00 89.06 338 LEU A CA 1
ATOM 2650 C C . LEU A 1 338 ? 13.861 -13.095 -3.201 1.00 89.06 338 LEU A C 1
ATOM 2652 O O . LEU A 1 338 ? 13.849 -14.172 -2.594 1.00 89.06 338 LEU A O 1
ATOM 2656 N N . THR A 1 339 ? 14.725 -12.852 -4.190 1.00 87.38 339 THR A N 1
ATOM 2657 C CA . THR A 1 339 ? 15.760 -13.817 -4.604 1.00 87.38 339 THR A CA 1
ATOM 2658 C C . THR A 1 339 ? 16.749 -14.093 -3.466 1.00 87.38 339 THR A C 1
ATOM 2660 O O . THR A 1 339 ? 16.793 -13.349 -2.482 1.00 87.38 339 THR A O 1
ATOM 2663 N N . PRO A 1 340 ? 17.557 -15.169 -3.529 1.00 90.19 340 PRO A N 1
ATOM 2664 C CA . PRO A 1 340 ? 18.633 -15.383 -2.562 1.00 90.19 340 PRO A CA 1
ATOM 2665 C C . PRO A 1 340 ? 19.546 -14.158 -2.388 1.00 90.19 340 PRO A C 1
ATOM 2667 O O . PRO A 1 340 ? 19.825 -13.788 -1.250 1.00 90.19 340 PRO A O 1
ATOM 2670 N N . THR A 1 341 ? 19.926 -13.489 -3.482 1.00 89.25 341 THR A N 1
ATOM 2671 C CA . THR A 1 341 ? 20.764 -12.280 -3.465 1.00 89.25 341 THR A CA 1
ATOM 2672 C C . THR A 1 341 ? 20.087 -11.137 -2.711 1.00 89.25 341 THR A C 1
ATOM 2674 O O . THR A 1 341 ? 20.672 -10.568 -1.790 1.00 89.25 341 THR A O 1
ATOM 2677 N N . VAL A 1 342 ? 18.820 -10.845 -3.031 1.00 89.44 342 VAL A N 1
ATOM 2678 C CA . VAL A 1 342 ? 18.053 -9.777 -2.369 1.00 89.44 342 VAL A CA 1
ATOM 2679 C C . VAL A 1 342 ? 17.838 -10.093 -0.891 1.00 89.44 342 VAL A C 1
ATOM 2681 O O . VAL A 1 342 ? 18.009 -9.223 -0.041 1.00 89.44 342 VAL A O 1
ATOM 2684 N N . ARG A 1 343 ? 17.508 -11.346 -0.552 1.00 91.94 343 ARG A N 1
ATOM 2685 C CA . ARG A 1 343 ? 17.352 -11.774 0.848 1.00 91.94 343 ARG A CA 1
ATOM 2686 C C . ARG A 1 343 ? 18.639 -11.596 1.638 1.00 91.94 343 ARG A C 1
ATOM 2688 O O . ARG A 1 343 ? 18.577 -11.133 2.772 1.00 91.94 343 ARG A O 1
ATOM 2695 N N . GLN A 1 344 ? 19.779 -11.943 1.047 1.00 93.38 344 GLN A N 1
ATOM 2696 C CA . GLN A 1 344 ? 21.075 -11.767 1.689 1.00 93.38 344 GLN A CA 1
ATOM 2697 C C . GLN A 1 344 ? 21.378 -10.280 1.914 1.00 93.38 344 GLN A C 1
ATOM 2699 O O . GLN A 1 344 ? 21.710 -9.902 3.031 1.00 93.38 344 GLN A O 1
ATOM 2704 N N . ALA A 1 345 ? 21.144 -9.420 0.919 1.00 92.44 345 ALA A N 1
ATOM 2705 C CA . ALA A 1 345 ? 21.325 -7.976 1.072 1.00 92.44 345 ALA A CA 1
ATOM 2706 C C . ALA A 1 345 ? 20.409 -7.367 2.152 1.00 92.44 345 ALA A C 1
ATOM 2708 O O . ALA A 1 345 ? 20.871 -6.598 2.993 1.00 92.44 345 ALA A O 1
ATOM 2709 N N . LEU A 1 346 ? 19.126 -7.749 2.188 1.00 94.62 346 LEU A N 1
ATOM 2710 C CA . LEU A 1 346 ? 18.188 -7.301 3.226 1.00 94.62 346 LEU A CA 1
ATOM 2711 C C . LEU A 1 346 ? 18.588 -7.796 4.621 1.00 94.62 346 LEU A C 1
ATOM 2713 O O . LEU A 1 346 ? 18.447 -7.066 5.603 1.00 94.62 346 LEU A O 1
ATOM 2717 N N . LYS A 1 347 ? 19.111 -9.020 4.722 1.00 96.38 347 LYS A N 1
ATOM 2718 C CA . LYS A 1 347 ? 19.651 -9.554 5.972 1.00 96.38 347 LYS A CA 1
ATOM 2719 C C . LYS A 1 347 ? 20.882 -8.768 6.425 1.00 96.38 347 LYS A C 1
ATOM 2721 O O . LYS A 1 347 ? 20.931 -8.354 7.576 1.00 96.38 347 LYS A O 1
ATOM 2726 N N . ASP A 1 348 ? 21.839 -8.527 5.538 1.00 96.75 348 ASP A N 1
ATOM 2727 C CA . ASP A 1 348 ? 23.100 -7.870 5.892 1.00 96.75 348 ASP A CA 1
ATOM 2728 C C . ASP A 1 348 ? 22.904 -6.386 6.233 1.00 96.75 348 ASP A C 1
ATOM 2730 O O . ASP A 1 348 ? 23.503 -5.874 7.177 1.00 96.75 348 ASP A O 1
ATOM 2734 N N . GLN A 1 349 ? 22.032 -5.690 5.500 1.00 95.31 349 GLN A N 1
ATOM 2735 C CA . GLN A 1 349 ? 21.813 -4.255 5.682 1.00 95.31 349 GLN A CA 1
ATOM 2736 C C . GLN A 1 349 ? 20.806 -3.937 6.799 1.00 95.31 349 GLN A C 1
ATOM 2738 O O . GLN A 1 349 ? 21.000 -2.977 7.557 1.00 95.31 349 GLN A O 1
ATOM 2743 N N . TYR A 1 350 ? 19.738 -4.732 6.908 1.00 96.75 350 TYR A N 1
ATOM 2744 C CA . TYR A 1 350 ? 18.594 -4.446 7.779 1.00 96.75 350 TYR A CA 1
ATOM 2745 C C . TYR A 1 350 ? 18.321 -5.521 8.828 1.00 96.75 350 TYR A C 1
ATOM 2747 O O . TYR A 1 350 ? 17.442 -5.330 9.661 1.00 96.75 350 TYR A O 1
ATOM 2755 N N . GLY A 1 351 ? 19.028 -6.650 8.824 1.00 97.12 351 GLY A N 1
ATOM 2756 C CA . GLY A 1 351 ? 18.739 -7.743 9.753 1.00 97.12 351 GLY A CA 1
ATOM 2757 C C . GLY A 1 351 ? 17.383 -8.404 9.498 1.00 97.12 351 GLY A C 1
ATOM 2758 O O . GLY A 1 351 ? 16.796 -8.945 10.429 1.00 97.12 351 GLY A O 1
ATOM 2759 N N . ILE A 1 352 ? 16.850 -8.349 8.268 1.00 97.19 352 ILE A N 1
ATOM 2760 C CA . ILE A 1 352 ? 15.603 -9.055 7.939 1.00 97.19 352 ILE A CA 1
ATOM 2761 C C . ILE A 1 352 ? 15.796 -10.557 8.132 1.00 97.19 352 ILE A C 1
ATOM 2763 O O . ILE A 1 352 ? 16.757 -11.149 7.633 1.00 97.19 352 ILE A O 1
ATOM 2767 N N . MET A 1 353 ? 14.850 -11.177 8.831 1.00 95.56 353 MET A N 1
ATOM 2768 C CA . MET A 1 353 ? 14.884 -12.600 9.145 1.00 95.56 353 MET A CA 1
ATOM 2769 C C . MET A 1 353 ? 13.493 -13.229 9.002 1.00 95.56 353 MET A C 1
ATOM 2771 O O . MET A 1 353 ? 12.492 -12.532 9.154 1.00 95.56 353 MET A O 1
ATOM 2775 N N . PRO A 1 354 ? 13.389 -14.525 8.669 1.00 96.00 354 PRO A N 1
ATOM 2776 C CA . PRO A 1 354 ? 12.102 -15.207 8.643 1.00 96.00 354 PRO A CA 1
ATOM 2777 C C . PRO A 1 354 ? 11.555 -15.400 10.063 1.00 96.00 354 PRO A C 1
ATOM 2779 O O . PRO A 1 354 ? 12.325 -15.616 10.993 1.00 96.00 354 PRO A O 1
ATOM 2782 N N . VAL A 1 355 ? 10.229 -15.399 10.205 1.00 94.50 355 VAL A N 1
ATOM 2783 C CA . VAL A 1 355 ? 9.558 -15.901 11.420 1.00 94.50 355 VAL A CA 1
ATOM 2784 C C . VAL A 1 355 ? 9.810 -17.409 11.562 1.00 94.50 355 VAL A C 1
ATOM 2786 O O . VAL A 1 355 ? 9.621 -18.153 10.591 1.00 94.50 355 VAL A O 1
ATOM 2789 N N . ASP A 1 356 ? 10.166 -17.888 12.761 1.00 92.25 356 ASP A N 1
ATOM 2790 C CA . ASP A 1 356 ? 10.216 -19.332 13.040 1.00 92.25 356 ASP A CA 1
ATOM 2791 C C . ASP A 1 356 ? 8.823 -19.864 13.399 1.00 92.25 356 ASP A C 1
ATOM 2793 O O . ASP A 1 356 ? 8.457 -20.064 14.558 1.00 92.25 356 ASP A O 1
ATOM 2797 N N . ILE A 1 357 ? 8.035 -20.148 12.361 1.00 89.12 357 ILE A N 1
ATOM 2798 C CA . ILE A 1 357 ? 6.687 -20.710 12.511 1.00 89.12 357 ILE A CA 1
ATOM 2799 C C . ILE A 1 357 ? 6.672 -22.103 13.165 1.00 89.12 357 ILE A C 1
ATOM 2801 O O . ILE A 1 357 ? 5.609 -22.564 13.580 1.00 89.12 357 ILE A O 1
ATOM 2805 N N . ARG A 1 358 ? 7.815 -22.805 13.223 1.00 92.06 358 ARG A N 1
ATOM 2806 C CA . ARG A 1 358 ? 7.917 -24.136 13.843 1.00 92.06 358 ARG A CA 1
ATOM 2807 C C . ARG A 1 358 ? 8.198 -24.033 15.338 1.00 92.06 358 ARG A C 1
ATOM 2809 O O . ARG A 1 358 ? 7.743 -24.896 16.085 1.00 92.06 358 ARG A O 1
ATOM 2816 N N . HIS A 1 359 ? 8.896 -22.985 15.769 1.00 93.38 359 HIS A N 1
ATOM 2817 C CA . HIS A 1 359 ? 9.249 -22.750 17.168 1.00 93.38 359 HIS A CA 1
ATOM 2818 C C . HIS A 1 359 ? 8.870 -21.324 17.613 1.00 93.38 359 HIS A C 1
ATOM 2820 O O . HIS A 1 359 ? 9.742 -20.536 17.975 1.00 93.38 359 HIS A O 1
ATOM 2826 N N . PRO A 1 360 ? 7.568 -20.980 17.667 1.00 90.62 360 PRO A N 1
ATOM 2827 C CA . PRO A 1 360 ? 7.129 -19.614 17.966 1.00 90.62 360 PRO A CA 1
ATOM 2828 C C . PRO A 1 360 ? 7.581 -19.115 19.346 1.00 90.62 360 PRO A C 1
ATOM 2830 O O . PRO A 1 360 ? 7.884 -17.940 19.500 1.00 90.62 360 PRO A O 1
ATOM 2833 N N . LEU A 1 361 ? 7.678 -19.998 20.349 1.00 92.75 361 LEU A N 1
ATOM 2834 C CA . LEU A 1 361 ? 8.195 -19.624 21.673 1.00 92.75 361 LEU A CA 1
ATOM 2835 C C . LEU A 1 361 ? 9.665 -19.207 21.616 1.00 92.75 361 LEU A C 1
ATOM 2837 O O . LEU A 1 361 ? 10.047 -18.253 22.284 1.00 92.75 361 LEU A O 1
ATOM 2841 N N . LYS A 1 362 ? 10.466 -19.882 20.785 1.00 92.19 362 LYS A N 1
ATOM 2842 C CA . LYS A 1 362 ? 11.868 -19.523 20.594 1.00 92.19 362 LYS A CA 1
ATOM 2843 C C . LYS A 1 362 ? 11.992 -18.166 19.906 1.00 92.19 362 LYS A C 1
ATOM 2845 O O . LYS A 1 362 ? 12.806 -17.346 20.308 1.00 92.19 362 LYS A O 1
ATOM 2850 N N . ASP A 1 363 ? 11.132 -17.912 18.924 1.00 90.81 363 ASP A N 1
ATOM 2851 C CA . ASP A 1 363 ? 11.099 -16.630 18.223 1.00 90.81 363 ASP A CA 1
ATOM 2852 C C . ASP A 1 363 ? 10.728 -15.469 19.165 1.00 90.81 363 ASP A C 1
ATOM 2854 O O . ASP A 1 363 ? 11.302 -14.387 19.069 1.00 90.81 363 ASP A O 1
ATOM 2858 N N . ILE A 1 364 ? 9.818 -15.712 20.118 1.00 89.31 364 ILE A N 1
ATOM 2859 C CA . ILE A 1 364 ? 9.469 -14.764 21.187 1.00 89.31 364 ILE A CA 1
ATOM 2860 C C . ILE A 1 364 ? 10.641 -14.561 22.159 1.00 89.31 364 ILE A C 1
ATOM 2862 O O . ILE A 1 364 ? 10.935 -13.421 22.504 1.00 89.31 364 ILE A O 1
ATOM 2866 N N . GLU A 1 365 ? 11.321 -15.628 22.590 1.00 92.62 365 GLU A N 1
ATOM 2867 C CA . GLU A 1 365 ? 12.526 -15.523 23.430 1.00 92.62 365 GLU A CA 1
ATOM 2868 C C . GLU A 1 365 ? 13.621 -14.693 22.757 1.00 92.62 365 GLU A C 1
ATOM 2870 O O . GLU A 1 365 ? 14.244 -13.870 23.410 1.00 92.62 365 GLU A O 1
ATOM 2875 N N . ASP A 1 366 ? 13.823 -14.868 21.450 1.00 91.50 366 ASP A N 1
ATOM 2876 C CA . ASP A 1 366 ? 14.819 -14.124 20.675 1.00 91.50 366 ASP A CA 1
ATOM 2877 C C . ASP A 1 366 ? 14.383 -12.670 20.366 1.00 91.50 366 ASP A C 1
ATOM 2879 O O . ASP A 1 366 ? 15.122 -11.927 19.714 1.00 91.50 366 ASP A O 1
ATOM 2883 N N . MET A 1 367 ? 13.160 -12.274 20.743 1.00 90.12 367 MET A N 1
ATOM 2884 C CA . MET A 1 367 ? 12.632 -10.903 20.650 1.00 90.12 367 MET A CA 1
ATOM 2885 C C . MET A 1 367 ? 12.646 -10.153 21.990 1.00 90.12 367 MET A C 1
ATOM 2887 O O . MET A 1 367 ? 12.418 -8.941 21.981 1.00 90.12 367 MET A O 1
ATOM 2891 N N . MET A 1 368 ? 12.839 -10.855 23.109 1.00 85.56 368 MET A N 1
ATOM 2892 C CA . MET A 1 368 ? 12.944 -10.286 24.460 1.00 85.56 368 MET A CA 1
ATOM 2893 C C . MET A 1 368 ? 14.399 -9.979 24.807 1.00 85.56 368 MET A C 1
ATOM 2895 O O . MET A 1 368 ? 14.604 -9.002 25.563 1.00 85.56 368 MET A O 1
#

Foldseek 3Di:
DDPCCPLVVQLLVLVLLLCPWPPRDPPLVVNLVNVVVVVVSLVVVVVVVVVVDPDDCCVVQVFCVSPPDQPDSDSVSVVVVCVCVDLVNCCLLQAPQLLVCLLSLLSNLLSVLSSLLVVLVQDDVVLVVLVVVLVCCSGPPDSVLSHDPVNSLVSSLSSLVSSLVSLVSNQVSCCVPQNDFDDDDADADDDDDAEDEDEDARLVVVVVVLVVCLPVRYAYEYAQLRVSNRRGPNSVVRPSYHYHPDNDPVSVVCVVPDDDDDDDDPDPPPPQCSDLSSLSVVVVVLVVVCVVVVHDSQPPLDAAEQEDDMSSSSSSVSNCVSSLAAQYAYDPDDDPSRDPVNVVVCCVRGVYHHQPPVCNVVSVVVSD

Mean predicted aligned error: 7.74 Å